Protein AF-0000000065975811 (afdb_homodimer)

Secondary structure (DSSP, 8-state):
-------SEEEEEEETTEEEEEEEEESB----S--EEEEETTT-PBPEEEEE-TTT--B--GGGEEEEEEEETTEEEEE-HHHHHHHSGGGTTEEE--EEEEGGGS-GGGEEEEEEEEESSGGGHHHHHHHHHHHHHHTEEEEEEEEETTEEEEEEEE--SSTT--SEEEEEE--GGGB--HHHHHTTS--PPPPHHHHHHHHHHHHHTB----GGG---HHHHHHHHHHHHHHTT-----------------HHHHHHHHHHHHHHHHHHHHS-------------------------------/-------SEEEEEEETTEEEEEEEEESB----S--EEEEETTT-PBPEEEEE-TTT--B--GGGEEEEEEEETTEEEEE-HHHHHHHSGGGTTEEE--EEEEGGGS-GGGEEEEEEEEESSGGGHHHHHHHHHHHHHHTEEEEEEEEETTEEEEEEEE--SSTT--SEEEEEE--GGGB--HHHHHTTS--PPPPHHHHHHHHHHHHHTB----GGG---HHHHHHHHHHHHHHTT-----------------HHHHHHHHHHHHHHHHHHHHS-------------------------------

Nearest PDB structures (foldseek):
  7z6o-assembly1_A  TM=6.563E-01  e=3.858E-14  Homo sapiens
  7zvt-assembly1_A  TM=6.688E-01  e=1.009E-13  Homo sapiens
  7axz-assembly1_A  TM=6.600E-01  e=1.072E-13  Homo sapiens
  6erf-assembly3_E  TM=6.515E-01  e=2.804E-13  Homo sapiens
  6erg-assembly1_B  TM=6.173E-01  e=1.955E-13  Homo sapiens

Foldseek 3Di:
DPPPPPFQAKAWEDEPPDIAIKTKAFPDDPPLVDDDFDADPPPRHGDDDFDADPPPRHGDDPVRDFDWDDPDVVDTDGDHPVNLCVVCPPCARYWYQDDKDQPVPDDPLFFDTKIWMGGPDPVRLVVQQVVQVVQVVVNIWGWTWYAGPSDIFIKTKGHDPDPVDRIIMITTTDDPVRDDDPCVVCVPPDPDDDDPLLVVLVVLLCVLPDDDDDPVVDDDVPSVLVVQQVVCVVVVHDRPPPPPPPPDDDPPDSNVVSVVSSVVSVVVVVVVVPPPCPVPPPPPPPPPPDPPVDDDDDDDDPDDD/DPPPPDFQAKAWEDEPPDIAIKTKAFPDDPPLVDDDFDADPPPRHGDDDFDADPPPRHGDDPVRDFDWDDPDVVDTDGDHPVNLCVVCPPCARYWYQDDKDQPVPDDPLFFDTKIWMGGPDPVRLVVQQVVQVVQVVVNIWGWTWYQGPSDIFIKTKGHDPDPVDRIIMITTTDDPVVDDDPCVVCVPPDPDDDDPLLVVLVVLLCVLPDDDDDPVVDDDVPSVLVVQQVVCVVVVHDRPPPPPPPPDDDPPDSNVVSVVSSVVSVVVVVVVVPPPCPVPPPPPPPPPPDPCPDDDDDDDPDDDD

pLDDT: mean 76.46, std 23.15, range [18.52, 98.5]

Radius of gyration: 33.49 Å; Cα contacts (8 Å, |Δi|>4): 1017; chains: 2; bounding box: 69×70×158 Å

Sequence (610 aa):
MVIMARPYWSGQLRISLVSFGISLIPATESKSEIHFHEIDRETGQRVRHQKVLPESGEAVENREIVKGYEYSKGKYIPVEPEDIQNLRVASSKTIDLEQFVTVDEIDPACYEKPYFVLPENASQAEAFAVVRKALEETGKAGIGKIALAGREHLVAICAPGNPRLLGLMAYTLRFAEEMRSAEQYFAGIEAGKVDPEQLSLARELIQRKSSSFDLKKFKDEYETALRELVDARLKHVALPRQEVATARGKVIDLMDALRRSVGEENGRKKSVSGAQHRSRRKSKGEQKLKVVRSGSSSDKRRKSAMVIMARPYWSGQLRISLVSFGISLIPATESKSEIHFHEIDRETGQRVRHQKVLPESGEAVENREIVKGYEYSKGKYIPVEPEDIQNLRVASSKTIDLEQFVTVDEIDPACYEKPYFVLPENASQAEAFAVVRKALEETGKAGIGKIALAGREHLVAICAPGNPRLLGLMAYTLRFAEEMRSAEQYFAGIEAGKVDPEQLSLARELIQRKSSSFDLKKFKDEYETALRELVDARLKHVALPRQEVATARGKVIDLMDALRRSVGEENGRKKSVSGAQHRSRRKSKGEQKLKVVRSGSSSDKRRKSA

Solvent-accessible surface area (backbone atoms only — not comparable to full-atom values): 34810 Å² total; per-residue (Å²): 124,78,82,67,74,76,62,75,43,67,34,32,42,29,48,86,60,34,68,44,42,28,26,32,31,69,36,57,44,91,56,67,86,77,64,73,37,50,16,30,66,86,78,50,45,61,50,35,82,40,42,18,36,72,87,80,61,44,77,54,55,72,89,44,47,38,39,15,39,66,83,44,95,88,38,56,47,78,46,51,68,65,56,55,48,53,74,37,47,48,55,43,49,37,32,50,38,74,37,22,23,54,55,88,70,56,59,71,70,32,43,50,47,41,24,37,34,40,53,57,48,77,88,23,40,60,63,46,50,31,53,36,51,26,24,50,74,68,45,31,22,34,34,29,42,39,52,55,96,91,37,72,34,41,31,36,38,28,39,47,90,52,81,86,52,73,37,34,31,33,31,33,32,58,48,47,75,34,42,53,60,63,65,70,73,27,61,81,54,72,88,66,87,64,54,66,66,55,31,53,40,47,38,50,45,45,57,70,38,43,48,82,83,57,59,78,78,51,68,68,60,52,62,52,49,51,49,48,43,52,49,21,54,73,64,72,38,82,62,79,72,64,73,54,56,71,78,69,79,72,91,55,55,64,60,58,18,36,52,47,37,43,48,51,54,50,52,55,55,56,57,68,67,62,71,64,82,73,77,74,77,70,76,76,73,80,72,78,76,77,75,77,75,83,78,83,89,91,87,80,83,81,67,93,129,124,80,82,68,74,76,63,75,43,66,36,33,44,29,48,85,61,35,69,43,43,29,27,32,31,70,34,58,43,91,56,66,87,77,64,72,38,52,16,30,67,86,77,51,44,60,51,36,82,40,41,17,35,73,88,79,59,45,78,52,56,73,90,43,46,38,39,14,40,66,82,42,95,89,38,55,46,76,45,51,70,65,55,56,48,53,74,37,47,49,52,44,49,37,32,51,39,72,38,24,24,53,53,87,70,55,58,72,71,33,42,48,48,43,25,37,34,38,54,58,47,78,89,23,39,59,64,45,49,31,52,36,50,27,24,50,76,68,44,30,21,34,34,29,44,39,54,54,97,91,38,72,32,40,31,37,38,28,39,48,91,53,81,86,51,70,36,34,33,34,32,33,32,59,48,47,76,32,43,53,61,61,67,70,73,28,60,83,52,71,88,65,88,63,54,65,67,55,30,52,39,46,37,50,42,47,58,71,39,44,49,83,82,56,59,78,78,51,70,67,59,51,63,51,49,53,50,49,42,52,49,20,55,72,66,72,40,82,64,79,72,64,73,54,56,70,78,68,77,72,91,55,56,65,61,58,17,36,53,48,37,43,49,51,56,50,52,56,56,56,57,68,68,62,72,66,81,73,76,74,80,74,78,77,75,82,75,80,78,78,81,76,76,79,82,77,88,88,79,87,76,83,81,86,131

Structure (mmCIF, N/CA/C/O backbone):
data_AF-0000000065975811-model_v1
#
loop_
_entity.id
_entity.type
_entity.pdbx_description
1 polymer 'Non-homologous end joining protein Ku'
#
loop_
_atom_site.group_PDB
_atom_site.id
_atom_site.type_symbol
_atom_site.label_atom_id
_atom_site.label_alt_id
_atom_site.label_comp_id
_atom_site.label_asym_id
_atom_site.label_entity_id
_atom_site.label_seq_id
_atom_site.pdbx_PDB_ins_code
_atom_site.Cartn_x
_atom_site.Cartn_y
_atom_site.Cartn_z
_atom_site.occupancy
_atom_site.B_iso_or_equiv
_atom_site.auth_seq_id
_atom_site.auth_comp_id
_atom_site.auth_asym_id
_atom_site.auth_atom_id
_atom_site.pdbx_PDB_model_num
ATOM 1 N N . MET A 1 1 ? 3.162 -21.359 22.734 1 31.7 1 MET A N 1
ATOM 2 C CA . MET A 1 1 ? 2.828 -21.797 21.375 1 31.7 1 MET A CA 1
ATOM 3 C C . MET A 1 1 ? 2.609 -20.594 20.453 1 31.7 1 MET A C 1
ATOM 5 O O . MET A 1 1 ? 1.834 -19.688 20.781 1 31.7 1 MET A O 1
ATOM 9 N N . VAL A 1 2 ? 3.586 -20.109 19.875 1 41.59 2 VAL A N 1
ATOM 10 C CA . VAL A 1 2 ? 3.516 -18.891 19.094 1 41.59 2 VAL A CA 1
ATOM 11 C C . VAL A 1 2 ? 2.248 -18.891 18.25 1 41.59 2 VAL A C 1
ATOM 13 O O . VAL A 1 2 ? 1.983 -19.844 17.516 1 41.59 2 VAL A O 1
ATOM 16 N N . ILE A 1 3 ? 1.188 -18.516 18.703 1 46.25 3 ILE A N 1
ATOM 17 C CA . ILE A 1 3 ? -0.089 -18.406 18.016 1 46.25 3 ILE A CA 1
ATOM 18 C C . ILE A 1 3 ? 0.155 -18.062 16.547 1 46.25 3 ILE A C 1
ATOM 20 O O . ILE A 1 3 ? 0.62 -16.953 16.234 1 46.25 3 ILE A O 1
ATOM 24 N N . MET A 1 4 ? 0.83 -18.938 15.766 1 55.72 4 MET A N 1
ATOM 25 C CA . MET A 1 4 ? 1.191 -18.688 14.375 1 55.72 4 MET A CA 1
ATOM 26 C C . MET A 1 4 ? -0.051 -18.453 13.523 1 55.72 4 MET A C 1
ATOM 28 O O . MET A 1 4 ? -1.003 -19.234 13.57 1 55.72 4 MET A O 1
ATOM 32 N N . ALA A 1 5 ? -0.366 -17.297 13.195 1 65.56 5 ALA A N 1
ATOM 33 C CA . ALA A 1 5 ? -1.478 -16.953 12.312 1 65.56 5 ALA A CA 1
ATOM 34 C C . ALA A 1 5 ? -1.544 -17.906 11.125 1 65.56 5 ALA A C 1
ATOM 36 O O . ALA A 1 5 ? -0.521 -18.453 10.695 1 65.56 5 ALA A O 1
ATOM 37 N N . ARG A 1 6 ? -2.748 -18.484 10.844 1 83.88 6 ARG A N 1
ATOM 38 C CA . ARG A 1 6 ? -3.016 -19.281 9.648 1 83.88 6 ARG A CA 1
ATOM 39 C C . ARG A 1 6 ? -2.51 -18.578 8.398 1 83.88 6 ARG A C 1
ATOM 41 O O . ARG A 1 6 ? -2.666 -17.359 8.25 1 83.88 6 ARG A O 1
ATOM 48 N N . PRO A 1 7 ? -1.694 -19.391 7.656 1 91.44 7 PRO A N 1
ATOM 49 C CA . PRO A 1 7 ? -1.216 -18.781 6.414 1 91.44 7 PRO A CA 1
ATOM 50 C C . PRO A 1 7 ? -2.352 -18.281 5.531 1 91.44 7 PRO A C 1
ATOM 52 O O . PRO A 1 7 ? -3.414 -18.906 5.465 1 91.44 7 PRO A O 1
ATOM 55 N N . TYR A 1 8 ? -2.197 -17.172 4.988 1 91.31 8 TYR A N 1
ATOM 56 C CA . TYR A 1 8 ? -3.125 -16.578 4.039 1 91.31 8 TYR A CA 1
ATOM 57 C C . TYR A 1 8 ? -3.053 -17.281 2.689 1 91.31 8 TYR A C 1
ATOM 59 O O . TYR A 1 8 ? -4.047 -17.359 1.965 1 91.31 8 TYR A O 1
ATOM 67 N N . TRP A 1 9 ? -1.957 -17.797 2.312 1 91.69 9 TRP A N 1
ATOM 68 C CA . TRP A 1 9 ? -1.67 -18.5 1.065 1 91.69 9 TRP A CA 1
ATOM 69 C C . TRP A 1 9 ? -0.509 -19.469 1.241 1 91.69 9 TRP A C 1
ATOM 71 O O . TRP A 1 9 ? 0.462 -19.172 1.939 1 91.69 9 TRP A O 1
ATOM 81 N N . SER A 1 10 ? -0.611 -20.609 0.677 1 93.31 10 SER A N 1
ATOM 82 C CA . SER A 1 10 ? 0.474 -21.578 0.628 1 93.31 10 SER A CA 1
ATOM 83 C C . SER A 1 10 ? 0.659 -22.125 -0.782 1 93.31 10 SER A C 1
ATOM 85 O O . SER A 1 10 ? -0.319 -22.391 -1.486 1 93.31 10 SER A O 1
ATOM 87 N N . GLY A 1 11 ? 1.828 -22.234 -1.182 1 93.69 11 GLY A N 1
ATOM 88 C CA . GLY A 1 11 ? 2.15 -22.734 -2.51 1 93.69 11 GLY A CA 1
ATOM 89 C C . GLY A 1 11 ? 3.641 -22.891 -2.744 1 93.69 11 GLY A C 1
ATOM 90 O O . GLY A 1 11 ? 4.406 -23.078 -1.797 1 93.69 11 GLY A O 1
ATOM 91 N N . GLN A 1 12 ? 4 -22.891 -4.016 1 94.12 12 GLN A N 1
ATOM 92 C CA . GLN A 1 12 ? 5.395 -23.094 -4.395 1 94.12 12 GLN A CA 1
ATOM 93 C C . GLN A 1 12 ? 6.016 -21.812 -4.926 1 94.12 12 GLN A C 1
ATOM 95 O O . GLN A 1 12 ? 5.367 -21.047 -5.648 1 94.12 12 GLN A O 1
ATOM 100 N N . LEU A 1 13 ? 7.203 -21.594 -4.473 1 95.75 13 LEU A N 1
ATOM 101 C CA . LEU A 1 13 ? 8.062 -20.594 -5.094 1 95.75 13 LEU A CA 1
ATOM 102 C C . LEU A 1 13 ? 9.016 -21.234 -6.094 1 95.75 13 LEU A C 1
ATOM 104 O O . LEU A 1 13 ? 9.742 -22.172 -5.75 1 95.75 13 LEU A O 1
ATOM 108 N N . ARG A 1 14 ? 9.016 -20.734 -7.273 1 94.25 14 ARG A N 1
ATOM 109 C CA . ARG A 1 14 ? 9.797 -21.375 -8.328 1 94.25 14 ARG A CA 1
ATOM 110 C C . ARG A 1 14 ? 10.727 -20.375 -9.008 1 94.25 14 ARG A C 1
ATOM 112 O O . ARG A 1 14 ? 10.305 -19.266 -9.352 1 94.25 14 ARG A O 1
ATOM 119 N N . ILE A 1 15 ? 11.961 -20.734 -9.133 1 93.62 15 ILE A N 1
ATOM 120 C CA . ILE A 1 15 ? 12.984 -20.062 -9.93 1 93.62 15 ILE A CA 1
ATOM 121 C C . ILE A 1 15 ? 13.602 -21.047 -10.914 1 93.62 15 ILE A C 1
ATOM 123 O O . ILE A 1 15 ? 14.391 -21.922 -10.516 1 93.62 15 ILE A O 1
ATOM 127 N N . SER A 1 16 ? 13.195 -20.891 -12.164 1 90.06 16 SER A N 1
ATOM 128 C CA . SER A 1 16 ? 13.633 -21.875 -13.156 1 90.06 16 SER A CA 1
ATOM 129 C C . SER A 1 16 ? 13.281 -23.297 -12.727 1 90.06 16 SER A C 1
ATOM 131 O O . SER A 1 16 ? 12.102 -23.625 -12.602 1 90.06 16 SER A O 1
ATOM 133 N N . LEU A 1 17 ? 14.383 -24.062 -12.32 1 88.38 17 LEU A N 1
ATOM 134 C CA . LEU A 1 17 ? 14.133 -25.469 -11.977 1 88.38 17 LEU A CA 1
ATOM 135 C C . LEU A 1 17 ? 14.07 -25.641 -10.461 1 88.38 17 LEU A C 1
ATOM 137 O O . LEU A 1 17 ? 13.75 -26.734 -9.977 1 88.38 17 LEU A O 1
ATOM 141 N N . VAL A 1 18 ? 14.359 -24.656 -9.727 1 90.56 18 VAL A N 1
ATOM 142 C CA . VAL A 1 18 ? 14.312 -24.703 -8.273 1 90.56 18 VAL A CA 1
ATOM 143 C C . VAL A 1 18 ? 12.898 -24.391 -7.793 1 90.56 18 VAL A C 1
ATOM 145 O O . VAL A 1 18 ? 12.305 -23.391 -8.211 1 90.56 18 VAL A O 1
ATOM 148 N N . SER A 1 19 ? 12.328 -25.266 -6.988 1 93.62 19 SER A N 1
ATOM 149 C CA . SER A 1 19 ? 10.992 -25.031 -6.449 1 93.62 19 SER A CA 1
ATOM 150 C C . SER A 1 19 ? 10.891 -25.5 -5 1 93.62 19 SER A C 1
ATOM 152 O O . SER A 1 19 ? 11.422 -26.562 -4.648 1 93.62 19 SER A O 1
ATOM 154 N N . PHE A 1 20 ? 10.305 -24.781 -4.16 1 93.62 20 PHE A N 1
ATOM 155 C CA . PHE A 1 20 ? 10.102 -25.156 -2.766 1 93.62 20 PHE A CA 1
ATOM 156 C C . PHE A 1 20 ? 8.836 -24.531 -2.207 1 93.62 20 PHE A C 1
ATOM 158 O O . PHE A 1 20 ? 8.391 -23.484 -2.684 1 93.62 20 PHE A O 1
ATOM 165 N N . GLY A 1 21 ? 8.25 -25.109 -1.202 1 95.5 21 GLY A N 1
ATOM 166 C CA . GLY A 1 21 ? 6.992 -24.688 -0.606 1 95.5 21 GLY A CA 1
ATOM 167 C C . GLY A 1 21 ? 7.145 -23.516 0.348 1 95.5 21 GLY A C 1
ATOM 168 O O . GLY A 1 21 ? 8.078 -23.484 1.157 1 95.5 21 GLY A O 1
ATOM 169 N N . ILE A 1 22 ? 6.188 -22.562 0.219 1 96.44 22 ILE A N 1
ATOM 170 C CA . ILE A 1 22 ? 6.211 -21.391 1.104 1 96.44 22 ILE A CA 1
ATOM 171 C C . ILE A 1 22 ? 4.793 -21.078 1.576 1 96.44 22 ILE A C 1
ATOM 173 O O . ILE A 1 22 ? 3.818 -21.578 1.019 1 96.44 22 ILE A O 1
ATOM 177 N N . SER A 1 23 ? 4.773 -20.344 2.65 1 95.88 23 SER A N 1
ATOM 178 C CA . SER A 1 23 ? 3.529 -19.797 3.184 1 95.88 23 SER A CA 1
ATOM 179 C C . SER A 1 23 ? 3.602 -18.281 3.303 1 95.88 23 SER A C 1
ATOM 181 O O . SER A 1 23 ? 4.641 -17.734 3.67 1 95.88 23 SER A O 1
ATOM 183 N N . LEU A 1 24 ? 2.494 -17.625 2.967 1 96.69 24 LEU A N 1
ATOM 184 C CA . LEU A 1 24 ? 2.389 -16.172 3.086 1 96.69 24 LEU A CA 1
ATOM 185 C C . LEU A 1 24 ? 1.475 -15.789 4.246 1 96.69 24 LEU A C 1
ATOM 187 O O . LEU A 1 24 ? 0.361 -16.297 4.359 1 96.69 24 LEU A O 1
ATOM 191 N N . ILE A 1 25 ? 1.984 -14.906 5.086 1 95.81 25 ILE A N 1
ATOM 192 C CA . ILE A 1 25 ? 1.213 -14.328 6.18 1 95.81 25 ILE A CA 1
ATOM 193 C C . ILE A 1 25 ? 1.165 -12.805 6.027 1 95.81 25 ILE A C 1
ATOM 195 O O . ILE A 1 25 ? 2.203 -12.156 5.883 1 95.81 25 ILE A O 1
ATOM 199 N N . PRO A 1 26 ? -0.066 -12.242 6.035 1 95.94 26 PRO A N 1
ATOM 200 C CA . PRO A 1 26 ? -0.115 -10.781 5.953 1 95.94 26 PRO A CA 1
ATOM 201 C C . PRO A 1 26 ? 0.739 -10.102 7.02 1 95.94 26 PRO A C 1
ATOM 203 O O . PRO A 1 26 ? 0.728 -10.516 8.18 1 95.94 26 PRO A O 1
ATOM 206 N N . ALA A 1 27 ? 1.466 -9.117 6.617 1 96.31 27 ALA A N 1
ATOM 207 C CA . ALA A 1 27 ? 2.365 -8.422 7.535 1 96.31 27 ALA A CA 1
ATOM 208 C C . ALA A 1 27 ? 1.64 -7.301 8.273 1 96.31 27 ALA A C 1
ATOM 210 O O . ALA A 1 27 ? 2.23 -6.617 9.109 1 96.31 27 ALA A O 1
ATOM 211 N N . THR A 1 28 ? 0.427 -7.027 7.961 1 93.88 28 THR A N 1
ATOM 212 C CA . THR A 1 28 ? -0.36 -5.961 8.57 1 93.88 28 THR A CA 1
ATOM 213 C C . THR A 1 28 ? -1.503 -6.543 9.398 1 93.88 28 THR A C 1
ATOM 215 O O . THR A 1 28 ? -1.911 -7.688 9.188 1 93.88 28 THR A O 1
ATOM 218 N N . GLU A 1 29 ? -1.831 -5.898 10.391 1 86.62 29 GLU A N 1
ATOM 219 C CA . GLU A 1 29 ? -2.977 -6.277 11.211 1 86.62 29 GLU A CA 1
ATOM 220 C C . GLU A 1 29 ? -3.963 -5.121 11.352 1 86.62 29 GLU A C 1
ATOM 222 O O . GLU A 1 29 ? -3.568 -3.955 11.336 1 86.62 29 GLU A O 1
ATOM 227 N N . SER A 1 30 ? -5.301 -5.344 11.055 1 70.62 30 SER A N 1
ATOM 228 C CA . SER A 1 30 ? -6.344 -4.332 11.188 1 70.62 30 SER A CA 1
ATOM 229 C C . SER A 1 30 ? -6.52 -3.914 12.648 1 70.62 30 SER A C 1
ATOM 231 O O . SER A 1 30 ? -6.922 -4.723 13.484 1 70.62 30 SER A O 1
ATOM 233 N N . LYS A 1 31 ? -5.641 -3.322 13.359 1 59.69 31 LYS A N 1
ATOM 234 C CA . LYS A 1 31 ? -5.91 -3.051 14.766 1 59.69 31 LYS A CA 1
ATOM 235 C C . LYS A 1 31 ? -6.562 -1.682 14.945 1 59.69 31 LYS A C 1
ATOM 237 O O . LYS A 1 31 ? -5.867 -0.673 15.086 1 59.69 31 LYS A O 1
ATOM 242 N N . SER A 1 32 ? -7.387 -1.219 13.891 1 56.72 32 SER A N 1
ATOM 243 C CA . SER A 1 32 ? -7.906 0.026 14.445 1 56.72 32 SER A CA 1
ATOM 244 C C . SER A 1 32 ? -8.633 -0.22 15.766 1 56.72 32 SER A C 1
ATOM 246 O O . SER A 1 32 ? -9.414 -1.163 15.883 1 56.72 32 SER A O 1
ATOM 248 N N . GLU A 1 33 ? -7.98 0.248 16.812 1 56.22 33 GLU A N 1
ATOM 249 C CA . GLU A 1 33 ? -8.578 0.109 18.141 1 56.22 33 GLU A CA 1
ATOM 250 C C . GLU A 1 33 ? -10.016 0.625 18.156 1 56.22 33 GLU A C 1
ATOM 252 O O . GLU A 1 33 ? -10.867 0.09 18.859 1 56.22 33 GLU A O 1
ATOM 257 N N . ILE A 1 34 ? -10.336 1.624 17.375 1 62.19 34 ILE A N 1
ATOM 258 C CA . ILE A 1 34 ? -11.688 2.162 17.438 1 62.19 34 ILE A CA 1
ATOM 259 C C . ILE A 1 34 ? -12.414 1.869 16.125 1 62.19 34 ILE A C 1
ATOM 261 O O . ILE A 1 34 ? -11.992 2.316 15.062 1 62.19 34 ILE A O 1
ATOM 265 N N . HIS A 1 35 ? -13.305 0.872 16.156 1 71.5 35 HIS A N 1
ATOM 266 C CA . HIS A 1 35 ? -14.172 0.556 15.031 1 71.5 35 HIS A CA 1
ATOM 267 C C . HIS A 1 35 ? -15.547 1.199 15.188 1 71.5 35 HIS A C 1
ATOM 269 O O . HIS A 1 35 ? -16.219 1.001 16.203 1 71.5 35 HIS A O 1
ATOM 275 N N . PHE A 1 36 ? -15.867 2.057 14.219 1 77.31 36 PHE A N 1
ATOM 276 C CA . PHE A 1 36 ? -17.219 2.621 14.203 1 77.31 36 PHE A CA 1
ATOM 277 C C . PHE A 1 36 ? -18.188 1.7 13.477 1 77.31 36 PHE A C 1
ATOM 279 O O . PHE A 1 36 ? -17.812 1.043 12.5 1 77.31 36 PHE A O 1
ATOM 286 N N . HIS A 1 37 ? -19.312 1.658 14.156 1 84.5 37 HIS A N 1
ATOM 287 C CA . HIS A 1 37 ? -20.406 0.972 13.484 1 84.5 37 HIS A CA 1
ATOM 288 C C . HIS A 1 37 ? -21.453 1.964 12.984 1 84.5 37 HIS A C 1
ATOM 290 O O . HIS A 1 37 ? -21.562 3.074 13.508 1 84.5 37 HIS A O 1
ATOM 296 N N . GLU A 1 38 ? -22.078 1.548 11.906 1 88.5 38 GLU A N 1
ATOM 297 C CA . GLU A 1 38 ? -23.219 2.35 11.469 1 88.5 38 GLU A CA 1
ATOM 298 C C . GLU A 1 38 ? -24.453 2.055 12.312 1 88.5 38 GLU A C 1
ATOM 300 O O . GLU A 1 38 ? -24.875 0.902 12.422 1 88.5 38 GLU A O 1
ATOM 305 N N . ILE A 1 39 ? -24.984 3.08 12.93 1 89.38 39 ILE A N 1
ATOM 306 C CA . ILE A 1 39 ? -26.156 2.893 13.781 1 89.38 39 ILE A CA 1
ATOM 307 C C . ILE A 1 39 ? -27.281 3.828 13.336 1 89.38 39 ILE A C 1
ATOM 309 O O . ILE A 1 39 ? -27.016 4.902 12.789 1 89.38 39 ILE A O 1
ATOM 313 N N . ASP A 1 40 ? -28.453 3.359 13.492 1 88.81 40 ASP A N 1
ATOM 314 C CA . ASP A 1 40 ? -29.625 4.172 13.203 1 88.81 40 ASP A CA 1
ATOM 315 C C . ASP A 1 40 ? -29.797 5.281 14.242 1 88.81 40 ASP A C 1
ATOM 317 O O . ASP A 1 40 ? -29.75 5.023 15.445 1 88.81 40 ASP A O 1
ATOM 321 N N . ARG A 1 41 ? -30 6.426 13.758 1 84.38 41 ARG A N 1
ATOM 322 C CA . ARG A 1 41 ? -30.125 7.59 14.633 1 84.38 41 ARG A CA 1
ATOM 323 C C . ARG A 1 41 ? -31.312 7.438 15.57 1 84.38 41 ARG A C 1
ATOM 325 O O . ARG A 1 41 ? -31.234 7.809 16.75 1 84.38 41 ARG A O 1
ATOM 332 N N . GLU A 1 42 ? -32.344 6.941 15.078 1 83.44 42 GLU A N 1
ATOM 333 C CA . GLU A 1 42 ? -33.625 6.898 15.82 1 83.44 42 GLU A CA 1
ATOM 334 C C . GLU A 1 42 ? -33.625 5.754 16.828 1 83.44 42 GLU A C 1
ATOM 336 O O . GLU A 1 42 ? -33.938 5.953 18 1 83.44 42 GLU A O 1
ATOM 341 N N . THR A 1 43 ? -33.219 4.625 16.438 1 83.19 43 THR A N 1
ATOM 342 C CA . THR A 1 43 ? -33.344 3.443 17.281 1 83.19 43 THR A CA 1
ATOM 343 C C . THR A 1 43 ? -32.062 3.152 18.016 1 83.19 43 THR A C 1
ATOM 345 O O . THR A 1 43 ? -32.062 2.443 19.031 1 83.19 43 THR A O 1
ATOM 348 N N . GLY A 1 44 ? -30.969 3.637 17.5 1 84.12 44 GLY A N 1
ATOM 349 C CA . GLY A 1 44 ? -29.672 3.344 18.094 1 84.12 44 GLY A CA 1
ATOM 350 C C . GLY A 1 44 ? -29.188 1.943 17.781 1 84.12 44 GLY A C 1
ATOM 351 O O . GLY A 1 44 ? -28.172 1.499 18.328 1 84.12 44 GLY A O 1
ATOM 352 N N . GLN A 1 45 ? -29.922 1.279 16.969 1 85.06 45 GLN A N 1
ATOM 353 C CA . GLN A 1 45 ? -29.547 -0.083 16.625 1 85.06 45 GLN A CA 1
ATOM 354 C C . GLN A 1 45 ? -28.516 -0.088 15.492 1 85.06 45 GLN A C 1
ATOM 356 O O . GLN A 1 45 ? -28.5 0.82 14.656 1 85.06 45 GLN A O 1
ATOM 361 N N . ARG A 1 46 ? -27.594 -1.117 15.531 1 89.69 46 ARG A N 1
ATOM 362 C CA . ARG A 1 46 ? -26.625 -1.279 14.453 1 89.69 46 ARG A CA 1
ATOM 363 C C . ARG A 1 46 ? -27.312 -1.629 13.141 1 89.69 46 ARG A C 1
ATOM 365 O O . ARG A 1 46 ? -28.188 -2.498 13.102 1 89.69 46 ARG A O 1
ATOM 372 N N . VAL A 1 47 ? -26.922 -0.881 12.148 1 90.25 47 VAL A N 1
ATOM 373 C CA . VAL A 1 47 ? -27.453 -1.105 10.805 1 90.25 47 VAL A CA 1
ATOM 374 C C . VAL A 1 47 ? -26.734 -2.283 1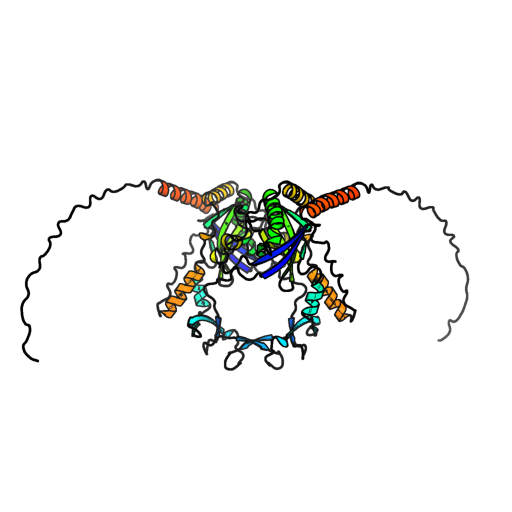0.156 1 90.25 47 VAL A C 1
ATOM 376 O O . VAL A 1 47 ? -25.516 -2.426 10.289 1 90.25 47 VAL A O 1
ATOM 379 N N . ARG A 1 48 ? -27.516 -3.186 9.609 1 88.12 48 ARG A N 1
ATOM 380 C CA . ARG A 1 48 ? -26.938 -4.328 8.914 1 88.12 48 ARG A CA 1
ATOM 381 C C . ARG A 1 48 ? -27.062 -4.168 7.402 1 88.12 48 ARG A C 1
ATOM 383 O O . ARG A 1 48 ? -28.016 -3.57 6.914 1 88.12 48 ARG A O 1
ATOM 390 N N . HIS A 1 49 ? -25.984 -4.637 6.828 1 89.25 49 HIS A N 1
ATOM 391 C CA . HIS A 1 49 ? -26.016 -4.68 5.371 1 89.25 49 HIS A CA 1
ATOM 392 C C . HIS A 1 49 ? -26.641 -5.98 4.871 1 89.25 49 HIS A C 1
ATOM 394 O O . HIS A 1 49 ? -26.156 -7.066 5.199 1 89.25 49 HIS A O 1
ATOM 400 N N . GLN A 1 50 ? -27.734 -5.828 4.262 1 87.12 50 GLN A N 1
ATOM 401 C CA . GLN A 1 50 ? -28.422 -6.996 3.715 1 87.12 50 GLN A CA 1
ATOM 402 C C . GLN A 1 50 ? -28.453 -6.949 2.189 1 87.12 50 GLN A C 1
ATOM 404 O O . GLN A 1 50 ? -28.672 -5.887 1.602 1 87.12 50 GLN A O 1
ATOM 409 N N . LYS A 1 51 ? -28.172 -8.062 1.591 1 89.88 51 LYS A N 1
ATOM 410 C CA . LYS A 1 51 ? -28.281 -8.18 0.139 1 89.88 51 LYS A CA 1
ATOM 411 C C . LYS A 1 51 ? -29.734 -8.43 -0.285 1 89.88 51 LYS A C 1
ATOM 413 O O . LYS A 1 51 ? -30.375 -9.359 0.2 1 89.88 51 LYS A O 1
ATOM 418 N N . VAL A 1 52 ? -30.203 -7.559 -1.184 1 88.06 52 VAL A N 1
ATOM 419 C CA . VAL A 1 52 ? -31.609 -7.676 -1.566 1 88.06 52 VAL A CA 1
ATOM 420 C C . VAL A 1 52 ? -31.75 -7.586 -3.084 1 88.06 52 VAL A C 1
ATOM 422 O O . VAL A 1 52 ? -30.844 -7.074 -3.764 1 88.06 52 VAL A O 1
ATOM 425 N N . LEU A 1 53 ? -32.844 -8.188 -3.543 1 88.06 53 LEU A N 1
ATOM 426 C CA . LEU A 1 53 ? -33.188 -8 -4.941 1 88.06 53 LEU A CA 1
ATOM 427 C C . LEU A 1 53 ? -33.781 -6.613 -5.168 1 88.06 53 LEU A C 1
ATOM 429 O O . LEU A 1 53 ? -34.656 -6.168 -4.406 1 88.06 53 LEU A O 1
ATOM 433 N N . PRO A 1 54 ? -33.25 -5.945 -6.137 1 82.31 54 PRO A N 1
ATOM 434 C CA . PRO A 1 54 ? -33.688 -4.559 -6.332 1 82.31 54 PRO A CA 1
ATOM 435 C C . PRO A 1 54 ? -35.188 -4.434 -6.559 1 82.31 54 PRO A C 1
ATOM 437 O O . PRO A 1 54 ? -35.812 -3.48 -6.082 1 82.31 54 PRO A O 1
ATOM 440 N N . GLU A 1 55 ? -35.812 -5.34 -7.219 1 79.44 55 GLU A N 1
ATOM 441 C CA . GLU A 1 55 ? -37.219 -5.211 -7.594 1 79.44 55 GLU A CA 1
ATOM 442 C C . GLU A 1 55 ? -38.125 -5.613 -6.438 1 79.44 55 GLU A C 1
ATOM 444 O O . GLU A 1 55 ? -39.062 -4.887 -6.102 1 79.44 55 GLU A O 1
ATOM 449 N N . SER A 1 56 ? -37.875 -6.691 -5.738 1 80.38 56 SER A N 1
ATOM 450 C CA . SER A 1 56 ? -38.781 -7.23 -4.727 1 80.38 56 SER A CA 1
ATOM 451 C C . SER A 1 56 ? -38.344 -6.789 -3.326 1 80.38 56 SER A C 1
ATOM 453 O O . SER A 1 56 ? -39.188 -6.758 -2.41 1 80.38 56 SER A O 1
ATOM 455 N N . GLY A 1 57 ? -37.125 -6.438 -3.17 1 80.94 57 GLY A N 1
ATOM 456 C CA . GLY A 1 57 ? -36.625 -6.113 -1.849 1 80.94 57 GLY A CA 1
ATOM 457 C C . GLY A 1 57 ? -36.375 -7.336 -0.986 1 80.94 57 GLY A C 1
ATOM 458 O O . GLY A 1 57 ? -36.094 -7.215 0.207 1 80.94 57 GLY A O 1
ATOM 459 N N . GLU A 1 58 ? -36.531 -8.453 -1.625 1 83.81 58 GLU A N 1
ATOM 460 C CA . GLU A 1 58 ? -36.344 -9.695 -0.888 1 83.81 58 GLU A CA 1
ATOM 461 C C . GLU A 1 58 ? -34.875 -9.938 -0.583 1 83.81 58 GLU A C 1
ATOM 463 O O . GLU A 1 58 ? -34 -9.688 -1.427 1 83.81 58 GLU A O 1
ATOM 468 N N . ALA A 1 59 ? -34.656 -10.383 0.682 1 86.81 59 ALA A N 1
ATOM 469 C CA . ALA A 1 59 ? -33.281 -10.703 1.091 1 86.81 59 ALA A CA 1
ATOM 470 C C . ALA A 1 59 ? -32.75 -11.922 0.328 1 86.81 59 ALA A C 1
ATOM 472 O O . ALA A 1 59 ? -33.469 -12.883 0.094 1 86.81 59 ALA A O 1
ATOM 473 N N . VAL A 1 60 ? -31.562 -11.828 -0.196 1 88.06 60 VAL A N 1
ATOM 474 C CA . VAL A 1 60 ? -30.922 -12.922 -0.913 1 88.06 60 VAL A CA 1
ATOM 475 C C . VAL A 1 60 ? -29.75 -13.469 -0.086 1 88.06 60 VAL A C 1
ATOM 477 O O . VAL A 1 60 ? -28.953 -12.695 0.46 1 88.06 60 VAL A O 1
ATOM 480 N N . GLU A 1 61 ? -29.703 -14.734 0.097 1 88.12 61 GLU A N 1
ATOM 481 C CA . GLU A 1 61 ? -28.609 -15.375 0.816 1 88.12 61 GLU A CA 1
ATOM 482 C C . GLU A 1 61 ? -27.359 -15.484 -0.059 1 88.12 61 GLU A C 1
ATOM 484 O O . GLU A 1 61 ? -27.453 -15.516 -1.288 1 88.12 61 GLU A O 1
ATOM 489 N N . ASN A 1 62 ? -26.219 -15.539 0.584 1 86.56 62 ASN A N 1
ATOM 490 C CA . ASN A 1 62 ? -24.953 -15.602 -0.117 1 86.56 62 ASN A CA 1
ATOM 491 C C . ASN A 1 62 ? -24.891 -16.781 -1.08 1 86.56 62 ASN A C 1
ATOM 493 O O . ASN A 1 62 ? -24.297 -16.688 -2.154 1 86.56 62 ASN A O 1
ATOM 497 N N . ARG A 1 63 ? -25.562 -17.875 -0.704 1 84.12 63 ARG A N 1
ATOM 498 C CA . ARG A 1 63 ? -25.516 -19.078 -1.53 1 84.12 63 ARG A CA 1
ATOM 499 C C . ARG A 1 63 ? -26.25 -18.859 -2.852 1 84.12 63 ARG A C 1
ATOM 501 O O . ARG A 1 63 ? -26 -19.562 -3.826 1 84.12 63 ARG A O 1
ATOM 508 N N . GLU A 1 64 ? -27.047 -17.844 -2.785 1 86.69 64 GLU A N 1
ATOM 509 C CA . GLU A 1 64 ? -27.859 -17.562 -3.973 1 86.69 64 GLU A CA 1
ATOM 510 C C . GLU A 1 64 ? -27.203 -16.484 -4.84 1 86.69 64 GLU A C 1
ATOM 512 O O . GLU A 1 64 ? -27.766 -16.094 -5.863 1 86.69 64 GLU A O 1
ATOM 517 N N . ILE A 1 65 ? -26.094 -16.109 -4.465 1 88.44 65 ILE A N 1
ATOM 518 C CA . ILE A 1 65 ? -25.438 -15 -5.148 1 88.44 65 ILE A CA 1
ATOM 519 C C . ILE A 1 65 ? -24.234 -15.523 -5.941 1 88.44 65 ILE A C 1
ATOM 521 O O . ILE A 1 65 ? -23.469 -16.359 -5.445 1 88.44 65 ILE A O 1
ATOM 525 N N . VAL A 1 66 ? -24.141 -15.203 -7.219 1 84.62 66 VAL A N 1
ATOM 526 C CA . VAL A 1 66 ? -22.984 -15.516 -8.055 1 84.62 66 VAL A CA 1
ATOM 527 C C . VAL A 1 66 ? -22.406 -14.234 -8.641 1 84.62 66 VAL A C 1
ATOM 529 O O . VAL A 1 66 ? -23.047 -13.188 -8.609 1 84.62 66 VAL A O 1
ATOM 532 N N . LYS A 1 67 ? -21.234 -14.273 -9.031 1 83.25 67 LYS A N 1
ATOM 533 C CA . LYS A 1 67 ? -20.625 -13.133 -9.711 1 83.25 67 LYS A CA 1
ATOM 534 C C . LYS A 1 67 ? -21.109 -13.031 -11.156 1 83.25 67 LYS A C 1
ATOM 536 O O . LYS A 1 67 ? -21.281 -14.047 -11.836 1 83.25 67 LYS A O 1
ATOM 541 N N . GLY A 1 68 ? -21.5 -11.828 -11.539 1 84.81 68 GLY A N 1
ATOM 542 C CA . GLY A 1 68 ? -21.969 -11.594 -12.898 1 84.81 68 GLY A CA 1
ATOM 543 C C . GLY A 1 68 ? -21.188 -10.508 -13.617 1 84.81 68 GLY A C 1
ATOM 544 O O . GLY A 1 68 ? -20.812 -9.5 -13.016 1 84.81 68 GLY A O 1
ATOM 545 N N . TYR A 1 69 ? -20.844 -10.828 -14.844 1 82.12 69 TYR A N 1
ATOM 546 C CA . TYR A 1 69 ? -20.234 -9.836 -15.719 1 82.12 69 TYR A CA 1
ATOM 547 C C . TYR A 1 69 ? -21.297 -9.148 -16.578 1 82.12 69 TYR A C 1
ATOM 549 O O . TYR A 1 69 ? -22.078 -9.805 -17.25 1 82.12 69 TYR A O 1
ATOM 557 N N . GLU A 1 70 ? -21.266 -7.883 -16.422 1 82 70 GLU A N 1
ATOM 558 C CA . GLU A 1 70 ? -22.25 -7.141 -17.203 1 82 70 GLU A CA 1
ATOM 559 C C . GLU A 1 70 ? -21.797 -6.941 -18.641 1 82 70 GLU A C 1
ATOM 561 O O . GLU A 1 70 ? -20.875 -6.156 -18.906 1 82 70 GLU A O 1
ATOM 566 N N . TYR A 1 71 ? -22.391 -7.668 -19.594 1 77 71 TYR A N 1
ATOM 567 C CA . TYR A 1 71 ? -21.969 -7.562 -20.984 1 77 71 TYR A CA 1
ATOM 568 C C . TYR A 1 71 ? -22.797 -6.52 -21.719 1 77 71 TYR A C 1
ATOM 570 O O . TYR A 1 71 ? -22.422 -6.062 -22.797 1 77 71 TYR A O 1
ATOM 578 N N . SER A 1 72 ? -23.938 -6.281 -21.219 1 78.31 72 SER A N 1
ATOM 579 C CA . SER A 1 72 ? -24.812 -5.203 -21.656 1 78.31 72 SER A CA 1
ATOM 580 C C . SER A 1 72 ? -25.578 -4.609 -20.469 1 78.31 72 SER A C 1
ATOM 582 O O . SER A 1 72 ? -25.625 -5.207 -19.391 1 78.31 72 SER A O 1
ATOM 584 N N . LYS A 1 73 ? -26.047 -3.426 -20.641 1 80 73 LYS A N 1
ATOM 585 C CA . LYS A 1 73 ? -26.719 -2.744 -19.531 1 80 73 LYS A CA 1
ATOM 586 C C . LYS A 1 73 ? -27.797 -3.629 -18.922 1 80 73 LYS A C 1
ATOM 588 O O . LYS A 1 73 ? -28.781 -3.975 -19.578 1 80 73 LYS A O 1
ATOM 593 N N . GLY A 1 74 ? -27.562 -4.078 -17.844 1 78.06 74 GLY A N 1
ATOM 594 C CA . GLY A 1 74 ? -28.562 -4.84 -17.094 1 78.06 74 GLY A CA 1
ATOM 595 C C . GLY A 1 74 ? -28.516 -6.328 -17.391 1 78.06 74 GLY A C 1
ATOM 596 O O . GLY A 1 74 ? -29.312 -7.098 -16.875 1 78.06 74 GLY A O 1
ATOM 597 N N . LYS A 1 75 ? -27.703 -6.703 -18.281 1 82.81 75 LYS A N 1
ATOM 598 C CA . LYS A 1 75 ? -27.578 -8.117 -18.625 1 82.81 75 LYS A CA 1
ATOM 599 C C . LYS A 1 75 ? -26.25 -8.68 -18.125 1 82.81 75 LYS A C 1
ATOM 601 O O . LYS A 1 75 ? -25.188 -8.094 -18.344 1 82.81 75 LYS A O 1
ATOM 606 N N . TYR A 1 76 ? -26.391 -9.812 -17.406 1 85.88 76 TYR A N 1
ATOM 607 C CA . TYR A 1 76 ? -25.219 -10.367 -16.734 1 85.88 76 TYR A CA 1
ATOM 608 C C . TYR A 1 76 ? -24.953 -11.797 -17.188 1 85.88 76 TYR A C 1
ATOM 610 O O . TYR A 1 76 ? -25.891 -12.547 -17.453 1 85.88 76 TYR A O 1
ATOM 618 N N . ILE A 1 77 ? -23.734 -12.07 -17.375 1 80.75 77 ILE A N 1
ATOM 619 C CA . ILE A 1 77 ? -23.297 -13.453 -17.547 1 80.75 77 ILE A CA 1
ATOM 620 C C . ILE A 1 77 ? -22.75 -13.977 -16.219 1 80.75 77 ILE A C 1
ATOM 622 O O . ILE A 1 77 ? -21.781 -13.422 -15.68 1 80.75 77 ILE A O 1
ATOM 626 N N . PRO A 1 78 ? -23.5 -14.945 -15.688 1 82.56 78 PRO A N 1
ATOM 627 C CA . PRO A 1 78 ? -22.984 -15.492 -14.43 1 82.56 78 PRO A CA 1
ATOM 628 C C . PRO A 1 78 ? -21.625 -16.172 -14.602 1 82.56 78 PRO A C 1
ATOM 630 O O . PRO A 1 78 ? -21.406 -16.859 -15.594 1 82.56 78 PRO A O 1
ATOM 633 N N . VAL A 1 79 ? -20.719 -15.797 -13.781 1 77.44 79 VAL A N 1
ATOM 634 C CA . VAL A 1 79 ? -19.422 -16.453 -13.727 1 77.44 79 VAL A CA 1
ATOM 635 C C . VAL A 1 79 ? -19.281 -17.234 -12.422 1 77.44 79 VAL A C 1
ATOM 637 O O . VAL A 1 79 ? -19.312 -16.641 -11.336 1 77.44 79 VAL A O 1
ATOM 640 N N . GLU A 1 80 ? -19.219 -18.547 -12.57 1 74.06 80 GLU A N 1
ATOM 641 C CA . GLU A 1 80 ? -19.078 -19.359 -11.375 1 74.06 80 GLU A CA 1
ATOM 642 C C . GLU A 1 80 ? -17.672 -19.25 -10.789 1 74.06 80 GLU A C 1
ATOM 644 O O . GLU A 1 80 ? -16.688 -19.125 -11.523 1 74.06 80 GLU A O 1
ATOM 649 N N . PRO A 1 81 ? -17.656 -19.25 -9.492 1 68.56 81 PRO A N 1
ATOM 650 C CA . PRO A 1 81 ? -16.344 -19.234 -8.852 1 68.56 81 PRO A CA 1
ATOM 651 C C . PRO A 1 81 ? -15.398 -20.297 -9.414 1 68.56 81 PRO A C 1
ATOM 653 O O . PRO A 1 81 ? -14.195 -20.047 -9.539 1 68.56 81 PRO A O 1
ATOM 656 N N . GLU A 1 82 ? -16.031 -21.438 -9.742 1 68.62 82 GLU A N 1
ATOM 657 C CA . GLU A 1 82 ? -15.227 -22.531 -10.273 1 68.62 82 GLU A CA 1
ATOM 658 C C . GLU A 1 82 ? -14.625 -22.156 -11.625 1 68.62 82 GLU A C 1
ATOM 660 O O . GLU A 1 82 ? -13.516 -22.578 -11.953 1 68.62 82 GLU A O 1
ATOM 665 N N . ASP A 1 83 ? -15.391 -21.344 -12.367 1 67.19 83 ASP A N 1
ATOM 666 C CA . ASP A 1 83 ? -14.906 -20.906 -13.672 1 67.19 83 ASP A CA 1
ATOM 667 C C . ASP A 1 83 ? -13.68 -20 -13.531 1 67.19 83 ASP A C 1
ATOM 669 O O . ASP A 1 83 ? -12.727 -20.109 -14.305 1 67.19 83 ASP A O 1
ATOM 673 N N . ILE A 1 84 ? -13.703 -19.266 -12.555 1 65.56 84 ILE A N 1
ATOM 674 C CA . ILE A 1 84 ? -12.625 -18.328 -12.297 1 65.56 84 ILE A CA 1
ATOM 675 C C . ILE A 1 84 ? -11.398 -19.078 -11.773 1 65.56 84 ILE A C 1
ATOM 677 O O . ILE A 1 84 ? -10.266 -18.781 -12.172 1 65.56 84 ILE A O 1
ATOM 681 N N . GLN A 1 85 ? -11.742 -19.984 -10.953 1 62.75 85 GLN A N 1
ATOM 682 C CA . GLN A 1 85 ? -10.656 -20.781 -10.383 1 62.75 85 GLN A CA 1
ATOM 683 C C . GLN A 1 85 ? -9.93 -21.578 -11.469 1 62.75 85 GLN A C 1
ATOM 685 O O . GLN A 1 85 ? -8.711 -21.719 -11.422 1 62.75 85 GLN A O 1
ATOM 690 N N . ASN A 1 86 ? -10.789 -22.109 -12.391 1 59.88 86 ASN A N 1
ATOM 691 C CA . ASN A 1 86 ? -10.234 -22.938 -13.461 1 59.88 86 ASN A CA 1
ATOM 692 C C . ASN A 1 86 ? -9.461 -22.094 -14.477 1 59.88 86 ASN A C 1
ATOM 694 O O . ASN A 1 86 ? -8.602 -22.625 -15.188 1 59.88 86 ASN A O 1
ATOM 698 N N . LEU A 1 87 ? -9.977 -20.938 -14.688 1 60.53 87 LEU A N 1
ATOM 699 C CA . LEU A 1 87 ? -9.219 -20.047 -15.555 1 60.53 87 LEU A CA 1
ATOM 700 C C . LEU A 1 87 ? -7.801 -19.859 -15.023 1 60.53 87 LEU A C 1
ATOM 702 O O . LEU A 1 87 ? -6.871 -19.609 -15.797 1 60.53 87 LEU A O 1
ATOM 706 N N . ARG A 1 88 ? -7.676 -20.141 -13.641 1 52.91 88 ARG A N 1
ATOM 707 C CA . ARG A 1 88 ? -6.477 -19.797 -12.883 1 52.91 88 ARG A CA 1
ATOM 708 C C . ARG A 1 88 ? -5.598 -21.031 -12.664 1 52.91 88 ARG A C 1
ATOM 710 O O . ARG A 1 88 ? -4.527 -20.938 -12.055 1 52.91 88 ARG A O 1
ATOM 717 N N . VAL A 1 89 ? -6.16 -22.266 -12.844 1 47.59 89 VAL A N 1
ATOM 718 C CA . VAL A 1 89 ? -5.652 -23.484 -12.227 1 47.59 89 VAL A CA 1
ATOM 719 C C . VAL A 1 89 ? -4.133 -23.531 -12.344 1 47.59 89 VAL A C 1
ATOM 721 O O . VAL A 1 89 ? -3.436 -23.828 -11.375 1 47.59 89 VAL A O 1
ATOM 724 N N . ALA A 1 90 ? -3.654 -23.625 -13.531 1 46.53 90 ALA A N 1
ATOM 725 C CA . ALA A 1 90 ? -2.27 -24.094 -13.492 1 46.53 90 ALA A CA 1
ATOM 726 C C . ALA A 1 90 ? -1.435 -23.234 -12.547 1 46.53 90 ALA A C 1
ATOM 728 O O . ALA A 1 90 ? -0.533 -23.734 -11.875 1 46.53 90 ALA A O 1
ATOM 729 N N . SER A 1 91 ? -1.553 -21.938 -12.602 1 53.94 91 SER A N 1
ATOM 730 C CA . SER A 1 91 ? -0.636 -20.984 -12 1 53.94 91 SER A CA 1
ATOM 731 C C . SER A 1 91 ? -1.074 -20.594 -10.594 1 53.94 91 SER A C 1
ATOM 733 O O . SER A 1 91 ? -0.374 -19.859 -9.898 1 53.94 91 SER A O 1
ATOM 735 N N . SER A 1 92 ? -2.062 -21.375 -10.062 1 65.5 92 SER A N 1
ATOM 736 C CA . SER A 1 92 ? -2.721 -20.672 -8.953 1 65.5 92 SER A CA 1
ATOM 737 C C . SER A 1 92 ? -1.949 -20.859 -7.652 1 65.5 92 SER A C 1
ATOM 739 O O . SER A 1 92 ? -1.897 -19.953 -6.824 1 65.5 92 SER A O 1
ATOM 741 N N . LYS A 1 93 ? -1.124 -21.953 -7.566 1 81.69 93 LYS A N 1
ATOM 742 C CA . LYS A 1 93 ? -0.455 -22.078 -6.277 1 81.69 93 LYS A CA 1
ATOM 743 C C . LYS A 1 93 ? 1.062 -22 -6.434 1 81.69 93 LYS A C 1
ATOM 745 O O . LYS A 1 93 ? 1.799 -22.656 -5.695 1 81.69 93 LYS A O 1
ATOM 750 N N . THR A 1 94 ? 1.503 -21.469 -7.531 1 89.81 94 THR A N 1
ATOM 751 C CA . THR A 1 94 ? 2.936 -21.297 -7.75 1 89.81 94 THR A CA 1
ATOM 752 C C . THR A 1 94 ? 3.27 -19.844 -8.078 1 89.81 94 THR A C 1
ATOM 754 O O . THR A 1 94 ? 2.566 -19.203 -8.852 1 89.81 94 THR A O 1
ATOM 757 N N . ILE A 1 95 ? 4.211 -19.391 -7.426 1 93.56 95 ILE A N 1
ATOM 758 C CA . ILE A 1 95 ? 4.809 -18.125 -7.797 1 93.56 95 ILE A CA 1
ATOM 759 C C . ILE A 1 95 ? 6.062 -18.359 -8.633 1 93.56 95 ILE A C 1
ATOM 761 O O . ILE A 1 95 ? 7.07 -18.859 -8.125 1 93.56 95 ILE A O 1
ATOM 765 N N . ASP A 1 96 ? 5.973 -18.031 -9.883 1 92.06 96 ASP A N 1
ATOM 766 C CA . ASP A 1 96 ? 7.129 -18.125 -10.766 1 92.06 96 ASP A CA 1
ATOM 767 C C . ASP A 1 96 ? 7.895 -16.812 -10.812 1 92.06 96 ASP A C 1
ATOM 769 O O . ASP A 1 96 ? 7.391 -15.812 -11.328 1 92.06 96 ASP A O 1
ATOM 773 N N . LEU A 1 97 ? 9.102 -16.844 -10.234 1 94.69 97 LEU A N 1
ATOM 774 C CA . LEU A 1 97 ? 9.938 -15.656 -10.32 1 94.69 97 LEU A CA 1
ATOM 775 C C . LEU A 1 97 ? 10.664 -15.594 -11.656 1 94.69 97 LEU A C 1
ATOM 777 O O . LEU A 1 97 ? 11.578 -16.375 -11.906 1 94.69 97 LEU A O 1
ATOM 781 N N . GLU A 1 98 ? 10.281 -14.625 -12.445 1 89.44 98 GLU A N 1
ATOM 782 C CA . GLU A 1 98 ? 10.727 -14.57 -13.828 1 89.44 98 GLU A CA 1
ATOM 783 C C . GLU A 1 98 ? 11.844 -13.547 -14.016 1 89.44 98 GLU A C 1
ATOM 785 O O . GLU A 1 98 ? 12.617 -13.633 -14.969 1 89.44 98 GLU A O 1
ATOM 790 N N . GLN A 1 99 ? 11.883 -12.664 -13.18 1 95.06 99 GLN A N 1
ATOM 791 C CA . GLN A 1 99 ? 12.844 -11.57 -13.273 1 95.06 99 GLN A CA 1
ATOM 792 C C . GLN A 1 99 ? 13.297 -11.117 -11.891 1 95.06 99 GLN A C 1
ATOM 794 O O . GLN A 1 99 ? 12.531 -11.164 -10.93 1 95.06 99 GLN A O 1
ATOM 799 N N . PHE A 1 100 ? 14.609 -10.789 -11.852 1 97.44 100 PHE A N 1
ATOM 800 C CA . PHE A 1 100 ? 15.141 -10.211 -10.625 1 97.44 100 PHE A CA 1
ATOM 801 C C . PHE A 1 100 ? 15.562 -8.766 -10.836 1 97.44 100 PHE A C 1
ATOM 803 O O . PHE A 1 100 ? 16.141 -8.43 -11.875 1 97.44 100 PHE A O 1
ATOM 810 N N . VAL A 1 101 ? 15.195 -7.926 -9.977 1 97 101 VAL A N 1
ATOM 811 C CA . VAL A 1 101 ? 15.492 -6.5 -10.055 1 97 101 VAL A CA 1
ATOM 812 C C . VAL A 1 101 ? 16.109 -6.027 -8.734 1 97 101 VAL A C 1
ATOM 814 O O . VAL A 1 101 ? 15.898 -6.645 -7.691 1 97 101 VAL A O 1
ATOM 817 N N . THR A 1 102 ? 16.859 -4.961 -8.836 1 95.69 102 THR A N 1
ATOM 818 C CA . THR A 1 102 ? 17.359 -4.371 -7.598 1 95.69 102 THR A CA 1
ATOM 819 C C . THR A 1 102 ? 16.219 -3.816 -6.754 1 95.69 102 THR A C 1
ATOM 821 O O . THR A 1 102 ? 15.344 -3.115 -7.27 1 95.69 102 THR A O 1
ATOM 824 N N . VAL A 1 103 ? 16.203 -4.129 -5.48 1 94.56 103 VAL A N 1
ATOM 825 C CA . VAL A 1 103 ? 15.117 -3.766 -4.59 1 94.56 103 VAL A CA 1
ATOM 826 C C . VAL A 1 103 ? 14.898 -2.254 -4.621 1 94.56 103 VAL A C 1
ATOM 828 O O . VAL A 1 103 ? 13.758 -1.785 -4.688 1 94.56 103 VAL A O 1
ATOM 831 N N . ASP A 1 104 ? 15.953 -1.459 -4.719 1 89.12 104 ASP A N 1
ATOM 832 C CA . ASP A 1 104 ? 15.898 -0.004 -4.629 1 89.12 104 ASP A CA 1
ATOM 833 C C . ASP A 1 104 ? 15.344 0.606 -5.914 1 89.12 104 ASP A C 1
ATOM 835 O O . ASP A 1 104 ? 14.977 1.782 -5.941 1 89.12 104 ASP A O 1
ATOM 839 N N . GLU A 1 105 ? 15.242 -0.198 -6.941 1 90.88 105 GLU A N 1
ATOM 840 C CA . GLU A 1 105 ? 14.742 0.291 -8.219 1 90.88 105 GLU A CA 1
ATOM 841 C C . GLU A 1 105 ? 13.219 0.287 -8.258 1 90.88 105 GLU A C 1
ATOM 843 O O . GLU A 1 105 ? 12.609 0.938 -9.109 1 90.88 105 GLU A O 1
ATOM 848 N N . ILE A 1 106 ? 12.672 -0.469 -7.402 1 93.25 106 ILE A N 1
ATOM 849 C CA . ILE A 1 106 ? 11.211 -0.546 -7.395 1 93.25 106 ILE A CA 1
ATOM 850 C C . ILE A 1 106 ? 10.633 0.737 -6.805 1 93.25 106 ILE A C 1
ATOM 852 O O . ILE A 1 106 ? 10.906 1.074 -5.648 1 93.25 106 ILE A O 1
ATOM 856 N N . ASP A 1 107 ? 9.844 1.449 -7.598 1 93.56 107 ASP A N 1
ATOM 857 C CA . ASP A 1 107 ? 9.188 2.674 -7.148 1 93.56 107 ASP A CA 1
ATOM 858 C C . ASP A 1 107 ? 8.242 2.396 -5.984 1 93.56 107 ASP A C 1
ATOM 860 O O . ASP A 1 107 ? 7.402 1.498 -6.059 1 93.56 107 ASP A O 1
ATOM 864 N N . PRO A 1 108 ? 8.352 3.182 -4.906 1 95.44 108 PRO A N 1
ATOM 865 C CA . PRO A 1 108 ? 7.461 2.98 -3.758 1 95.44 108 PRO A CA 1
ATOM 866 C C . PRO A 1 108 ? 5.984 3.016 -4.141 1 95.44 108 PRO A C 1
ATOM 868 O O . PRO A 1 108 ? 5.156 2.393 -3.471 1 95.44 108 PRO A O 1
ATOM 871 N N . ALA A 1 109 ? 5.648 3.695 -5.18 1 95.5 109 ALA A N 1
ATOM 872 C CA . ALA A 1 109 ? 4.258 3.814 -5.605 1 95.5 109 ALA A CA 1
ATOM 873 C C . ALA A 1 109 ? 3.701 2.463 -6.047 1 95.5 109 ALA A C 1
ATOM 875 O O . ALA A 1 109 ? 2.484 2.275 -6.105 1 95.5 109 ALA A O 1
ATOM 876 N N . CYS A 1 110 ? 4.59 1.554 -6.332 1 95.38 110 CYS A N 1
ATOM 877 C CA . CYS A 1 110 ? 4.168 0.256 -6.848 1 95.38 110 CYS A CA 1
ATOM 878 C C . CYS A 1 110 ? 3.699 -0.654 -5.719 1 95.38 110 CYS A C 1
ATOM 880 O O . CYS A 1 110 ? 2.938 -1.595 -5.953 1 95.38 110 CYS A O 1
ATOM 882 N N . TYR A 1 111 ? 4.23 -0.46 -4.539 1 96.75 111 TYR A N 1
ATOM 883 C CA . TYR A 1 111 ? 3.955 -1.363 -3.428 1 96.75 111 TYR A CA 1
ATOM 884 C C . TYR A 1 111 ? 2.502 -1.256 -2.982 1 96.75 111 TYR A C 1
ATOM 886 O O . TYR A 1 111 ? 1.944 -0.157 -2.92 1 96.75 111 TYR A O 1
ATOM 894 N N . GLU A 1 112 ? 1.894 -2.363 -2.701 1 95.31 112 GLU A N 1
ATOM 895 C CA . GLU A 1 112 ? 0.512 -2.375 -2.229 1 95.31 112 GLU A CA 1
ATOM 896 C C . GLU A 1 112 ? 0.404 -3.025 -0.854 1 95.31 112 GLU A C 1
ATOM 898 O O . GLU A 1 112 ? 0.175 -2.34 0.146 1 95.31 112 GLU A O 1
ATOM 903 N N . LYS A 1 113 ? 0.662 -4.363 -0.757 1 95.94 113 LYS A N 1
ATOM 904 C CA . LYS A 1 113 ? 0.509 -5.07 0.512 1 95.94 113 LYS A CA 1
ATOM 905 C C . LYS A 1 113 ? 1.735 -5.926 0.816 1 95.94 113 LYS A C 1
ATOM 907 O O . LYS A 1 113 ? 2.27 -6.594 -0.073 1 95.94 113 LYS A O 1
ATOM 912 N N . PRO A 1 114 ? 2.178 -5.867 2.045 1 97.62 114 PRO A N 1
ATOM 913 C CA . PRO A 1 114 ? 3.32 -6.688 2.461 1 97.62 114 PRO A CA 1
ATOM 914 C C . PRO A 1 114 ? 2.896 -8.016 3.09 1 97.62 114 PRO A C 1
ATOM 916 O O . PRO A 1 114 ? 1.885 -8.07 3.795 1 97.62 114 PRO A O 1
ATOM 919 N N . TYR A 1 115 ? 3.666 -9.07 2.887 1 97.62 115 TYR A N 1
ATOM 920 C CA . TYR A 1 115 ? 3.465 -10.391 3.479 1 97.62 115 TYR A CA 1
ATOM 921 C C . TYR A 1 115 ? 4.781 -10.961 3.996 1 97.62 115 TYR A C 1
ATOM 923 O O . TYR A 1 115 ? 5.84 -10.711 3.422 1 97.62 115 TYR A O 1
ATOM 931 N N . PHE A 1 116 ? 4.699 -11.695 5.043 1 97.56 116 PHE A N 1
ATOM 932 C CA . PHE A 1 116 ? 5.816 -12.523 5.48 1 97.56 116 PHE A CA 1
ATOM 933 C C . PHE A 1 116 ? 5.848 -13.836 4.707 1 97.56 116 PHE A C 1
ATOM 935 O O . PHE A 1 116 ? 4.801 -14.453 4.469 1 97.56 116 PHE A O 1
ATOM 942 N N . VAL A 1 117 ? 7 -14.242 4.32 1 97.88 117 VAL A N 1
ATOM 943 C CA . VAL A 1 117 ? 7.18 -15.508 3.629 1 97.88 117 VAL A CA 1
ATOM 944 C C . VAL A 1 117 ? 7.949 -16.484 4.523 1 97.88 117 VAL A C 1
ATOM 946 O O . VAL A 1 117 ? 9.055 -16.172 4.98 1 97.88 117 VAL A O 1
ATOM 949 N N . LEU A 1 118 ? 7.352 -17.578 4.766 1 96.44 118 LEU A N 1
ATOM 950 C CA . LEU A 1 118 ? 7.945 -18.641 5.578 1 96.44 118 LEU A CA 1
ATOM 951 C C . LEU A 1 118 ? 8.039 -19.938 4.793 1 96.44 118 LEU A C 1
ATOM 953 O O . LEU A 1 118 ? 7.266 -20.156 3.855 1 96.44 118 LEU A O 1
ATOM 957 N N . PRO A 1 119 ? 9.039 -20.734 5.137 1 95.38 119 PRO A N 1
ATOM 958 C CA . PRO A 1 119 ? 8.977 -22.078 4.57 1 95.38 119 PRO A CA 1
ATOM 959 C C . PRO A 1 119 ? 7.707 -22.828 4.969 1 95.38 119 PRO A C 1
ATOM 961 O O . PRO A 1 119 ? 7.234 -22.688 6.102 1 95.38 119 PRO A O 1
ATOM 964 N N . GLU A 1 120 ? 7.137 -23.5 4.062 1 93.44 120 GLU A N 1
ATOM 965 C CA . GLU A 1 120 ? 5.891 -24.219 4.324 1 93.44 120 GLU A CA 1
ATOM 966 C C . GLU A 1 120 ? 6.062 -25.234 5.449 1 93.44 120 GLU A C 1
ATOM 968 O O . GLU A 1 120 ? 5.141 -25.453 6.238 1 93.44 120 GLU A O 1
ATOM 973 N N . ASN A 1 121 ? 7.16 -25.938 5.492 1 91.19 121 ASN A N 1
ATOM 974 C CA . ASN A 1 121 ? 7.527 -26.922 6.512 1 91.19 121 ASN A CA 1
ATOM 975 C C . ASN A 1 121 ? 9.047 -27.047 6.641 1 91.19 121 ASN A C 1
ATOM 977 O O . ASN A 1 121 ? 9.789 -26.359 5.945 1 91.19 121 ASN A O 1
ATOM 981 N N . ALA A 1 122 ? 9.477 -27.906 7.469 1 87.94 122 ALA A N 1
ATOM 982 C CA . ALA A 1 122 ? 10.891 -28.047 7.785 1 87.94 122 ALA A CA 1
ATOM 983 C C . ALA A 1 122 ? 11.68 -28.562 6.582 1 87.94 122 ALA A C 1
ATOM 985 O O . ALA A 1 122 ? 12.852 -28.219 6.41 1 87.94 122 ALA A O 1
ATOM 986 N N . SER A 1 123 ? 11.031 -29.359 5.738 1 89.62 123 SER A N 1
ATOM 987 C CA . SER A 1 123 ? 11.703 -29.953 4.586 1 89.62 123 SER A CA 1
ATOM 988 C C . SER A 1 123 ? 12.047 -28.891 3.547 1 89.62 123 SER A C 1
ATOM 990 O O . SER A 1 123 ? 12.906 -29.109 2.689 1 89.62 123 SER A O 1
ATOM 992 N N . GLN A 1 124 ? 11.367 -27.719 3.646 1 91.88 124 GLN A N 1
ATOM 993 C CA . GLN A 1 124 ? 11.578 -26.641 2.686 1 91.88 124 GLN A CA 1
ATOM 994 C C . GLN A 1 124 ? 12.633 -25.656 3.188 1 91.88 124 GLN A C 1
ATOM 996 O O . GLN A 1 124 ? 13.039 -24.75 2.459 1 91.88 124 GLN A O 1
ATOM 1001 N N . ALA A 1 125 ? 13.156 -25.859 4.375 1 91.5 125 ALA A N 1
ATOM 1002 C CA . ALA A 1 125 ? 13.969 -24.875 5.082 1 91.5 125 ALA A CA 1
ATOM 1003 C C . ALA A 1 125 ? 15.305 -24.672 4.383 1 91.5 125 ALA A C 1
ATOM 1005 O O . ALA A 1 125 ? 15.828 -23.547 4.344 1 91.5 125 ALA A O 1
ATOM 1006 N N . GLU A 1 126 ? 15.844 -25.672 3.879 1 91.12 126 GLU A N 1
ATOM 1007 C CA . GLU A 1 126 ? 17.156 -25.562 3.246 1 91.12 126 GLU A CA 1
ATOM 1008 C C . GLU A 1 126 ? 17.094 -24.688 1.997 1 91.12 126 GLU A C 1
ATOM 1010 O O . GLU A 1 126 ? 17.859 -23.734 1.868 1 91.12 126 GLU A O 1
ATOM 1015 N N . ALA A 1 127 ? 16.203 -25.094 1.101 1 92.69 127 ALA A N 1
ATOM 1016 C CA . ALA A 1 127 ? 16.031 -24.328 -0.127 1 92.69 127 ALA A CA 1
ATOM 1017 C C . ALA A 1 127 ? 15.68 -22.875 0.183 1 92.69 127 ALA A C 1
ATOM 1019 O O . ALA A 1 127 ? 16.203 -21.953 -0.449 1 92.69 127 ALA A O 1
ATOM 1020 N N . PHE A 1 128 ? 14.875 -22.719 1.146 1 95 128 PHE A N 1
ATOM 1021 C CA . PHE A 1 128 ? 14.445 -21.391 1.583 1 95 128 PHE A CA 1
ATOM 1022 C C . PHE A 1 128 ? 15.633 -20.562 2.039 1 95 128 PHE A C 1
ATOM 1024 O O . PHE A 1 128 ? 15.797 -19.406 1.617 1 95 128 PHE A O 1
ATOM 1031 N N . ALA A 1 129 ? 16.469 -21.141 2.834 1 95.12 129 ALA A N 1
ATOM 1032 C CA . ALA A 1 129 ? 17.625 -20.438 3.396 1 95.12 129 ALA A CA 1
ATOM 1033 C C . ALA A 1 129 ? 18.609 -20.047 2.303 1 95.12 129 ALA A C 1
ATOM 1035 O O . ALA A 1 129 ? 19.172 -18.938 2.332 1 95.12 129 ALA A O 1
ATOM 1036 N N . VAL A 1 130 ? 18.812 -20.906 1.359 1 95.31 130 VAL A N 1
ATOM 1037 C CA . VAL A 1 130 ? 19.75 -20.641 0.274 1 95.31 130 VAL A CA 1
ATOM 1038 C C . VAL A 1 130 ? 19.266 -19.469 -0.564 1 95.31 130 VAL A C 1
ATOM 1040 O O . VAL A 1 130 ? 20.016 -18.531 -0.832 1 95.31 130 VAL A O 1
ATOM 1043 N N . VAL A 1 131 ? 17.984 -19.5 -0.925 1 95.75 131 VAL A N 1
ATOM 1044 C CA . VAL A 1 131 ? 17.422 -18.469 -1.771 1 95.75 131 VAL A CA 1
ATOM 1045 C C . VAL A 1 131 ? 17.375 -17.141 -1.004 1 95.75 131 VAL A C 1
ATOM 1047 O O . VAL A 1 131 ? 17.703 -16.094 -1.556 1 95.75 131 VAL A O 1
ATOM 1050 N N . ARG A 1 132 ? 17.016 -17.172 0.261 1 96.56 132 ARG A N 1
ATOM 1051 C CA . ARG A 1 132 ? 16.969 -15.969 1.095 1 96.56 132 ARG A CA 1
ATOM 1052 C C . ARG A 1 132 ? 18.328 -15.297 1.159 1 96.56 132 ARG A C 1
ATOM 1054 O O . ARG A 1 132 ? 18.438 -14.078 0.965 1 96.56 132 ARG A O 1
ATOM 1061 N N . LYS A 1 133 ? 19.328 -16.078 1.423 1 95.81 133 LYS A N 1
ATOM 1062 C CA . LYS A 1 133 ? 20.672 -15.547 1.544 1 95.81 133 LYS A CA 1
ATOM 1063 C C . LYS A 1 133 ? 21.172 -14.992 0.212 1 95.81 133 LYS A C 1
ATOM 1065 O O . LYS A 1 133 ? 21.828 -13.945 0.174 1 95.81 133 LYS A O 1
ATOM 1070 N N . ALA A 1 134 ? 20.844 -15.688 -0.834 1 96.88 134 ALA A N 1
ATOM 1071 C CA . ALA A 1 134 ? 21.219 -15.203 -2.16 1 96.88 134 ALA A CA 1
ATOM 1072 C C . ALA A 1 134 ? 20.562 -13.859 -2.467 1 96.88 134 ALA A C 1
ATOM 1074 O O . ALA A 1 134 ? 21.219 -12.945 -2.979 1 96.88 134 ALA A O 1
ATOM 1075 N N . LEU A 1 135 ? 19.312 -13.734 -2.15 1 97.5 135 LEU A N 1
ATOM 1076 C CA . LEU A 1 135 ? 18.594 -12.484 -2.365 1 97.5 135 LEU A CA 1
ATOM 1077 C C . LEU A 1 135 ? 19.156 -11.375 -1.494 1 97.5 135 LEU A C 1
ATOM 1079 O O . LEU A 1 135 ? 19.297 -10.234 -1.946 1 97.5 135 LEU A O 1
ATOM 1083 N N . GLU A 1 136 ? 19.469 -11.727 -0.304 1 96.25 136 GLU A N 1
ATOM 1084 C CA . GLU A 1 136 ? 20.062 -10.766 0.628 1 96.25 136 GLU A CA 1
ATOM 1085 C C . GLU A 1 136 ? 21.391 -10.242 0.105 1 96.25 136 GLU A C 1
ATOM 1087 O O . GLU A 1 136 ? 21.609 -9.023 0.057 1 96.25 136 GLU A O 1
ATOM 1092 N N . GLU A 1 137 ? 22.219 -11.07 -0.341 1 96.19 137 GLU A N 1
ATOM 1093 C CA . GLU A 1 137 ? 23.562 -10.711 -0.745 1 96.19 137 GLU A CA 1
ATOM 1094 C C . GLU A 1 137 ? 23.562 -9.953 -2.072 1 96.19 137 GLU A C 1
ATOM 1096 O O . GLU A 1 137 ? 24.406 -9.086 -2.301 1 96.19 137 GLU A O 1
ATOM 1101 N N . THR A 1 138 ? 22.641 -10.344 -2.908 1 96.56 138 THR A N 1
ATOM 1102 C CA . THR A 1 138 ? 22.594 -9.695 -4.215 1 96.56 138 THR A CA 1
ATOM 1103 C C . THR A 1 138 ? 21.812 -8.383 -4.141 1 96.56 138 THR A C 1
ATOM 1105 O O . THR A 1 138 ? 21.922 -7.539 -5.035 1 96.56 138 THR A O 1
ATOM 1108 N N . GLY A 1 139 ? 20.953 -8.242 -3.166 1 95.75 139 GLY A N 1
ATOM 1109 C CA . GLY A 1 139 ? 20.109 -7.066 -3.047 1 95.75 139 GLY A CA 1
ATOM 1110 C C . GLY A 1 139 ? 18.984 -7.031 -4.074 1 95.75 139 GLY A C 1
ATOM 1111 O O . GLY A 1 139 ? 18.578 -5.957 -4.504 1 95.75 139 GLY A O 1
ATOM 1112 N N . LYS A 1 140 ? 18.641 -8.242 -4.508 1 97.69 140 LYS A N 1
ATOM 1113 C CA . LYS A 1 140 ? 17.656 -8.328 -5.578 1 97.69 140 LYS A CA 1
ATOM 1114 C C . LYS A 1 140 ? 16.297 -8.773 -5.043 1 97.69 140 LYS A C 1
ATOM 1116 O O . LYS A 1 140 ? 16.203 -9.367 -3.969 1 97.69 140 LYS A O 1
ATOM 1121 N N . ALA A 1 141 ? 15.258 -8.422 -5.75 1 98.12 141 ALA A N 1
ATOM 1122 C CA . ALA A 1 141 ? 13.898 -8.93 -5.562 1 98.12 141 ALA A CA 1
ATOM 1123 C C . ALA A 1 141 ? 13.445 -9.742 -6.77 1 98.12 141 ALA A C 1
ATOM 1125 O O . ALA A 1 141 ? 13.695 -9.367 -7.914 1 98.12 141 ALA A O 1
ATOM 1126 N N . GLY A 1 142 ? 12.898 -10.883 -6.508 1 98 142 GLY A N 1
ATOM 1127 C CA . GLY A 1 142 ? 12.289 -11.656 -7.574 1 98 142 GLY A CA 1
ATOM 1128 C C . GLY A 1 142 ? 10.867 -11.219 -7.887 1 98 142 GLY A C 1
ATOM 1129 O O . GLY A 1 142 ? 10.055 -11.047 -6.98 1 98 142 GLY A O 1
ATOM 1130 N N . ILE A 1 143 ? 10.602 -11.008 -9.172 1 96.75 143 ILE A N 1
ATOM 1131 C CA . ILE A 1 143 ? 9.281 -10.562 -9.602 1 96.75 143 ILE A CA 1
ATOM 1132 C C . ILE A 1 143 ? 8.516 -11.727 -10.211 1 96.75 143 ILE A C 1
ATOM 1134 O O . ILE A 1 143 ? 9.055 -12.477 -11.023 1 96.75 143 ILE A O 1
ATOM 1138 N N . GLY A 1 144 ? 7.32 -11.906 -9.75 1 93.81 144 GLY A N 1
ATOM 1139 C CA . GLY A 1 144 ? 6.414 -12.914 -10.273 1 93.81 144 GLY A CA 1
ATOM 1140 C C . GLY A 1 144 ? 4.953 -12.531 -10.148 1 93.81 144 GLY A C 1
ATOM 1141 O O . GLY A 1 144 ? 4.621 -11.344 -10.055 1 93.81 144 GLY A O 1
ATOM 1142 N N . LYS A 1 145 ? 4.145 -13.516 -10.312 1 90.62 145 LYS A N 1
ATOM 1143 C CA . LYS A 1 145 ? 2.705 -13.312 -10.172 1 90.62 145 LYS A CA 1
ATOM 1144 C C . LYS A 1 145 ? 2.102 -14.297 -9.18 1 90.62 145 LYS A C 1
ATOM 1146 O O . LYS A 1 145 ? 2.602 -15.414 -9.023 1 90.62 145 LYS A O 1
ATOM 1151 N N . ILE A 1 146 ? 1.063 -13.82 -8.516 1 89.62 146 ILE A N 1
ATOM 1152 C CA . ILE A 1 146 ? 0.39 -14.656 -7.535 1 89.62 146 ILE A CA 1
ATOM 1153 C C . ILE A 1 146 ? -1.117 -14.422 -7.602 1 89.62 146 ILE A C 1
ATOM 1155 O O . ILE A 1 146 ? -1.566 -13.289 -7.809 1 89.62 146 ILE A O 1
ATOM 1159 N N . ALA A 1 147 ? -1.813 -15.438 -7.465 1 82 147 ALA A N 1
ATOM 1160 C CA . ALA A 1 147 ? -3.268 -15.336 -7.375 1 82 147 ALA A CA 1
ATOM 1161 C C . ALA A 1 147 ? -3.725 -15.281 -5.918 1 82 147 ALA A C 1
ATOM 1163 O O . ALA A 1 147 ? -3.559 -16.25 -5.176 1 82 147 ALA A O 1
ATOM 1164 N N . LEU A 1 148 ? -4.227 -14.148 -5.469 1 80.88 148 LEU A N 1
ATOM 1165 C CA . LEU A 1 148 ? -4.762 -13.969 -4.121 1 80.88 148 LEU A CA 1
ATOM 1166 C C . LEU A 1 148 ? -6.234 -13.586 -4.164 1 80.88 148 LEU A C 1
ATOM 1168 O O . LEU A 1 148 ? -6.605 -12.609 -4.824 1 80.88 148 LEU A O 1
ATOM 1172 N N . ALA A 1 149 ? -7.066 -14.312 -3.475 1 72.5 149 ALA A N 1
ATOM 1173 C CA . ALA A 1 149 ? -8.492 -14.023 -3.334 1 72.5 149 ALA A CA 1
ATOM 1174 C C . ALA A 1 149 ? -9.141 -13.789 -4.695 1 72.5 149 ALA A C 1
ATOM 1176 O O . ALA A 1 149 ? -9.867 -12.812 -4.883 1 72.5 149 ALA A O 1
ATOM 1177 N N . GLY A 1 150 ? -8.773 -14.516 -5.664 1 67.94 150 GLY A N 1
ATOM 1178 C CA . GLY A 1 150 ? -9.438 -14.508 -6.953 1 67.94 150 GLY A CA 1
ATOM 1179 C C . GLY A 1 150 ? -8.898 -13.453 -7.902 1 67.94 150 GLY A C 1
ATOM 1180 O O . GLY A 1 150 ? -9.477 -13.203 -8.961 1 67.94 150 GLY A O 1
ATOM 1181 N N . ARG A 1 151 ? -7.773 -12.836 -7.508 1 74.19 151 ARG A N 1
ATOM 1182 C CA . ARG A 1 151 ? -7.152 -11.828 -8.359 1 74.19 151 ARG A CA 1
ATOM 1183 C C . ARG A 1 151 ? -5.66 -12.094 -8.523 1 74.19 151 ARG A C 1
ATOM 1185 O O . ARG A 1 151 ? -5.016 -12.617 -7.609 1 74.19 151 ARG A O 1
ATOM 1192 N N . GLU A 1 152 ? -5.242 -11.789 -9.727 1 83.06 152 GLU A N 1
ATOM 1193 C CA . GLU A 1 152 ? -3.805 -11.898 -9.961 1 83.06 152 GLU A CA 1
ATOM 1194 C C . GLU A 1 152 ? -3.074 -10.633 -9.531 1 83.06 152 GLU A C 1
ATOM 1196 O O . GLU A 1 152 ? -3.547 -9.523 -9.781 1 83.06 152 GLU A O 1
ATOM 1201 N N . HIS A 1 153 ? -2.045 -10.891 -8.859 1 88.06 153 HIS A N 1
ATOM 1202 C CA . HIS A 1 153 ? -1.216 -9.773 -8.414 1 88.06 153 HIS A CA 1
ATOM 1203 C C . HIS A 1 153 ? 0.231 -9.945 -8.867 1 88.06 153 HIS A C 1
ATOM 1205 O O . HIS A 1 153 ? 0.73 -11.07 -8.938 1 88.06 153 HIS A O 1
ATOM 1211 N N . LEU A 1 154 ? 0.784 -8.836 -9.266 1 92.75 154 LEU A N 1
ATOM 1212 C CA . LEU A 1 154 ? 2.242 -8.82 -9.312 1 92.75 154 LEU A CA 1
ATOM 1213 C C . LEU A 1 154 ? 2.836 -8.891 -7.91 1 92.75 154 LEU A C 1
ATOM 1215 O O . LEU A 1 154 ? 2.281 -8.328 -6.969 1 92.75 154 LEU A O 1
ATOM 1219 N N . VAL A 1 155 ? 3.945 -9.656 -7.773 1 96 155 VAL A N 1
ATOM 1220 C CA . VAL A 1 155 ? 4.523 -9.805 -6.445 1 96 155 VAL A CA 1
ATOM 1221 C C . VAL A 1 155 ? 6.043 -9.711 -6.527 1 96 155 VAL A C 1
ATOM 1223 O O . VAL A 1 155 ? 6.652 -10.203 -7.484 1 96 155 VAL A O 1
ATOM 1226 N N . ALA A 1 156 ? 6.617 -9.039 -5.602 1 97.88 156 ALA A N 1
ATOM 1227 C CA . ALA A 1 156 ? 8.062 -8.984 -5.406 1 97.88 156 ALA A CA 1
ATOM 1228 C C . ALA A 1 156 ? 8.477 -9.75 -4.152 1 97.88 156 ALA A C 1
ATOM 1230 O O . ALA A 1 156 ? 7.91 -9.539 -3.076 1 97.88 156 ALA A O 1
ATOM 1231 N N . ILE A 1 157 ? 9.43 -10.672 -4.293 1 98.5 157 ILE A N 1
ATOM 1232 C CA . ILE A 1 157 ? 9.961 -11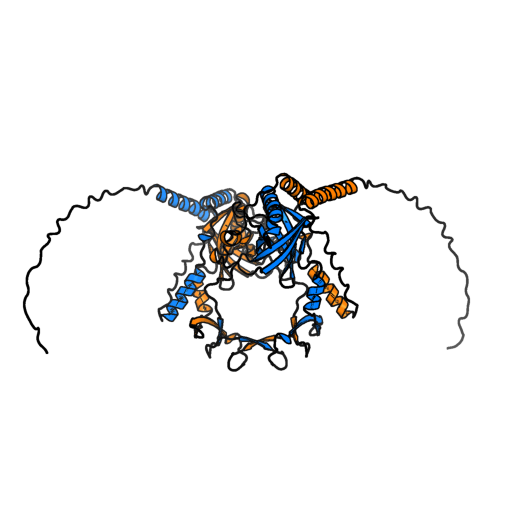.438 -3.172 1 98.5 157 ILE A CA 1
ATOM 1233 C C . ILE A 1 157 ? 11.398 -11.016 -2.887 1 98.5 157 ILE A C 1
ATOM 1235 O O . ILE A 1 157 ? 12.25 -11.016 -3.785 1 98.5 157 ILE A O 1
ATOM 1239 N N . CYS A 1 158 ? 11.695 -10.633 -1.674 1 98.06 158 CYS A N 1
ATOM 1240 C CA . CYS A 1 158 ? 13.039 -10.18 -1.346 1 98.06 158 CYS A CA 1
ATOM 1241 C C . CYS A 1 158 ? 13.367 -10.453 0.117 1 98.06 158 CYS A C 1
ATOM 1243 O O . CYS A 1 158 ? 12.5 -10.891 0.88 1 98.06 158 CYS A O 1
ATOM 1245 N N . ALA A 1 159 ? 14.641 -10.383 0.413 1 97.12 159 ALA A N 1
ATOM 1246 C CA . ALA A 1 159 ? 15.07 -10.469 1.806 1 97.12 159 ALA A CA 1
ATOM 1247 C C . ALA A 1 159 ? 14.648 -9.227 2.588 1 97.12 159 ALA A C 1
ATOM 1249 O O . ALA A 1 159 ? 14.547 -8.141 2.021 1 97.12 159 ALA A O 1
ATOM 1250 N N . PRO A 1 160 ? 14.312 -9.438 3.869 1 95.19 160 PRO A N 1
ATOM 1251 C CA . PRO A 1 160 ? 14 -8.266 4.691 1 95.19 160 PRO A CA 1
ATOM 1252 C C . PRO A 1 160 ? 15.172 -7.293 4.805 1 95.19 160 PRO A C 1
ATOM 1254 O O . PRO A 1 160 ? 16.328 -7.695 4.652 1 95.19 160 PRO A O 1
ATOM 1257 N N . GLY A 1 161 ? 14.844 -6.016 5.02 1 88.94 161 GLY A N 1
ATOM 1258 C CA . GLY A 1 161 ? 15.875 -5.012 5.207 1 88.94 161 GLY A CA 1
ATOM 1259 C C . GLY A 1 161 ? 16.781 -5.297 6.395 1 88.94 161 GLY A C 1
ATOM 1260 O O . GLY A 1 161 ? 17.969 -4.996 6.359 1 88.94 161 GLY A O 1
ATOM 1261 N N . ASN A 1 162 ? 16.188 -5.805 7.367 1 89.69 162 ASN A N 1
ATOM 1262 C CA . ASN A 1 162 ? 16.953 -6.234 8.531 1 89.69 162 ASN A CA 1
ATOM 1263 C C . ASN A 1 162 ? 17.547 -7.621 8.328 1 89.69 162 ASN A C 1
ATOM 1265 O O . ASN A 1 162 ? 16.828 -8.617 8.305 1 89.69 162 ASN A O 1
ATOM 1269 N N . PRO A 1 163 ? 18.859 -7.715 8.312 1 87.94 163 PRO A N 1
ATOM 1270 C CA . PRO A 1 163 ? 19.516 -8.992 8 1 87.94 163 PRO A CA 1
ATOM 1271 C C . PRO A 1 163 ? 19.344 -10.023 9.117 1 87.94 163 PRO A C 1
ATOM 1273 O O . PRO A 1 163 ? 19.609 -11.211 8.906 1 87.94 163 PRO A O 1
ATOM 1276 N N . ARG A 1 164 ? 18.891 -9.609 10.242 1 90 164 ARG A N 1
ATOM 1277 C CA . ARG A 1 164 ? 18.719 -10.539 11.352 1 90 164 ARG A CA 1
ATOM 1278 C C . ARG A 1 164 ? 17.453 -11.375 11.18 1 90 164 ARG A C 1
ATOM 1280 O O . ARG A 1 164 ? 17.281 -12.391 11.852 1 90 164 ARG A O 1
ATOM 1287 N N . LEU A 1 165 ? 16.594 -10.922 10.359 1 93 165 LEU A N 1
ATOM 1288 C CA . LEU A 1 165 ? 15.336 -11.625 10.109 1 93 165 LEU A CA 1
ATOM 1289 C C . LEU A 1 165 ? 15.539 -12.742 9.086 1 93 165 LEU A C 1
ATOM 1291 O O . LEU A 1 165 ? 16.062 -12.5 7.996 1 93 165 LEU A O 1
ATOM 1295 N N . LEU A 1 166 ? 15.133 -13.922 9.367 1 93.5 166 LEU A N 1
ATOM 1296 C CA . LEU A 1 166 ? 15.469 -15.102 8.578 1 93.5 166 LEU A CA 1
ATOM 1297 C C . LEU A 1 166 ? 14.344 -15.453 7.613 1 93.5 166 LEU A C 1
ATOM 1299 O O . LEU A 1 166 ? 14.438 -16.422 6.867 1 93.5 166 LEU A O 1
ATOM 1303 N N . GLY A 1 167 ? 13.328 -14.695 7.562 1 95.88 167 GLY A N 1
ATOM 1304 C CA . GLY A 1 167 ? 12.258 -14.906 6.602 1 95.88 167 GLY A CA 1
ATOM 1305 C C . GLY A 1 167 ? 12.469 -14.148 5.305 1 95.88 167 GLY A C 1
ATOM 1306 O O . GLY A 1 167 ? 13.57 -13.695 5.012 1 95.88 167 GLY A O 1
ATOM 1307 N N . LEU A 1 168 ? 11.539 -14.203 4.457 1 97.88 168 LEU A N 1
ATOM 1308 C CA . LEU A 1 168 ? 11.453 -13.383 3.252 1 97.88 168 LEU A CA 1
ATOM 1309 C C . LEU A 1 168 ? 10.242 -12.453 3.312 1 97.88 168 LEU A C 1
ATOM 1311 O O . LEU A 1 168 ? 9.344 -12.656 4.133 1 97.88 168 LEU A O 1
ATOM 1315 N N . MET A 1 169 ? 10.305 -11.469 2.535 1 98.19 169 MET A N 1
ATOM 1316 C CA . MET A 1 169 ? 9.164 -10.578 2.371 1 98.19 169 MET A CA 1
ATOM 1317 C C . MET A 1 169 ? 8.562 -10.703 0.974 1 98.19 169 MET A C 1
ATOM 1319 O O . MET A 1 169 ? 9.297 -10.844 -0.008 1 98.19 169 MET A O 1
ATOM 1323 N N . ALA A 1 170 ? 7.277 -10.664 0.948 1 98.31 170 ALA A N 1
ATOM 1324 C CA . ALA A 1 170 ? 6.543 -10.562 -0.308 1 98.31 170 ALA A CA 1
ATOM 1325 C C . ALA A 1 170 ? 5.711 -9.281 -0.349 1 98.31 170 ALA A C 1
ATOM 1327 O O . ALA A 1 170 ? 5.023 -8.953 0.621 1 98.31 170 ALA A O 1
ATOM 1328 N N . TYR A 1 171 ? 5.812 -8.602 -1.439 1 97.88 171 TYR A N 1
ATOM 1329 C CA . TYR A 1 171 ? 5.031 -7.387 -1.65 1 97.88 171 TYR A CA 1
ATOM 1330 C C . TYR A 1 171 ? 4.191 -7.492 -2.92 1 97.88 171 TYR A C 1
ATOM 1332 O O . TYR A 1 171 ? 4.727 -7.719 -4.008 1 97.88 171 TYR A O 1
ATOM 1340 N N . THR A 1 172 ? 2.928 -7.41 -2.803 1 96.69 172 THR A N 1
ATOM 1341 C CA . THR A 1 172 ? 2.15 -7.238 -4.027 1 96.69 172 THR A CA 1
ATOM 1342 C C . THR A 1 172 ? 2.393 -5.855 -4.629 1 96.69 172 THR A C 1
ATOM 1344 O O . THR A 1 172 ? 2.52 -4.867 -3.9 1 96.69 172 THR A O 1
ATOM 1347 N N . LEU A 1 173 ? 2.51 -5.836 -5.879 1 96 173 LEU A N 1
ATOM 1348 C CA . LEU A 1 173 ? 2.758 -4.602 -6.621 1 96 173 LEU A CA 1
ATOM 1349 C C . LEU A 1 173 ? 1.567 -4.25 -7.508 1 96 173 LEU A C 1
ATOM 1351 O O . LEU A 1 173 ? 0.893 -5.141 -8.031 1 96 173 LEU A O 1
ATOM 1355 N N . ARG A 1 174 ? 1.359 -3.02 -7.609 1 92.81 174 ARG A N 1
ATOM 1356 C CA . ARG A 1 174 ? 0.359 -2.555 -8.562 1 92.81 174 ARG A CA 1
ATOM 1357 C C . ARG A 1 174 ? 0.839 -2.748 -10 1 92.81 174 ARG A C 1
ATOM 1359 O O . ARG A 1 174 ? 2.016 -2.539 -10.297 1 92.81 174 ARG A O 1
ATOM 1366 N N . PHE A 1 175 ? -0.115 -3.131 -10.883 1 90.5 175 PHE A N 1
ATOM 1367 C CA . PHE A 1 175 ? 0.204 -3.184 -12.305 1 90.5 175 PHE A CA 1
ATOM 1368 C C . PHE A 1 175 ? 0.294 -1.781 -12.891 1 90.5 175 PHE A C 1
ATOM 1370 O O . PHE A 1 175 ? -0.226 -0.826 -12.312 1 90.5 175 PHE A O 1
ATOM 1377 N N . ALA A 1 176 ? 0.947 -1.719 -14 1 90.06 176 ALA A N 1
ATOM 1378 C CA . ALA A 1 176 ? 1.101 -0.43 -14.672 1 90.06 176 ALA A CA 1
ATOM 1379 C C . ALA A 1 176 ? -0.258 0.199 -14.961 1 90.06 176 ALA A C 1
ATOM 1381 O O . ALA A 1 176 ? -0.426 1.415 -14.844 1 90.06 176 ALA A O 1
ATOM 1382 N N . GLU A 1 177 ? -1.195 -0.609 -15.281 1 85.75 177 GLU A N 1
ATOM 1383 C CA . GLU A 1 177 ? -2.52 -0.128 -15.664 1 85.75 177 GLU A CA 1
ATOM 1384 C C . GLU A 1 177 ? -3.281 0.413 -14.453 1 85.75 177 GLU A C 1
ATOM 1386 O O . GLU A 1 177 ? -4.277 1.12 -14.609 1 85.75 177 GLU A O 1
ATOM 1391 N N . GLU A 1 178 ? -2.908 0.078 -13.305 1 89.56 178 GLU A N 1
ATOM 1392 C CA . GLU A 1 178 ? -3.557 0.544 -12.078 1 89.56 178 GLU A CA 1
ATOM 1393 C C . GLU A 1 178 ? -2.992 1.89 -11.633 1 89.56 178 GLU A C 1
ATOM 1395 O O . GLU A 1 178 ? -3.512 2.508 -10.703 1 89.56 178 GLU A O 1
ATOM 1400 N N . MET A 1 179 ? -1.969 2.342 -12.344 1 91.5 179 MET A N 1
ATOM 1401 C CA . MET A 1 179 ? -1.278 3.564 -11.945 1 91.5 179 MET A CA 1
ATOM 1402 C C . MET A 1 179 ? -1.591 4.703 -12.906 1 91.5 179 MET A C 1
ATOM 1404 O O . MET A 1 179 ? -1.653 4.5 -14.117 1 91.5 179 MET A O 1
ATOM 1408 N N . ARG A 1 180 ? -1.809 5.895 -12.352 1 92.44 180 ARG A N 1
ATOM 1409 C CA . ARG A 1 180 ? -1.956 7.098 -13.172 1 92.44 180 ARG A CA 1
ATOM 1410 C C . ARG A 1 180 ? -0.603 7.586 -13.672 1 92.44 180 ARG A C 1
ATOM 1412 O O . ARG A 1 180 ? 0.427 7.344 -13.039 1 92.44 180 ARG A O 1
ATOM 1419 N N . SER A 1 181 ? -0.637 8.258 -14.711 1 91.56 181 SER A N 1
ATOM 1420 C CA . SER A 1 181 ? 0.593 8.781 -15.297 1 91.56 181 SER A CA 1
ATOM 1421 C C . SER A 1 181 ? 1.076 10.016 -14.555 1 91.56 181 SER A C 1
ATOM 1423 O O . SER A 1 181 ? 0.443 11.078 -14.617 1 91.56 181 SER A O 1
ATOM 1425 N N . ALA A 1 182 ? 2.162 9.875 -13.953 1 92.75 182 ALA A N 1
ATOM 1426 C CA . ALA A 1 182 ? 2.738 11.023 -13.258 1 92.75 182 ALA A CA 1
ATOM 1427 C C . ALA A 1 182 ? 3.057 12.156 -14.227 1 92.75 182 ALA A C 1
ATOM 1429 O O . ALA A 1 182 ? 2.85 13.328 -13.906 1 92.75 182 ALA A O 1
ATOM 1430 N N . GLU A 1 183 ? 3.559 11.836 -15.383 1 92.38 183 GLU A N 1
ATOM 1431 C CA . GLU A 1 183 ? 3.932 12.812 -16.406 1 92.38 183 GLU A CA 1
ATOM 1432 C C . GLU A 1 183 ? 2.738 13.688 -16.797 1 92.38 183 GLU A C 1
ATOM 1434 O O . GLU A 1 183 ? 2.873 14.898 -16.938 1 92.38 183 GLU A O 1
ATOM 1439 N N . GLN A 1 184 ? 1.64 13.055 -16.906 1 92.25 184 GLN A N 1
ATOM 1440 C CA . GLN A 1 184 ? 0.432 13.773 -17.297 1 92.25 184 GLN A CA 1
ATOM 1441 C C . GLN A 1 184 ? -0.032 14.711 -16.188 1 92.25 184 GLN A C 1
ATOM 1443 O O . GLN A 1 184 ? -0.401 15.859 -16.453 1 92.25 184 GLN A O 1
ATOM 1448 N N . TYR A 1 185 ? 0.02 14.289 -15.008 1 92.62 185 TYR A N 1
ATOM 1449 C CA . TYR A 1 185 ? -0.518 15.055 -13.891 1 92.62 185 TYR A CA 1
ATOM 1450 C C . TYR A 1 185 ? 0.433 16.172 -13.492 1 92.62 185 TYR A C 1
ATOM 1452 O O . TYR A 1 185 ? -0.001 17.219 -13 1 92.62 185 TYR A O 1
ATOM 1460 N N . PHE A 1 186 ? 1.729 16.016 -13.797 1 93.38 186 PHE A N 1
ATOM 1461 C CA . PHE A 1 186 ? 2.711 17.016 -13.414 1 93.38 186 PHE A CA 1
ATOM 1462 C C . PHE A 1 186 ? 3.027 17.938 -14.594 1 93.38 186 PHE A C 1
ATOM 1464 O O . PHE A 1 186 ? 3.84 18.859 -14.469 1 93.38 186 PHE A O 1
ATOM 1471 N N . ALA A 1 187 ? 2.469 17.734 -15.719 1 89.31 187 ALA A N 1
ATOM 1472 C CA . ALA A 1 187 ? 2.775 18.453 -16.953 1 89.31 187 ALA A CA 1
ATOM 1473 C C . ALA A 1 187 ? 2.51 19.953 -16.781 1 89.31 187 ALA A C 1
ATOM 1475 O O . ALA A 1 187 ? 3.182 20.781 -17.391 1 89.31 187 ALA A O 1
ATOM 1476 N N . GLY A 1 188 ? 1.565 20.297 -15.938 1 86.56 188 GLY A N 1
ATOM 1477 C CA . GLY A 1 188 ? 1.186 21.688 -15.781 1 86.56 188 GLY A CA 1
ATOM 1478 C C . GLY A 1 188 ? 2.082 22.438 -14.82 1 86.56 188 GLY A C 1
ATOM 1479 O O . GLY A 1 188 ? 1.96 23.656 -14.68 1 86.56 188 GLY A O 1
ATOM 1480 N N . ILE A 1 189 ? 2.939 21.688 -14.18 1 88.94 189 ILE A N 1
ATOM 1481 C CA . ILE A 1 189 ? 3.83 22.344 -13.234 1 88.94 189 ILE A CA 1
ATOM 1482 C C . ILE A 1 189 ? 5.027 22.938 -13.977 1 88.94 189 ILE A C 1
ATOM 1484 O O . ILE A 1 189 ? 5.734 22.234 -14.695 1 88.94 189 ILE A O 1
ATOM 1488 N N . GLU A 1 190 ? 5.23 24.156 -13.898 1 81.25 190 GLU A N 1
ATOM 1489 C CA . GLU A 1 190 ? 6.332 24.828 -14.578 1 81.25 190 GLU A CA 1
ATOM 1490 C C . GLU A 1 190 ? 7.625 24.719 -13.773 1 81.25 190 GLU A C 1
ATOM 1492 O O . GLU A 1 190 ? 7.602 24.766 -12.547 1 81.25 190 GLU A O 1
ATOM 1497 N N . ALA A 1 191 ? 8.695 24.484 -14.531 1 76.44 191 ALA A N 1
ATOM 1498 C CA . ALA A 1 191 ? 10.016 24.438 -13.906 1 76.44 191 ALA A CA 1
ATOM 1499 C C . ALA A 1 191 ? 10.438 25.828 -13.422 1 76.44 191 ALA A C 1
ATOM 1501 O O . ALA A 1 191 ? 10.742 26.703 -14.234 1 76.44 191 ALA A O 1
ATOM 1502 N N . GLY A 1 192 ? 9.781 26.359 -12.531 1 71.62 192 GLY A N 1
ATOM 1503 C CA . GLY A 1 192 ? 10.125 27.719 -12.109 1 71.62 192 GLY A CA 1
ATOM 1504 C C . GLY A 1 192 ? 11.578 27.859 -11.695 1 71.62 192 GLY A C 1
ATOM 1505 O O . GLY A 1 192 ? 12.242 26.859 -11.391 1 71.62 192 GLY A O 1
ATOM 1506 N N . LYS A 1 193 ? 12.172 29.062 -11.883 1 80.38 193 LYS A N 1
ATOM 1507 C CA . LYS A 1 193 ? 13.516 29.375 -11.406 1 80.38 193 LYS A CA 1
ATOM 1508 C C . LYS A 1 193 ? 13.594 29.281 -9.883 1 80.38 193 LYS A C 1
ATOM 1510 O O . LYS A 1 193 ? 12.75 29.844 -9.18 1 80.38 193 LYS A O 1
ATOM 1515 N N . VAL A 1 194 ? 14.445 28.438 -9.383 1 90.81 194 VAL A N 1
ATOM 1516 C CA . VAL A 1 194 ? 14.656 28.266 -7.949 1 90.81 194 VAL A CA 1
ATOM 1517 C C . VAL A 1 194 ? 15.805 29.172 -7.492 1 90.81 194 VAL A C 1
ATOM 1519 O O . VAL A 1 194 ? 16.922 29.078 -8.008 1 90.81 194 VAL A O 1
ATOM 1522 N N . ASP A 1 195 ? 15.484 30.109 -6.625 1 91.94 195 ASP A N 1
ATOM 1523 C CA . ASP A 1 195 ? 16.5 30.984 -6.051 1 91.94 195 ASP A CA 1
ATOM 1524 C C . ASP A 1 195 ? 17.547 30.172 -5.281 1 91.94 195 ASP A C 1
ATOM 1526 O O . ASP A 1 195 ? 17.203 29.406 -4.379 1 91.94 195 ASP A O 1
ATOM 1530 N N . PRO A 1 196 ? 18.781 30.344 -5.641 1 94.38 196 PRO A N 1
ATOM 1531 C CA . PRO A 1 196 ? 19.844 29.547 -5.016 1 94.38 196 PRO A CA 1
ATOM 1532 C C . PRO A 1 196 ? 19.922 29.734 -3.504 1 94.38 196 PRO A C 1
ATOM 1534 O O . PRO A 1 196 ? 20.234 28.797 -2.77 1 94.38 196 PRO A O 1
ATOM 1537 N N . GLU A 1 197 ? 19.703 30.953 -3.121 1 94.25 197 GLU A N 1
ATOM 1538 C CA . GLU A 1 197 ? 19.75 31.203 -1.684 1 94.25 197 GLU A CA 1
ATOM 1539 C C . GLU A 1 197 ? 18.609 30.484 -0.959 1 94.25 197 GLU A C 1
ATOM 1541 O O . GLU A 1 197 ? 18.812 29.891 0.095 1 94.25 197 GLU A O 1
ATOM 1546 N N . GLN A 1 198 ? 17.469 30.641 -1.505 1 93.5 198 GLN A N 1
ATOM 1547 C CA . GLN A 1 198 ? 16.312 29.938 -0.933 1 93.5 198 GLN A CA 1
ATOM 1548 C C . GLN A 1 198 ? 16.562 28.438 -0.895 1 93.5 198 GLN A C 1
ATOM 1550 O O . GLN A 1 198 ? 16.234 27.766 0.094 1 93.5 198 GLN A O 1
ATOM 1555 N N . LEU A 1 199 ? 17.109 27.938 -1.933 1 95.69 199 LEU A N 1
ATOM 1556 C CA . LEU A 1 199 ? 17.391 26.516 -2.031 1 95.69 199 LEU A CA 1
ATOM 1557 C C . LEU A 1 199 ? 18.391 26.078 -0.964 1 95.69 199 LEU A C 1
ATOM 1559 O O . LEU A 1 199 ? 18.203 25.031 -0.325 1 95.69 199 LEU A O 1
ATOM 1563 N N . SER A 1 200 ? 19.391 26.844 -0.8 1 96.31 200 SER A N 1
ATOM 1564 C CA . SER A 1 200 ? 20.406 26.531 0.199 1 96.31 200 SER A CA 1
ATOM 1565 C C . SER A 1 200 ? 19.812 26.5 1.603 1 96.31 200 SER A C 1
ATOM 1567 O O . SER A 1 200 ? 20.109 25.609 2.389 1 96.31 200 SER A O 1
ATOM 1569 N N . LEU A 1 201 ? 18.984 27.469 1.891 1 94.56 201 LEU A N 1
ATOM 1570 C CA . LEU A 1 201 ? 18.344 27.547 3.199 1 94.56 201 LEU A CA 1
ATOM 1571 C C . LEU A 1 201 ? 17.391 26.375 3.408 1 94.56 201 LEU A C 1
ATOM 1573 O O . LEU A 1 201 ? 17.312 25.812 4.504 1 94.56 201 LEU A O 1
ATOM 1577 N N . ALA A 1 202 ? 16.672 26.047 2.381 1 95.44 202 ALA A N 1
ATOM 1578 C CA . ALA A 1 202 ? 15.742 24.922 2.457 1 95.44 202 ALA A CA 1
ATOM 1579 C C . ALA A 1 202 ? 16.484 23.625 2.729 1 95.44 202 ALA A C 1
ATOM 1581 O O . ALA A 1 202 ? 16.047 22.812 3.545 1 95.44 202 ALA A O 1
ATOM 1582 N N . ARG A 1 203 ? 17.594 23.422 2.051 1 96.56 203 ARG A N 1
ATOM 1583 C CA . ARG A 1 203 ? 18.422 22.234 2.262 1 96.56 203 ARG A CA 1
ATOM 1584 C C . ARG A 1 203 ? 18.906 22.172 3.703 1 96.56 203 ARG A C 1
ATOM 1586 O O . ARG A 1 203 ? 18.891 21.094 4.316 1 96.56 203 ARG A O 1
ATOM 1593 N N . GLU A 1 204 ? 19.328 23.297 4.125 1 95.25 204 GLU A N 1
ATOM 1594 C CA . GLU A 1 204 ? 19.828 23.375 5.496 1 95.25 204 GLU A CA 1
ATOM 1595 C C . GLU A 1 204 ? 18.719 23.016 6.496 1 95.25 204 GLU A C 1
ATOM 1597 O O . GLU A 1 204 ? 18.953 22.281 7.457 1 95.25 204 GLU A O 1
ATOM 1602 N N . LEU A 1 205 ? 17.531 23.594 6.301 1 93.94 205 LEU A N 1
ATOM 1603 C CA . LEU A 1 205 ? 16.375 23.328 7.156 1 93.94 205 LEU A CA 1
ATOM 1604 C C . LEU A 1 205 ? 16.062 21.828 7.18 1 93.94 205 LEU A C 1
ATOM 1606 O O . LEU A 1 205 ? 15.844 21.25 8.242 1 93.94 205 LEU A O 1
ATOM 1610 N N . ILE A 1 206 ? 16.094 21.156 6.047 1 95.62 206 ILE A N 1
ATOM 1611 C CA . ILE A 1 206 ? 15.812 19.734 5.906 1 95.62 206 ILE A CA 1
ATOM 1612 C C . ILE A 1 206 ? 16.875 18.922 6.637 1 95.62 206 ILE A C 1
ATOM 1614 O O . ILE A 1 206 ? 16.547 17.969 7.348 1 95.62 206 ILE A O 1
ATOM 1618 N N . GLN A 1 207 ? 18.125 19.281 6.457 1 94.56 207 GLN A N 1
ATOM 1619 C CA . GLN A 1 207 ? 19.219 18.562 7.098 1 94.56 207 GLN A CA 1
ATOM 1620 C C . GLN A 1 207 ? 19.125 18.656 8.617 1 94.56 207 GLN A C 1
ATOM 1622 O O . GLN A 1 207 ? 19.375 17.672 9.32 1 94.56 207 GLN A O 1
ATOM 1627 N N . ARG A 1 208 ? 18.75 19.766 9.094 1 93 208 ARG A N 1
ATOM 1628 C CA . ARG A 1 208 ? 18.641 19.984 10.531 1 93 208 ARG A CA 1
ATOM 1629 C C . ARG A 1 208 ? 17.531 19.141 11.133 1 93 208 ARG A C 1
ATOM 1631 O O . ARG A 1 208 ? 17.641 18.688 12.273 1 93 208 ARG A O 1
ATOM 1638 N N . LYS A 1 209 ? 16.547 18.953 10.406 1 94.5 209 LYS A N 1
ATOM 1639 C CA . LYS A 1 209 ? 15.406 18.188 10.891 1 94.5 209 LYS A CA 1
ATOM 1640 C C . LYS A 1 209 ? 15.516 16.719 10.469 1 94.5 209 LYS A C 1
ATOM 1642 O O . LYS A 1 209 ? 14.539 15.969 10.562 1 94.5 209 LYS A O 1
ATOM 1647 N N . SER A 1 210 ? 16.625 16.344 10 1 94.5 210 SER A N 1
ATOM 1648 C CA . SER A 1 210 ? 16.844 14.984 9.531 1 94.5 210 SER A CA 1
ATOM 1649 C C . SER A 1 210 ? 17.219 14.062 10.688 1 94.5 210 SER A C 1
ATOM 1651 O O . SER A 1 210 ? 17.984 14.445 11.57 1 94.5 210 SER A O 1
ATOM 1653 N N . SER A 1 211 ? 16.641 12.961 10.789 1 92.44 211 SER A N 1
ATOM 1654 C CA . SER A 1 211 ? 16.953 11.898 11.742 1 92.44 211 SER A CA 1
ATOM 1655 C C . SER A 1 211 ? 16.625 10.523 11.172 1 92.44 211 SER A C 1
ATOM 1657 O O . SER A 1 211 ? 16.031 10.422 10.094 1 92.44 211 SER A O 1
ATOM 1659 N N . SER A 1 212 ? 17.094 9.523 11.883 1 90.75 212 SER A N 1
ATOM 1660 C CA . SER A 1 212 ? 16.781 8.172 11.438 1 90.75 212 SER A CA 1
ATOM 1661 C C . SER A 1 212 ? 15.297 7.875 11.531 1 90.75 212 SER A C 1
ATOM 1663 O O . SER A 1 212 ? 14.602 8.406 12.398 1 90.75 212 SER A O 1
ATOM 1665 N N . PHE A 1 213 ? 14.938 7.117 10.648 1 89.31 213 PHE A N 1
ATOM 1666 C CA . PHE A 1 213 ? 13.516 6.789 10.602 1 89.31 213 PHE A CA 1
ATOM 1667 C C . PHE A 1 213 ? 13.172 5.727 11.633 1 89.31 213 PHE A C 1
ATOM 1669 O O . PHE A 1 213 ? 13.727 4.625 11.609 1 89.31 213 PHE A O 1
ATOM 1676 N N . ASP A 1 214 ? 12.234 6.113 12.547 1 89.31 214 ASP A N 1
ATOM 1677 C CA . ASP A 1 214 ? 11.672 5.199 13.539 1 89.31 214 ASP A CA 1
ATOM 1678 C C . ASP A 1 214 ? 10.148 5.266 13.555 1 89.31 214 ASP A C 1
ATOM 1680 O O . ASP A 1 214 ? 9.562 6.195 14.117 1 89.31 214 ASP A O 1
ATOM 1684 N N . LEU A 1 215 ? 9.586 4.293 13.055 1 88.06 215 LEU A N 1
ATOM 1685 C CA . LEU A 1 215 ? 8.133 4.246 12.883 1 88.06 215 LEU A CA 1
ATOM 1686 C C . LEU A 1 215 ? 7.426 4.312 14.234 1 88.06 215 LEU A C 1
ATOM 1688 O O . LEU A 1 215 ? 6.312 4.836 14.328 1 88.06 215 LEU A O 1
ATOM 1692 N N . LYS A 1 216 ? 8.07 3.758 15.227 1 86.94 216 LYS A N 1
ATOM 1693 C CA . LYS A 1 216 ? 7.449 3.631 16.547 1 86.94 216 LYS A CA 1
ATOM 1694 C C . LYS A 1 216 ? 7.258 4.996 17.188 1 86.94 216 LYS A C 1
ATOM 1696 O O . LYS A 1 216 ? 6.473 5.141 18.125 1 86.94 216 LYS A O 1
ATOM 1701 N N . LYS A 1 217 ? 7.945 5.996 16.703 1 86.5 217 LYS A N 1
ATOM 1702 C CA . LYS A 1 217 ? 7.859 7.344 17.25 1 86.5 217 LYS A CA 1
ATOM 1703 C C . LYS A 1 217 ? 6.578 8.047 16.812 1 86.5 217 LYS A C 1
ATOM 1705 O O . LYS A 1 217 ? 6.188 9.055 17.391 1 86.5 217 LYS A O 1
ATOM 1710 N N . PHE A 1 218 ? 6.016 7.535 15.812 1 86.12 218 PHE A N 1
ATOM 1711 C CA . PHE A 1 218 ? 4.816 8.164 15.273 1 86.12 218 PHE A CA 1
ATOM 1712 C C . PHE A 1 218 ? 3.566 7.406 15.695 1 86.12 218 PHE A C 1
ATOM 1714 O O . PHE A 1 218 ? 3.432 6.215 15.406 1 86.12 218 PHE A O 1
ATOM 1721 N N . LYS A 1 219 ? 2.746 8.031 16.438 1 80.88 219 LYS A N 1
ATOM 1722 C CA . LYS A 1 219 ? 1.52 7.402 16.922 1 80.88 219 LYS A CA 1
ATOM 1723 C C . LYS A 1 219 ? 0.286 8.07 16.328 1 80.88 219 LYS A C 1
ATOM 1725 O O . LYS A 1 219 ? 0.313 9.258 16 1 80.88 219 LYS A O 1
ATOM 1730 N N . ASP A 1 220 ? -0.689 7.309 16.188 1 76.06 220 ASP A N 1
ATOM 1731 C CA . ASP A 1 220 ? -1.97 7.848 15.734 1 76.06 220 ASP A CA 1
ATOM 1732 C C . ASP A 1 220 ? -2.646 8.656 16.844 1 76.06 220 ASP A C 1
ATOM 1734 O O . ASP A 1 220 ? -3.27 8.086 17.734 1 76.06 220 ASP A O 1
ATOM 1738 N N . GLU A 1 221 ? -2.496 9.859 16.703 1 71.62 221 GLU A N 1
ATOM 1739 C CA . GLU A 1 221 ? -3.07 10.734 17.719 1 71.62 221 GLU A CA 1
ATOM 1740 C C . GLU A 1 221 ? -4.582 10.852 17.562 1 71.62 221 GLU A C 1
ATOM 1742 O O . GLU A 1 221 ? -5.293 11.164 18.516 1 71.62 221 GLU A O 1
ATOM 1747 N N . TYR A 1 222 ? -4.977 10.562 16.391 1 70.06 222 TYR A N 1
ATOM 1748 C CA . TYR A 1 222 ? -6.41 10.641 16.141 1 70.06 222 TYR A CA 1
ATOM 1749 C C . TYR A 1 222 ? -7.16 9.555 16.891 1 70.06 222 TYR A C 1
ATOM 1751 O O . TYR A 1 222 ? -8.18 9.82 17.531 1 70.06 222 TYR A O 1
ATOM 1759 N N . GLU A 1 223 ? -6.648 8.438 16.766 1 69 223 GLU A N 1
ATOM 1760 C CA . GLU A 1 223 ? -7.27 7.328 17.484 1 69 223 GLU A CA 1
ATOM 1761 C C . GLU A 1 223 ? -7.301 7.586 18.984 1 69 223 GLU A C 1
ATOM 1763 O O . GLU A 1 223 ? -8.289 7.27 19.656 1 69 223 GLU A O 1
ATOM 1768 N N . THR A 1 224 ? -6.301 8.211 19.438 1 70.56 224 THR A N 1
ATOM 1769 C CA . THR A 1 224 ? -6.219 8.523 20.859 1 70.56 224 THR A CA 1
ATOM 1770 C C . THR A 1 224 ? -7.254 9.578 21.234 1 70.56 224 THR A C 1
ATOM 1772 O O . THR A 1 224 ? -7.945 9.445 22.25 1 70.56 224 THR A O 1
ATOM 1775 N N . ALA A 1 225 ? -7.34 10.547 20.359 1 71.56 225 ALA A N 1
ATOM 1776 C CA . ALA A 1 225 ? -8.297 11.617 20.609 1 71.56 225 ALA A CA 1
ATOM 1777 C C . ALA A 1 225 ? -9.734 11.102 20.547 1 71.56 225 ALA A C 1
ATOM 1779 O O . ALA A 1 225 ? -10.578 11.516 21.344 1 71.56 225 ALA A O 1
ATOM 1780 N N . LEU A 1 226 ? -9.93 10.266 19.625 1 72.06 226 LEU A N 1
ATOM 1781 C CA . LEU A 1 226 ? -11.258 9.672 19.484 1 72.06 226 LEU A CA 1
ATOM 1782 C C . LEU A 1 226 ? -11.625 8.852 20.703 1 72.06 226 LEU A C 1
ATOM 1784 O O . LEU A 1 226 ? -12.766 8.906 21.188 1 72.06 226 LEU A O 1
ATOM 1788 N N . ARG A 1 227 ? -10.68 8.188 21.219 1 74.31 227 ARG A N 1
ATOM 1789 C CA . ARG A 1 227 ? -10.898 7.414 22.438 1 74.31 227 ARG A CA 1
ATOM 1790 C C . ARG A 1 227 ? -11.234 8.328 23.609 1 74.31 227 ARG A C 1
ATOM 1792 O O . ARG A 1 227 ? -12.109 8.016 24.406 1 74.31 227 ARG A O 1
ATOM 1799 N N . GLU A 1 228 ? -10.555 9.375 23.609 1 73.62 228 GLU A N 1
ATOM 1800 C CA . GLU A 1 228 ? -10.812 10.336 24.688 1 73.62 228 GLU A CA 1
ATOM 1801 C C . GLU A 1 228 ? -12.203 10.953 24.547 1 73.62 228 GLU A C 1
ATOM 1803 O O . GLU A 1 228 ? -12.875 11.203 25.562 1 73.62 228 GLU A O 1
ATOM 1808 N N . LEU A 1 229 ? -12.57 11.219 23.375 1 74.56 229 LEU A N 1
ATOM 1809 C CA . LEU A 1 229 ? -13.898 11.766 23.109 1 74.56 229 LEU A CA 1
ATOM 1810 C C . LEU A 1 229 ? -14.984 10.789 23.547 1 74.56 229 LEU A C 1
ATOM 1812 O O . LEU A 1 229 ? -15.945 11.18 24.203 1 74.56 229 LEU A O 1
ATOM 1816 N N . VAL A 1 230 ? -14.781 9.562 23.141 1 74.56 230 VAL A N 1
ATOM 1817 C CA . VAL A 1 230 ? -15.758 8.531 23.484 1 74.56 230 VAL A CA 1
ATOM 1818 C C . VAL A 1 230 ? -15.812 8.367 25 1 74.56 230 VAL A C 1
ATOM 1820 O O . VAL A 1 230 ? -16.891 8.25 25.578 1 74.56 230 VAL A O 1
ATOM 1823 N N . ASP A 1 231 ? -14.672 8.414 25.562 1 75.69 231 ASP A N 1
ATOM 1824 C CA . ASP A 1 231 ? -14.602 8.289 27.016 1 75.69 231 ASP A CA 1
ATOM 1825 C C . ASP A 1 231 ? -15.273 9.477 27.703 1 75.69 231 ASP A C 1
ATOM 1827 O O . ASP A 1 231 ? -15.953 9.305 28.719 1 75.69 231 ASP A O 1
ATOM 1831 N N . ALA A 1 232 ? -15.031 10.578 27.141 1 74.94 232 ALA A N 1
ATOM 1832 C CA . ALA A 1 232 ? -15.633 11.789 27.703 1 74.94 232 ALA A CA 1
ATOM 1833 C C . ALA A 1 232 ? -17.156 11.742 27.594 1 74.94 232 ALA A C 1
ATOM 1835 O O . ALA A 1 232 ? -17.859 12.156 28.516 1 74.94 232 ALA A O 1
ATOM 1836 N N . ARG A 1 233 ? -17.562 11.297 26.531 1 74.44 233 ARG A N 1
ATOM 1837 C CA . ARG A 1 233 ? -19.016 11.211 26.328 1 74.44 233 ARG A CA 1
ATOM 1838 C C . ARG A 1 233 ? -19.641 10.172 27.25 1 74.44 233 ARG A C 1
ATOM 1840 O O . ARG A 1 233 ? -20.75 10.367 27.75 1 74.44 233 ARG A O 1
ATOM 1847 N N . LEU A 1 234 ? -18.922 9.148 27.391 1 73.62 234 LEU A N 1
ATOM 1848 C CA . LEU A 1 234 ? -19.391 8.125 28.312 1 73.62 234 LEU A CA 1
ATOM 1849 C C . LEU A 1 234 ? -19.484 8.68 29.734 1 73.62 234 LEU A C 1
ATOM 1851 O O . LEU A 1 234 ? -20.406 8.336 30.484 1 73.62 234 LEU A O 1
ATOM 1855 N N . LYS A 1 235 ? -18.531 9.445 29.984 1 70.69 235 LYS A N 1
ATOM 1856 C CA . LYS A 1 235 ? -18.469 9.977 31.344 1 70.69 235 LYS A CA 1
ATOM 1857 C C . LYS A 1 235 ? -19.234 11.289 31.453 1 70.69 235 LYS A C 1
ATOM 1859 O O . LYS A 1 235 ? -19.281 11.898 32.531 1 70.69 235 LYS A O 1
ATOM 1864 N N . HIS A 1 236 ? -20.031 11.633 30.375 1 65.94 236 HIS A N 1
ATOM 1865 C CA . HIS A 1 236 ? -20.812 12.859 30.328 1 65.94 236 HIS A CA 1
ATOM 1866 C C . HIS A 1 236 ? -19.969 14.086 30.625 1 65.94 236 HIS A C 1
ATOM 1868 O O . HIS A 1 236 ? -20.359 14.953 31.406 1 65.94 236 HIS A O 1
ATOM 1874 N N . VAL A 1 237 ? -18.703 13.898 30.406 1 58.97 237 VAL A N 1
ATOM 1875 C CA . VAL A 1 237 ? -17.812 15.023 30.641 1 58.97 237 VAL A CA 1
ATOM 1876 C C . VAL A 1 237 ? -17.578 15.773 29.328 1 58.97 237 VAL A C 1
ATOM 1878 O O . VAL A 1 237 ? -17.688 15.195 28.25 1 58.97 237 VAL A O 1
ATOM 1881 N N . ALA A 1 238 ? -17.484 17.125 29.469 1 54.75 238 ALA A N 1
ATOM 1882 C CA . ALA A 1 238 ? -17.297 18.016 28.328 1 54.75 238 ALA A CA 1
ATOM 1883 C C . ALA A 1 238 ? -16.062 17.625 27.516 1 54.75 238 ALA A C 1
ATOM 1885 O O . ALA A 1 238 ? -15.062 17.172 28.078 1 54.75 238 ALA A O 1
ATOM 1886 N N . LEU A 1 239 ? -16.078 17.469 26.219 1 57.44 239 LEU A N 1
ATOM 1887 C CA . LEU A 1 239 ? -15.039 17.109 25.266 1 57.44 239 LEU A CA 1
ATOM 1888 C C . LEU A 1 239 ? -13.898 18.125 25.281 1 57.44 239 LEU A C 1
ATOM 1890 O O . LEU A 1 239 ? -14.133 19.328 25.328 1 57.44 239 LEU A O 1
ATOM 1894 N N . PRO A 1 240 ? -12.695 17.688 25.703 1 49.56 240 PRO A N 1
ATOM 1895 C CA . PRO A 1 240 ? -11.602 18.656 25.625 1 49.56 240 PRO A CA 1
ATOM 1896 C C . PRO A 1 240 ? -11.453 19.25 24.219 1 49.56 240 PRO A C 1
ATOM 1898 O O . PRO A 1 240 ? -11.555 18.531 23.219 1 49.56 240 PRO A O 1
ATOM 1901 N N . ARG A 1 241 ? -12.023 20.344 24.016 1 48.41 241 ARG A N 1
ATOM 1902 C CA . ARG A 1 241 ? -11.789 21.031 22.766 1 48.41 241 ARG A CA 1
ATOM 1903 C C . ARG A 1 241 ? -10.305 21.109 22.438 1 48.41 241 ARG A C 1
ATOM 1905 O O . ARG A 1 241 ? -9.508 21.578 23.266 1 48.41 241 ARG A O 1
ATOM 1912 N N . GLN A 1 242 ? -9.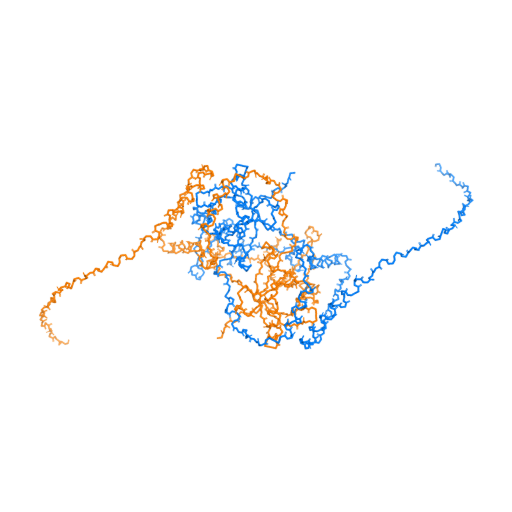797 20.141 21.859 1 50.59 242 GLN A N 1
ATOM 1913 C CA . GLN A 1 242 ? -8.391 20.328 21.516 1 50.59 242 GLN A CA 1
ATOM 1914 C C . GLN A 1 242 ? -8.164 21.672 20.844 1 50.59 242 GLN A C 1
ATOM 1916 O O . GLN A 1 242 ? -8.984 22.125 20.031 1 50.59 242 GLN A O 1
ATOM 1921 N N . GLU A 1 243 ? -7.348 22.484 21.438 1 44.28 243 GLU A N 1
ATOM 1922 C CA . GLU A 1 243 ? -6.918 23.812 21.047 1 44.28 243 GLU A CA 1
ATOM 1923 C C . GLU A 1 243 ? -6.57 23.859 19.547 1 44.28 243 GLU A C 1
ATOM 1925 O O . GLU A 1 243 ? -5.918 22.953 19.047 1 44.28 243 GLU A O 1
ATOM 1930 N N . VAL A 1 244 ? -7.504 24.312 18.797 1 44.16 244 VAL A N 1
ATOM 1931 C CA . VAL A 1 244 ? -7.242 24.656 17.406 1 44.16 244 VAL A CA 1
ATOM 1932 C C . VAL A 1 244 ? -5.797 25.125 17.25 1 44.16 244 VAL A C 1
ATOM 1934 O O . VAL A 1 244 ? -5.344 26.016 17.969 1 44.16 244 VAL A O 1
ATOM 1937 N N . ALA A 1 245 ? -4.953 24.234 16.953 1 45.31 245 ALA A N 1
ATOM 1938 C CA . ALA A 1 245 ? -3.621 24.766 16.672 1 45.31 245 ALA A CA 1
ATOM 1939 C C . ALA A 1 245 ? -3.703 26.094 15.93 1 45.31 245 ALA A C 1
ATOM 1941 O O . ALA A 1 245 ? -4.48 26.234 14.977 1 45.31 245 ALA A O 1
ATOM 1942 N N . THR A 1 246 ? -3.414 27.156 16.562 1 41 246 THR A N 1
ATOM 1943 C CA . THR A 1 246 ? -3.334 28.531 16.078 1 41 246 THR A CA 1
ATOM 1944 C C . THR A 1 246 ? -2.744 28.578 14.672 1 41 246 THR A C 1
ATOM 1946 O O . THR A 1 246 ? -1.734 27.922 14.391 1 41 246 THR A O 1
ATOM 1949 N N . ALA A 1 247 ? -3.648 28.656 13.648 1 45.94 247 ALA A N 1
ATOM 1950 C CA . ALA A 1 247 ? -3.211 29.078 12.32 1 45.94 247 ALA A CA 1
ATOM 1951 C C . ALA A 1 247 ? -1.928 29.891 12.391 1 45.94 247 ALA A C 1
ATOM 1953 O O . ALA A 1 247 ? -1.941 31.047 12.844 1 45.94 247 ALA A O 1
ATOM 1954 N N . ARG A 1 248 ? -0.939 29.359 12.719 1 45.47 248 ARG A N 1
ATOM 1955 C CA . ARG A 1 248 ? 0.187 30.281 12.797 1 45.47 248 ARG A CA 1
ATOM 1956 C C . ARG A 1 248 ? 0.168 31.266 11.641 1 45.47 248 ARG A C 1
ATOM 1958 O O . ARG A 1 248 ? -0.595 31.094 10.688 1 45.47 248 ARG A O 1
ATOM 1965 N N . GLY A 1 249 ? 1.53 31.797 11.219 1 41.44 249 GLY A N 1
ATOM 1966 C CA . GLY A 1 249 ? 2.02 33.094 10.727 1 41.44 249 GLY A CA 1
ATOM 1967 C C . GLY A 1 249 ? 1.565 33.375 9.312 1 41.44 249 GLY A C 1
ATOM 1968 O O . GLY A 1 249 ? 1.136 32.5 8.578 1 41.44 249 GLY A O 1
ATOM 1969 N N . LYS A 1 250 ? 1.191 34.625 9.156 1 45.47 250 LYS A N 1
ATOM 1970 C CA . LYS A 1 250 ? 1.151 35.438 7.941 1 45.47 250 LYS A CA 1
ATOM 1971 C C . LYS A 1 250 ? 2.078 34.875 6.871 1 45.47 250 LYS A C 1
ATOM 1973 O O . LYS A 1 250 ? 3.146 34.344 7.184 1 45.47 250 LYS A O 1
ATOM 1978 N N . VAL A 1 251 ? 1.446 34.562 5.727 1 49.41 251 VAL A N 1
ATOM 1979 C CA . VAL A 1 251 ? 2.18 34.281 4.496 1 49.41 251 VAL A CA 1
ATOM 1980 C C . VAL A 1 251 ? 3.506 35.031 4.504 1 49.41 251 VAL A C 1
ATOM 1982 O O . VAL A 1 251 ? 3.525 36.281 4.398 1 49.41 251 VAL A O 1
ATOM 1985 N N . ILE A 1 252 ? 4.492 34.75 5.457 1 60.44 252 ILE A N 1
ATOM 1986 C CA . ILE A 1 252 ? 5.832 35.312 5.379 1 60.44 252 ILE A CA 1
ATOM 1987 C C . ILE A 1 252 ? 6.473 34.969 4.043 1 60.44 252 ILE A C 1
ATOM 1989 O O . ILE A 1 252 ? 6.141 33.938 3.453 1 60.44 252 ILE A O 1
ATOM 1993 N N . ASP A 1 253 ? 7.051 35.938 3.445 1 79.62 253 ASP A N 1
ATOM 1994 C CA . ASP A 1 253 ? 7.969 35.719 2.33 1 79.62 253 ASP A CA 1
ATOM 1995 C C . ASP A 1 253 ? 8.789 34.469 2.527 1 79.62 253 ASP A C 1
ATOM 1997 O O . ASP A 1 253 ? 9.234 34.156 3.641 1 79.62 253 ASP A O 1
ATOM 2001 N N . LEU A 1 254 ? 8.703 33.562 1.571 1 82.25 254 LEU A N 1
ATOM 2002 C CA . LEU A 1 254 ? 9.406 32.281 1.613 1 82.25 254 LEU A CA 1
ATOM 2003 C C . LEU A 1 254 ? 10.812 32.438 2.182 1 82.25 254 LEU A C 1
ATOM 2005 O O . LEU A 1 254 ? 11.219 31.688 3.07 1 82.25 254 LEU A O 1
ATOM 2009 N N . MET A 1 255 ? 11.477 33.562 1.721 1 85.88 255 MET A N 1
ATOM 2010 C CA . MET A 1 255 ? 12.852 33.812 2.154 1 85.88 255 MET A CA 1
ATOM 2011 C C . MET A 1 255 ? 12.914 34.062 3.654 1 85.88 255 MET A C 1
ATOM 2013 O O . MET A 1 255 ? 13.758 33.531 4.355 1 85.88 255 MET A O 1
ATOM 2017 N N . ASP A 1 256 ? 12.062 34.875 4.09 1 86.69 256 ASP A N 1
ATOM 2018 C CA . ASP A 1 256 ? 12.023 35.219 5.508 1 86.69 256 ASP A CA 1
ATOM 2019 C C . ASP A 1 256 ? 11.641 34 6.355 1 86.69 256 ASP A C 1
ATOM 2021 O O . ASP A 1 256 ? 12.219 33.781 7.422 1 86.69 256 ASP A O 1
ATOM 2025 N N . ALA A 1 257 ? 10.773 33.25 5.871 1 85.19 257 ALA A N 1
ATOM 2026 C CA . ALA A 1 257 ? 10.336 32.062 6.582 1 85.19 257 ALA A CA 1
ATOM 2027 C C . ALA A 1 257 ? 11.469 31.031 6.711 1 85.19 257 ALA A C 1
ATOM 2029 O O . ALA A 1 257 ? 11.688 30.469 7.781 1 85.19 257 ALA A O 1
ATOM 2030 N N . LEU A 1 258 ? 12.219 30.875 5.688 1 88 258 LEU A N 1
ATOM 2031 C CA . LEU A 1 258 ? 13.336 29.938 5.668 1 88 258 LEU A CA 1
ATOM 2032 C C . LEU A 1 258 ? 14.445 30.391 6.605 1 88 258 LEU A C 1
ATOM 2034 O O . LEU A 1 258 ? 14.977 29.594 7.383 1 88 258 LEU A O 1
ATOM 2038 N N . ARG A 1 259 ? 14.758 31.75 6.504 1 87.5 259 ARG A N 1
ATOM 2039 C CA . ARG A 1 259 ? 15.805 32.281 7.355 1 87.5 259 ARG A CA 1
ATOM 2040 C C . ARG A 1 259 ? 15.445 32.156 8.828 1 87.5 259 ARG A C 1
ATOM 2042 O O . ARG A 1 259 ? 16.281 31.719 9.633 1 87.5 259 ARG A O 1
ATOM 2049 N N . ARG A 1 260 ? 14.328 32.438 9.125 1 85.88 260 ARG A N 1
ATOM 2050 C CA . ARG A 1 260 ? 13.859 32.312 10.508 1 85.88 260 ARG A CA 1
ATOM 2051 C C . ARG A 1 260 ? 13.805 30.875 10.961 1 85.88 260 ARG A C 1
ATOM 2053 O O . ARG A 1 260 ? 14.133 30.562 12.102 1 85.88 260 ARG A O 1
ATOM 2060 N N . SER A 1 261 ? 13.367 30.031 10.07 1 86.06 261 SER A N 1
ATOM 2061 C CA . SER A 1 261 ? 13.266 28.609 10.383 1 86.06 261 SER A CA 1
ATOM 2062 C C . SER A 1 261 ? 14.641 28.016 10.703 1 86.06 261 SER A C 1
ATOM 2064 O O . SER A 1 261 ? 14.781 27.25 11.648 1 86.06 261 SER A O 1
ATOM 2066 N N . VAL A 1 262 ? 15.625 28.406 9.898 1 86 262 VAL A N 1
ATOM 2067 C CA . VAL A 1 262 ? 16.984 27.922 10.109 1 86 262 VAL A CA 1
ATOM 2068 C C . VAL A 1 262 ? 17.562 28.516 11.391 1 86 262 VAL A C 1
ATOM 2070 O O . VAL A 1 262 ? 18.25 27.828 12.141 1 86 262 VAL A O 1
ATOM 2073 N N . GLY A 1 263 ? 17.219 29.812 11.633 1 81.19 263 GLY A N 1
ATOM 2074 C CA . GLY A 1 263 ? 17.672 30.484 12.836 1 81.19 263 GLY A CA 1
ATOM 2075 C C . GLY A 1 263 ? 17.078 29.922 14.109 1 81.19 263 GLY A C 1
ATOM 2076 O O . GLY A 1 263 ? 17.766 29.734 15.109 1 81.19 263 GLY A O 1
ATOM 2077 N N . GLU A 1 264 ? 15.789 29.672 14.055 1 73.81 264 GLU A N 1
ATOM 2078 C CA . GLU A 1 264 ? 15.094 29.094 15.203 1 73.81 264 GLU A CA 1
ATOM 2079 C C . GLU A 1 264 ? 15.609 27.688 15.516 1 73.81 264 GLU A C 1
ATOM 2081 O O . GLU A 1 264 ? 15.727 27.312 16.688 1 73.81 264 GLU A O 1
ATOM 2086 N N . GLU A 1 265 ? 15.875 26.953 14.477 1 70.19 265 GLU A N 1
ATOM 2087 C CA . GLU A 1 265 ? 16.406 25.609 14.68 1 70.19 265 GLU A CA 1
ATOM 2088 C C . GLU A 1 265 ? 17.812 25.656 15.242 1 70.19 265 GLU A C 1
ATOM 2090 O O . GLU A 1 265 ? 18.219 24.766 16 1 70.19 265 GLU A O 1
ATOM 2095 N N . ASN A 1 266 ? 18.547 26.703 14.883 1 61.22 266 ASN A N 1
ATOM 2096 C CA . ASN A 1 266 ? 19.859 26.922 15.453 1 61.22 266 ASN A CA 1
ATOM 2097 C C . ASN A 1 266 ? 19.781 27.328 16.922 1 61.22 266 ASN A C 1
ATOM 2099 O O . ASN A 1 266 ? 20.641 26.938 17.719 1 61.22 266 ASN A O 1
ATOM 2103 N N . GLY A 1 267 ? 18.781 28.062 17.234 1 54.75 267 GLY A N 1
ATOM 2104 C CA . GLY A 1 267 ? 18.609 28.469 18.625 1 54.75 267 GLY A CA 1
ATOM 2105 C C . GLY A 1 267 ? 18.172 27.328 19.516 1 54.75 267 GLY A C 1
ATOM 2106 O O . GLY A 1 267 ? 18.531 27.297 20.703 1 54.75 267 GLY A O 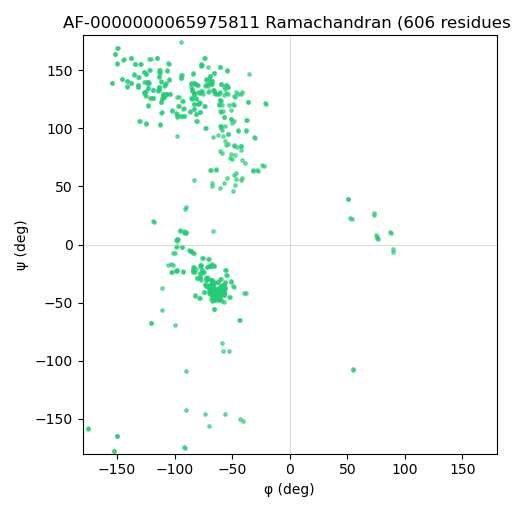1
ATOM 2107 N N . ARG A 1 268 ? 17.391 26.484 19 1 53.53 268 ARG A N 1
ATOM 2108 C CA . ARG A 1 268 ? 17 25.328 19.797 1 53.53 268 ARG A CA 1
ATOM 2109 C C . ARG A 1 268 ? 18.172 24.391 20.031 1 53.53 268 ARG A C 1
ATOM 2111 O O . ARG A 1 268 ? 18.266 23.734 21.062 1 53.53 268 ARG A O 1
ATOM 2118 N N . LYS A 1 269 ? 19.047 24.25 19.156 1 49.75 269 LYS A N 1
ATOM 2119 C CA . LYS A 1 269 ? 20.234 23.422 19.375 1 49.75 269 LYS A CA 1
ATOM 2120 C C . LYS A 1 269 ? 21.203 24.094 20.359 1 49.75 269 LYS A C 1
ATOM 2122 O O . LYS A 1 269 ? 21.953 23.406 21.047 1 49.75 269 LYS A O 1
ATOM 2127 N N . LYS A 1 270 ? 21.281 25.375 20.5 1 44.62 270 LYS A N 1
ATOM 2128 C CA . LYS A 1 270 ? 22.188 25.953 21.5 1 44.62 270 LYS A CA 1
ATOM 2129 C C . LYS A 1 270 ? 21.656 25.75 22.906 1 44.62 270 LYS A C 1
ATOM 2131 O O . LYS A 1 270 ? 22.422 25.766 23.875 1 44.62 270 LYS A O 1
ATOM 2136 N N . SER A 1 271 ? 20.375 25.672 23.078 1 41.41 271 SER A N 1
ATOM 2137 C CA . SER A 1 271 ? 19.906 25.547 24.453 1 41.41 271 SER A CA 1
ATOM 2138 C C . SER A 1 271 ? 20.078 24.125 24.969 1 41.41 271 SER A C 1
ATOM 2140 O O . SER A 1 271 ? 20.094 23.891 26.172 1 41.41 271 SER A O 1
ATOM 2142 N N . VAL A 1 272 ? 20.047 23.141 24.062 1 39.72 272 VAL A N 1
ATOM 2143 C CA . VAL A 1 272 ? 20.172 21.781 24.594 1 39.72 272 VAL A CA 1
ATOM 2144 C C . VAL A 1 272 ? 21.625 21.516 24.984 1 39.72 272 VAL A C 1
ATOM 2146 O O . VAL A 1 272 ? 21.922 20.531 25.656 1 39.72 272 VAL A O 1
ATOM 2149 N N . SER A 1 273 ? 22.562 22.219 24.391 1 36.25 273 SER A N 1
ATOM 2150 C CA . SER A 1 273 ? 23.922 21.859 24.797 1 36.25 273 SER A CA 1
ATOM 2151 C C . SER A 1 273 ? 24.266 22.438 26.156 1 36.25 273 SER A C 1
ATOM 2153 O O . SER A 1 273 ? 25.234 22.016 26.797 1 36.25 273 SER A O 1
ATOM 2155 N N . GLY A 1 274 ? 23.672 23.609 26.5 1 33.5 274 GLY A N 1
ATOM 2156 C CA . GLY A 1 274 ? 24.203 24.234 27.688 1 33.5 274 GLY A CA 1
ATOM 2157 C C . GLY A 1 274 ? 23.641 23.656 28.984 1 33.5 274 GLY A C 1
ATOM 2158 O O . GLY A 1 274 ? 23.891 24.188 30.062 1 33.5 274 GLY A O 1
ATOM 2159 N N . ALA A 1 275 ? 22.5 23 28.969 1 34.53 275 ALA A N 1
ATOM 2160 C CA . ALA A 1 275 ? 22.047 22.656 30.297 1 34.53 275 ALA A CA 1
ATOM 2161 C C . ALA A 1 275 ? 22.969 21.625 30.953 1 34.53 275 ALA A C 1
ATOM 2163 O O . ALA A 1 275 ? 22.859 20.422 30.688 1 34.53 275 ALA A O 1
ATOM 2164 N N . GLN A 1 276 ? 24.266 21.844 30.969 1 30.03 276 GLN A N 1
ATOM 2165 C CA . GLN A 1 276 ? 25.156 21.094 31.844 1 30.03 276 GLN A CA 1
ATOM 2166 C C . GLN A 1 276 ? 24.594 20.984 33.25 1 30.03 276 GLN A C 1
ATOM 2168 O O . GLN A 1 276 ? 23.984 21.938 33.75 1 30.03 276 GLN A O 1
ATOM 2173 N N . HIS A 1 277 ? 24.547 19.766 33.781 1 33.47 277 HIS A N 1
ATOM 2174 C CA . HIS A 1 277 ? 24.203 19.125 35.031 1 33.47 277 HIS A CA 1
ATOM 2175 C C . HIS A 1 277 ? 24.734 19.922 36.219 1 33.47 277 HIS A C 1
ATOM 2177 O O . HIS A 1 277 ? 25.922 19.859 36.531 1 33.47 277 HIS A O 1
ATOM 2183 N N . ARG A 1 278 ? 24.391 21.172 36.375 1 27.84 278 ARG A N 1
ATOM 2184 C CA . ARG A 1 278 ? 24.781 21.672 37.688 1 27.84 278 ARG A CA 1
ATOM 2185 C C . ARG A 1 278 ? 24.141 20.844 38.812 1 27.84 278 ARG A C 1
ATOM 2187 O O . ARG A 1 278 ? 22.922 20.797 38.906 1 27.84 278 ARG A O 1
ATOM 2194 N N . SER A 1 279 ? 24.781 19.625 39.062 1 30.8 279 SER A N 1
ATOM 2195 C CA . SER A 1 279 ? 24.562 18.812 40.25 1 30.8 279 SER A CA 1
ATOM 2196 C C . SER A 1 279 ? 24.422 19.688 41.5 1 30.8 279 SER A C 1
ATOM 2198 O O . SER A 1 279 ? 25.391 20.344 41.906 1 30.8 279 SER A O 1
ATOM 2200 N N . ARG A 1 280 ? 23.297 20.438 41.625 1 28.31 280 ARG A N 1
ATOM 2201 C CA . ARG A 1 280 ? 23.062 21.156 42.875 1 28.31 280 ARG A CA 1
ATOM 2202 C C . ARG A 1 280 ? 23.141 20.203 44.062 1 28.31 280 ARG A C 1
ATOM 2204 O O . ARG A 1 280 ? 22.391 19.234 44.156 1 28.31 280 ARG A O 1
ATOM 2211 N N . ARG A 1 281 ? 24.344 19.953 44.625 1 27.27 281 ARG A N 1
ATOM 2212 C CA . ARG A 1 281 ? 24.609 19.328 45.906 1 27.27 281 ARG A CA 1
ATOM 2213 C C . ARG A 1 281 ? 23.734 19.938 47 1 27.27 281 ARG A C 1
ATOM 2215 O O . ARG A 1 281 ? 24.078 21 47.531 1 27.27 281 ARG A O 1
ATOM 2222 N N . LYS A 1 282 ? 22.344 20.016 46.75 1 27.2 282 LYS A N 1
ATOM 2223 C CA . LYS A 1 282 ? 21.578 20.5 47.906 1 27.2 282 LYS A CA 1
ATOM 2224 C C . LYS A 1 282 ? 21.812 19.641 49.125 1 27.2 282 LYS A C 1
ATOM 2226 O O . LYS A 1 282 ? 21.594 18.422 49.094 1 27.2 282 LYS A O 1
ATOM 2231 N N . SER A 1 283 ? 22.828 19.984 49.906 1 24.98 283 SER A N 1
ATOM 2232 C CA . SER A 1 283 ? 23.125 19.5 51.25 1 24.98 283 SER A CA 1
ATOM 2233 C C . SER A 1 283 ? 21.891 19.531 52.125 1 24.98 283 SER A C 1
ATOM 2235 O O . SER A 1 283 ? 21.281 20.578 52.344 1 24.98 283 SER A O 1
ATOM 2237 N N . LYS A 1 284 ? 20.984 18.5 51.906 1 26.08 284 LYS A N 1
ATOM 2238 C CA . LYS A 1 284 ? 19.828 18.234 52.75 1 26.08 284 LYS A CA 1
ATOM 2239 C C . LYS A 1 284 ? 20.172 18.359 54.219 1 26.08 284 LYS A C 1
ATOM 2241 O O . LYS A 1 284 ? 21.016 17.609 54.75 1 26.08 284 LYS A O 1
ATOM 2246 N N . GLY A 1 285 ? 20.188 19.578 54.719 1 23.39 285 GLY A N 1
ATOM 2247 C CA . GLY A 1 285 ? 20.344 19.781 56.156 1 23.39 285 GLY A CA 1
ATOM 2248 C C . GLY A 1 285 ? 19.375 18.953 56.969 1 23.39 285 GLY A C 1
ATOM 2249 O O . GLY A 1 285 ? 18.281 18.641 56.531 1 23.39 285 GLY A O 1
ATOM 2250 N N . GLU A 1 286 ? 19.875 18.016 57.781 1 25.72 286 GLU A N 1
ATOM 2251 C CA . GLU A 1 286 ? 19.422 17.031 58.75 1 25.72 286 GLU A CA 1
ATOM 2252 C C . GLU A 1 286 ? 18.406 17.656 59.719 1 25.72 286 GLU A C 1
ATOM 2254 O O . GLU A 1 286 ? 18.766 18.406 60.625 1 25.72 286 GLU A O 1
ATOM 2259 N N . GLN A 1 287 ? 17.266 18.25 59.125 1 24.14 287 GLN A N 1
ATOM 2260 C CA . GLN A 1 287 ? 16.438 18.828 60.156 1 24.14 287 GLN A CA 1
ATOM 2261 C C . GLN A 1 287 ? 15.977 17.766 61.156 1 24.14 287 GLN A C 1
ATOM 2263 O O . GLN A 1 287 ? 15.531 16.688 60.75 1 24.14 287 GLN A O 1
ATOM 2268 N N . LYS A 1 288 ? 16.406 17.844 62.375 1 25.61 288 LYS A N 1
ATOM 2269 C CA . LYS A 1 288 ? 16.203 17.141 63.625 1 25.61 288 LYS A CA 1
ATOM 2270 C C . LYS A 1 288 ? 14.727 17.078 64 1 25.61 288 LYS A C 1
ATOM 2272 O O . LYS A 1 288 ? 14.148 18.078 64.438 1 25.61 288 LYS A O 1
ATOM 2277 N N . LEU A 1 289 ? 13.906 16.469 63.031 1 23.53 289 LEU A N 1
ATOM 2278 C CA . LEU A 1 289 ? 12.516 16.453 63.469 1 23.53 289 LEU A CA 1
ATOM 2279 C C . LEU A 1 289 ? 12.367 15.766 64.812 1 23.53 289 LEU A C 1
ATOM 2281 O O . LEU A 1 289 ? 12.789 14.617 65 1 23.53 289 LEU A O 1
ATOM 2285 N N . LYS A 1 290 ? 12.234 16.516 65.812 1 23.41 290 LYS A N 1
ATOM 2286 C CA . LYS A 1 290 ? 11.938 16.25 67.25 1 23.41 290 LYS A CA 1
ATOM 2287 C C . LYS A 1 290 ? 10.719 15.344 67.375 1 23.41 290 LYS A C 1
ATOM 2289 O O . LYS A 1 290 ? 9.672 15.609 66.812 1 23.41 290 LYS A O 1
ATOM 2294 N N . VAL A 1 291 ? 10.922 14.047 67.688 1 23.14 291 VAL A N 1
ATOM 2295 C CA . VAL A 1 291 ? 10.117 12.859 68 1 23.14 291 VAL A CA 1
ATOM 2296 C C . VAL A 1 291 ? 9.062 13.195 69.062 1 23.14 291 VAL A C 1
ATOM 2298 O O . VAL A 1 291 ? 9.07 12.633 70.125 1 23.14 291 VAL A O 1
ATOM 2301 N N . VAL A 1 292 ? 8.359 14.289 68.938 1 20.58 292 VAL A N 1
ATOM 2302 C CA . VAL A 1 292 ? 7.625 14.492 70.188 1 20.58 292 VAL A CA 1
ATOM 2303 C C . VAL A 1 292 ? 6.59 13.383 70.375 1 20.58 292 VAL A C 1
ATOM 2305 O O . VAL A 1 292 ? 5.727 13.188 69.5 1 20.58 292 VAL A O 1
ATOM 2308 N N . ARG A 1 293 ? 6.934 12.305 71.062 1 22.39 293 ARG A N 1
ATOM 2309 C CA . ARG A 1 293 ? 6.172 11.148 71.5 1 22.39 293 ARG A CA 1
ATOM 2310 C C . ARG A 1 293 ? 4.906 11.578 72.25 1 22.39 293 ARG A C 1
ATOM 2312 O O . ARG A 1 293 ? 4.98 12.195 73.312 1 22.39 293 ARG A O 1
ATOM 2319 N N . SER A 1 294 ? 3.928 12.062 71.375 1 18.53 294 SER A N 1
ATOM 2320 C CA . SER A 1 294 ? 2.746 12.461 72.125 1 18.53 294 SER A CA 1
ATOM 2321 C C . SER A 1 294 ? 2.156 11.289 72.938 1 18.53 294 SER A C 1
ATOM 2323 O O . SER A 1 294 ? 2.072 10.172 72.375 1 18.53 294 SER A O 1
ATOM 2325 N N . GLY A 1 295 ? 1.985 11.195 74.25 1 18.52 295 GLY A N 1
ATOM 2326 C CA . GLY A 1 295 ? 1.646 10.445 75.438 1 18.52 295 GLY A CA 1
ATOM 2327 C C . GLY A 1 295 ? 0.251 9.852 75.438 1 18.52 295 GLY A C 1
ATOM 2328 O O . GLY A 1 295 ? 0.075 8.656 75.625 1 18.52 295 GLY A O 1
ATOM 2329 N N . SER A 1 296 ? -0.951 10.469 75.812 1 18.58 296 SER A N 1
ATOM 2330 C CA . SER A 1 296 ? -1.642 10.125 77.062 1 18.58 296 SER A CA 1
ATOM 2331 C C . SER A 1 296 ? -2.789 9.156 76.75 1 18.58 296 SER A C 1
ATOM 2333 O O . SER A 1 296 ? -2.934 8.148 77.5 1 18.58 296 SER A O 1
ATOM 2335 N N . SER A 1 297 ? -4.023 9.352 76.062 1 19.7 297 SER A N 1
ATOM 2336 C CA . SER A 1 297 ? -5.184 9.344 76.938 1 19.7 297 SER A CA 1
ATOM 2337 C C . SER A 1 297 ? -5.809 7.957 77 1 19.7 297 SER A C 1
ATOM 2339 O O . SER A 1 297 ? -5.602 7.121 76.125 1 19.7 297 SER A O 1
ATOM 2341 N N . SER A 1 298 ? -6.953 7.676 77.938 1 19.97 298 SER A N 1
ATOM 2342 C CA . SER A 1 298 ? -7.551 6.824 78.938 1 19.97 298 SER A CA 1
ATOM 2343 C C . SER A 1 298 ? -8.445 5.758 78.312 1 19.97 298 SER A C 1
ATOM 2345 O O . SER A 1 298 ? -8.727 5.801 77.125 1 19.97 298 SER A O 1
ATOM 2347 N N . ASP A 1 299 ? -9.711 5.332 78.938 1 20.36 299 ASP A N 1
ATOM 2348 C CA . ASP A 1 299 ? -10.25 4.227 79.75 1 20.36 299 ASP A CA 1
ATOM 2349 C C . ASP A 1 299 ? -11.242 3.4 78.875 1 20.36 299 ASP A C 1
ATOM 2351 O O . ASP A 1 299 ? -11.188 2.168 78.938 1 20.36 299 ASP A O 1
ATOM 2355 N N . LYS A 1 300 ? -12.375 3.812 78.188 1 19.5 300 LYS A N 1
ATOM 2356 C CA . LYS A 1 300 ? -13.648 3.389 78.75 1 19.5 300 LYS A CA 1
ATOM 2357 C C . LYS A 1 300 ? -14.109 2.061 78.188 1 19.5 300 LYS A C 1
ATOM 2359 O O . LYS A 1 300 ? -14.469 1.138 78.938 1 19.5 300 LYS A O 1
ATOM 2364 N N . ARG A 1 301 ? -15.164 1.829 77.312 1 21.45 301 ARG A N 1
ATOM 2365 C CA . ARG A 1 301 ? -16.391 1.098 77.562 1 21.45 301 ARG A CA 1
ATOM 2366 C C . ARG A 1 301 ? -16.328 -0.33 77.062 1 21.45 301 ARG A C 1
ATOM 2368 O O . ARG A 1 301 ? -16.109 -0.545 75.875 1 21.45 301 ARG A O 1
ATOM 2375 N N . ARG A 1 302 ? -15.977 -1.338 77.812 1 21.31 302 ARG A N 1
ATOM 2376 C CA . ARG A 1 302 ? -16.109 -2.703 77.312 1 21.31 302 ARG A CA 1
ATOM 2377 C C . ARG A 1 302 ? -17.578 -3.092 77.125 1 21.31 302 ARG A C 1
ATOM 2379 O O . ARG A 1 302 ? -17.891 -4.254 76.875 1 21.31 302 ARG A O 1
ATOM 2386 N N . LYS A 1 303 ? -18.516 -2.166 77.188 1 21.12 303 LYS A N 1
ATOM 2387 C CA . LYS A 1 303 ? -19.688 -2.779 77.812 1 21.12 303 LYS A CA 1
ATOM 2388 C C . LYS A 1 303 ? -20.172 -3.99 77.062 1 21.12 303 LYS A C 1
ATOM 2390 O O . LYS A 1 303 ? -20.438 -5.047 77.625 1 21.12 303 LYS A O 1
ATOM 2395 N N . SER A 1 304 ? -21.141 -3.891 76.062 1 21.52 304 SER A N 1
ATOM 2396 C CA . SER A 1 304 ? -22.406 -4.617 76.188 1 21.52 304 SER A CA 1
ATOM 2397 C C . SER A 1 304 ? -22.281 -6.039 75.688 1 21.52 304 SER A C 1
ATOM 2399 O O . SER A 1 304 ? -21.734 -6.258 74.562 1 21.52 304 SER A O 1
ATOM 2401 N N . ALA A 1 305 ? -22.641 -7.074 76.5 1 22.08 305 ALA A N 1
ATOM 2402 C CA . ALA A 1 305 ? -22.844 -8.516 76.562 1 22.08 305 ALA A CA 1
ATOM 2403 C C . ALA A 1 305 ? -23.859 -8.992 75.562 1 22.08 305 ALA A C 1
ATOM 2405 O O . ALA A 1 305 ? -24.906 -8.352 75.375 1 22.08 305 ALA A O 1
ATOM 2406 N N . MET B 1 1 ? -7.805 20.328 -22.672 1 31.66 1 MET B N 1
ATOM 2407 C CA . MET B 1 1 ? -7.965 20.672 -21.266 1 31.66 1 MET B CA 1
ATOM 2408 C C . MET B 1 1 ? -7.629 19.469 -20.375 1 31.66 1 MET B C 1
ATOM 2410 O O . MET B 1 1 ? -8.164 18.375 -20.578 1 31.66 1 MET B O 1
ATOM 2414 N N . VAL B 1 2 ? -6.477 19.297 -20.016 1 41.66 2 VAL B N 1
ATOM 2415 C CA . VAL B 1 2 ? -6.027 18.109 -19.281 1 41.66 2 VAL B CA 1
ATOM 2416 C C . VAL B 1 2 ? -7.047 17.75 -18.203 1 41.66 2 VAL B C 1
ATOM 2418 O O . VAL B 1 2 ? -7.453 18.609 -17.406 1 41.66 2 VAL B O 1
ATOM 2421 N N . ILE B 1 3 ? -8.016 17.062 -18.484 1 46.09 3 ILE B N 1
ATOM 2422 C CA . ILE B 1 3 ? -9.047 16.594 -17.547 1 46.09 3 ILE B CA 1
ATOM 2423 C C . ILE B 1 3 ? -8.43 16.375 -16.172 1 46.09 3 ILE B C 1
ATOM 2425 O O . ILE B 1 3 ? -7.613 15.469 -15.992 1 46.09 3 ILE B O 1
ATOM 2429 N N . MET B 1 4 ? -7.922 17.422 -15.508 1 55.78 4 MET B N 1
ATOM 2430 C CA . MET B 1 4 ? -7.238 17.344 -14.219 1 55.78 4 MET B CA 1
ATOM 2431 C C . MET B 1 4 ? -8.172 16.781 -13.148 1 55.78 4 MET B C 1
ATOM 2433 O O . MET B 1 4 ? -9.297 17.25 -12.984 1 55.78 4 MET B O 1
ATOM 2437 N N . ALA B 1 5 ? -8.062 15.578 -12.797 1 65.62 5 ALA B N 1
ATOM 2438 C CA . ALA B 1 5 ? -8.836 14.961 -11.719 1 65.62 5 ALA B CA 1
ATOM 2439 C C . ALA B 1 5 ? -8.953 15.891 -10.516 1 65.62 5 ALA B C 1
ATOM 2441 O O . ALA B 1 5 ? -8.07 16.719 -10.281 1 65.62 5 ALA B O 1
ATOM 2442 N N . ARG B 1 6 ? -10.195 16.078 -9.992 1 83.88 6 ARG B N 1
ATOM 2443 C CA . ARG B 1 6 ? -10.453 16.797 -8.75 1 83.88 6 ARG B CA 1
ATOM 2444 C C . ARG B 1 6 ? -9.531 16.312 -7.637 1 83.88 6 ARG B C 1
ATOM 2446 O O . ARG B 1 6 ? -9.289 15.117 -7.5 1 83.88 6 ARG B O 1
ATOM 2453 N N . PRO B 1 7 ? -8.883 17.359 -7.039 1 91.38 7 PRO B N 1
ATOM 2454 C CA . PRO B 1 7 ? -8.008 16.969 -5.93 1 91.38 7 PRO B CA 1
ATOM 2455 C C . PRO B 1 7 ? -8.75 16.172 -4.859 1 91.38 7 PRO B C 1
ATOM 2457 O O . PRO B 1 7 ? -9.914 16.438 -4.574 1 91.38 7 PRO B O 1
ATOM 2460 N N . TYR B 1 8 ? -8.164 15.172 -4.398 1 91.12 8 TYR B N 1
ATOM 2461 C CA . TYR B 1 8 ? -8.664 14.352 -3.305 1 91.12 8 TYR B CA 1
ATOM 2462 C C . TYR B 1 8 ? -8.555 15.086 -1.973 1 91.12 8 TYR B C 1
ATOM 2464 O O . TYR B 1 8 ? -9.367 14.867 -1.07 1 91.12 8 TYR B O 1
ATOM 2472 N N . TRP B 1 9 ? -7.621 15.922 -1.797 1 91.5 9 TRP B N 1
ATOM 2473 C CA . TRP B 1 9 ? -7.328 16.703 -0.604 1 91.5 9 TRP B CA 1
ATOM 2474 C C . TRP B 1 9 ? -6.57 17.984 -0.966 1 91.5 9 TRP B C 1
ATOM 2476 O O . TRP B 1 9 ? -5.703 17.969 -1.846 1 91.5 9 TRP B O 1
ATOM 2486 N N . SER B 1 10 ? -6.902 19.047 -0.355 1 93.25 10 SER B N 1
ATOM 2487 C CA . SER B 1 10 ? -6.172 20.312 -0.483 1 93.25 10 SER B CA 1
ATOM 2488 C C . SER B 1 10 ? -5.898 20.922 0.881 1 93.25 10 SER B C 1
ATOM 2490 O O . SER B 1 10 ? -6.758 20.906 1.766 1 93.25 10 SER B O 1
ATOM 2492 N N . GLY B 1 11 ? -4.758 21.391 1.051 1 93.62 11 GLY B N 1
ATOM 2493 C CA . GLY B 1 11 ? -4.359 22 2.309 1 93.62 11 GLY B CA 1
ATOM 2494 C C . GLY B 1 11 ? -2.969 22.609 2.26 1 93.62 11 GLY B C 1
ATOM 2495 O O . GLY B 1 11 ? -2.492 23 1.192 1 93.62 11 GLY B O 1
ATOM 2496 N N . GLN B 1 12 ? -2.395 22.766 3.439 1 94.12 12 GLN B N 1
ATOM 2497 C CA . GLN B 1 12 ? -1.083 23.391 3.555 1 94.12 12 GLN B CA 1
ATOM 2498 C C . GLN B 1 12 ? -0.012 22.359 3.922 1 94.12 12 GLN B C 1
ATOM 2500 O O . GLN B 1 12 ? -0.252 21.469 4.738 1 94.12 12 GLN B O 1
ATOM 2505 N N . LEU B 1 13 ? 1.076 22.516 3.238 1 95.75 13 LEU B N 1
ATOM 2506 C CA . LEU B 1 13 ? 2.297 21.828 3.656 1 95.75 13 LEU B CA 1
ATOM 2507 C C . LEU B 1 13 ? 3.186 22.766 4.473 1 95.75 13 LEU B C 1
ATOM 2509 O O . LEU B 1 13 ? 3.514 23.859 4.023 1 95.75 13 LEU B O 1
ATOM 2513 N N . ARG B 1 14 ? 3.555 22.312 5.625 1 94.25 14 ARG B N 1
ATOM 2514 C CA . ARG B 1 14 ? 4.293 23.188 6.523 1 94.25 14 ARG B CA 1
ATOM 2515 C C . ARG B 1 14 ? 5.59 22.531 6.988 1 94.25 14 ARG B C 1
ATOM 2517 O O . ARG B 1 14 ? 5.598 21.359 7.371 1 94.25 14 ARG B O 1
ATOM 2524 N N . ILE B 1 15 ? 6.664 23.25 6.895 1 93.56 15 ILE B N 1
ATOM 2525 C CA . ILE B 1 15 ? 7.973 22.938 7.461 1 93.56 15 ILE B CA 1
ATOM 2526 C C . ILE B 1 15 ? 8.445 24.094 8.336 1 93.56 15 ILE B C 1
ATOM 2528 O O . ILE B 1 15 ? 8.852 25.141 7.824 1 93.56 15 ILE B O 1
ATOM 2532 N N . SER B 1 16 ? 8.336 23.875 9.625 1 89.94 16 SER B N 1
ATOM 2533 C CA . SER B 1 16 ? 8.633 24.969 10.547 1 89.94 16 SER B CA 1
ATOM 2534 C C . SER B 1 16 ? 7.797 26.203 10.234 1 89.94 16 SER B C 1
ATOM 2536 O O . SER B 1 16 ? 6.566 26.156 10.305 1 89.94 16 SER B O 1
ATOM 2538 N N . LEU B 1 17 ? 8.508 27.266 9.672 1 88.31 17 LEU B N 1
ATOM 2539 C CA . LEU B 1 17 ? 7.793 28.5 9.422 1 88.31 17 LEU B CA 1
ATOM 2540 C C . LEU B 1 17 ? 7.395 28.609 7.953 1 88.31 17 LEU B C 1
ATOM 2542 O O . LEU B 1 17 ? 6.668 29.531 7.57 1 88.31 17 LEU B O 1
ATOM 2546 N N . VAL B 1 18 ? 7.832 27.75 7.137 1 90.5 18 VAL B N 1
ATOM 2547 C CA . VAL B 1 18 ? 7.5 27.719 5.715 1 90.5 18 VAL B CA 1
ATOM 2548 C C . VAL B 1 18 ? 6.184 26.984 5.504 1 90.5 18 VAL B C 1
ATOM 2550 O O . VAL B 1 18 ? 6.012 25.859 5.992 1 90.5 18 VAL B O 1
ATOM 2553 N N . SER B 1 19 ? 5.234 27.609 4.852 1 93.62 19 SER B N 1
ATOM 2554 C CA . SER B 1 19 ? 3.951 26.984 4.57 1 93.62 19 SER B CA 1
ATOM 2555 C C . SER B 1 19 ? 3.441 27.359 3.184 1 93.62 19 SER B C 1
ATOM 2557 O O . SER B 1 19 ? 3.553 28.516 2.766 1 93.62 19 SER B O 1
ATOM 2559 N N . PHE B 1 20 ? 2.953 26.469 2.443 1 93.69 20 PHE B N 1
ATOM 2560 C CA . PHE B 1 20 ? 2.387 26.734 1.126 1 93.69 20 PHE B CA 1
ATOM 2561 C C . PHE B 1 20 ? 1.283 25.734 0.799 1 93.69 20 PHE B C 1
ATOM 2563 O O . PHE B 1 20 ? 1.275 24.609 1.321 1 93.69 20 PHE B O 1
ATOM 2570 N N . GLY B 1 21 ? 0.376 26.062 -0.068 1 95.56 21 GLY B N 1
ATOM 2571 C CA . GLY B 1 21 ? -0.785 25.266 -0.428 1 95.56 21 GLY B CA 1
ATOM 2572 C C . GLY B 1 21 ? -0.468 24.172 -1.427 1 95.56 21 GLY B C 1
ATOM 2573 O O . GLY B 1 21 ? 0.26 24.406 -2.395 1 95.56 21 GLY B O 1
ATOM 2574 N N . ILE B 1 22 ? -1.051 22.984 -1.145 1 96.44 22 ILE B N 1
ATOM 2575 C CA . ILE B 1 22 ? -0.847 21.859 -2.051 1 96.44 22 ILE B CA 1
ATOM 2576 C C . ILE B 1 22 ? -2.164 21.109 -2.254 1 96.44 22 ILE B C 1
ATOM 2578 O O . ILE B 1 22 ? -3.123 21.328 -1.507 1 96.44 22 ILE B O 1
ATOM 2582 N N . SER B 1 23 ? -2.168 20.375 -3.322 1 95.81 23 SER B N 1
ATOM 2583 C CA . SER B 1 23 ? -3.264 19.469 -3.623 1 95.81 23 SER B CA 1
ATOM 2584 C C . SER B 1 23 ? -2.762 18.031 -3.801 1 95.81 23 SER B C 1
ATOM 2586 O O . SER B 1 23 ? -1.694 17.812 -4.375 1 95.81 23 SER B O 1
ATOM 2588 N N . LEU B 1 24 ? -3.535 17.078 -3.281 1 96.62 24 LEU B N 1
ATOM 2589 C CA . LEU B 1 24 ? -3.219 15.664 -3.422 1 96.62 24 LEU B CA 1
ATOM 2590 C C . LEU B 1 24 ? -4.176 14.992 -4.398 1 96.62 24 LEU B C 1
ATOM 2592 O O . LEU B 1 24 ? -5.395 15.141 -4.289 1 96.62 24 LEU B O 1
ATOM 2596 N N . ILE B 1 25 ? -3.586 14.281 -5.344 1 95.81 25 ILE B N 1
ATOM 2597 C CA . ILE B 1 25 ? -4.336 13.461 -6.289 1 95.81 25 ILE B CA 1
ATOM 2598 C C . ILE B 1 25 ? -3.895 12.008 -6.172 1 95.81 25 ILE B C 1
ATOM 2600 O O . ILE B 1 25 ? -2.699 11.711 -6.238 1 95.81 25 ILE B O 1
ATOM 2604 N N . PRO B 1 26 ? -4.875 11.094 -5.965 1 95.88 26 PRO B N 1
ATOM 2605 C CA . PRO B 1 26 ? -4.461 9.688 -5.914 1 95.88 26 PRO B CA 1
ATOM 2606 C C . PRO B 1 26 ? -3.658 9.266 -7.141 1 95.88 26 PRO B C 1
ATOM 2608 O O . PRO B 1 26 ? -4.008 9.625 -8.266 1 95.88 26 PRO B O 1
ATOM 2611 N N . ALA B 1 27 ? -2.604 8.562 -6.91 1 96.31 27 ALA B N 1
ATOM 2612 C CA . ALA B 1 27 ? -1.726 8.148 -8 1 96.31 27 ALA B CA 1
ATOM 2613 C C . ALA B 1 27 ? -2.201 6.832 -8.617 1 96.31 27 ALA B C 1
ATOM 2615 O O . ALA B 1 27 ? -1.596 6.328 -9.562 1 96.31 27 ALA B O 1
ATOM 2616 N N . THR B 1 28 ? -3.197 6.219 -8.094 1 93.88 28 THR B N 1
ATOM 2617 C CA . THR B 1 28 ? -3.725 4.945 -8.578 1 93.88 28 THR B CA 1
ATOM 2618 C C . THR B 1 28 ? -5.125 5.121 -9.148 1 93.88 28 THR B C 1
ATOM 2620 O O . THR B 1 28 ? -5.812 6.094 -8.836 1 93.88 28 THR B O 1
ATOM 2623 N N . GLU B 1 29 ? -5.422 4.375 -10.07 1 86.62 29 GLU B N 1
ATOM 2624 C CA . GLU B 1 29 ? -6.762 4.359 -10.648 1 86.62 29 GLU B CA 1
ATOM 2625 C C . GLU B 1 29 ? -7.352 2.955 -10.633 1 86.62 29 GLU B C 1
ATOM 2627 O O . GLU B 1 29 ? -6.621 1.967 -10.734 1 86.62 29 GLU B O 1
ATOM 2632 N N . SER B 1 30 ? -8.617 2.758 -10.086 1 70.75 30 SER B N 1
ATOM 2633 C CA . SER B 1 30 ? -9.305 1.472 -10.062 1 70.75 30 SER B CA 1
ATOM 2634 C C . SER B 1 30 ? -9.625 0.98 -11.469 1 70.75 30 SER B C 1
ATOM 2636 O O . SER B 1 30 ? -10.383 1.619 -12.195 1 70.75 30 SER B O 1
ATOM 2638 N N . LYS B 1 31 ? -8.75 0.66 -12.344 1 59.47 31 LYS B N 1
ATOM 2639 C CA . LYS B 1 31 ? -9.195 0.281 -13.688 1 59.47 31 LYS B CA 1
ATOM 2640 C C . LYS B 1 31 ? -9.438 -1.223 -13.781 1 59.47 31 LYS B C 1
ATOM 2642 O O . LYS B 1 31 ? -8.508 -1.99 -14.039 1 59.47 31 LYS B O 1
ATOM 2647 N N . SER B 1 32 ? -9.906 -1.889 -12.617 1 56.66 32 SER B N 1
ATOM 2648 C CA . SER B 1 32 ? -10.125 -3.238 -13.125 1 56.66 32 SER B CA 1
ATOM 2649 C C . SER B 1 32 ? -11.094 -3.23 -14.297 1 56.66 32 SER B C 1
ATOM 2651 O O . SER B 1 32 ? -12.117 -2.537 -14.266 1 56.66 32 SER B O 1
ATOM 2653 N N . GLU B 1 33 ? -10.523 -3.502 -15.469 1 56.5 33 GLU B N 1
ATOM 2654 C CA . GLU B 1 33 ? -11.359 -3.574 -16.656 1 56.5 33 GLU B CA 1
ATOM 2655 C C . GLU B 1 33 ? -12.555 -4.496 -16.438 1 56.5 33 GLU B C 1
ATOM 2657 O O . GLU B 1 33 ? -13.641 -4.254 -16.984 1 56.5 33 GLU B O 1
ATOM 2662 N N . ILE B 1 34 ? -12.422 -5.512 -15.648 1 62.19 34 ILE B N 1
ATOM 2663 C CA . ILE B 1 34 ? -13.547 -6.43 -15.469 1 62.19 34 ILE B CA 1
ATOM 2664 C C . ILE B 1 34 ? -14.078 -6.324 -14.047 1 62.19 34 ILE B C 1
ATOM 2666 O O . ILE B 1 34 ? -13.359 -6.59 -13.086 1 62.19 34 ILE B O 1
ATOM 2670 N N . HIS B 1 35 ? -15.203 -5.633 -13.891 1 71.5 35 HIS B N 1
ATOM 2671 C CA . HIS B 1 35 ? -15.906 -5.551 -12.617 1 71.5 35 HIS B CA 1
ATOM 2672 C C . HIS B 1 35 ? -17.031 -6.578 -12.539 1 71.5 35 HIS B C 1
ATOM 2674 O O . HIS B 1 35 ? -17.906 -6.613 -13.406 1 71.5 35 HIS B O 1
ATOM 2680 N N . PHE B 1 36 ? -16.906 -7.461 -11.547 1 77.19 36 PHE B N 1
ATOM 2681 C CA . PHE B 1 36 ? -18 -8.391 -11.297 1 77.19 36 PHE B CA 1
ATOM 2682 C C . PHE B 1 36 ? -19.047 -7.777 -10.375 1 77.19 36 PHE B C 1
ATOM 2684 O O . PHE B 1 36 ? -18.703 -7 -9.477 1 77.19 36 PHE B O 1
ATOM 2691 N N . HIS B 1 37 ? -20.234 -8.094 -10.82 1 84.56 37 HIS B N 1
ATOM 2692 C CA . HIS B 1 37 ? -21.344 -7.746 -9.938 1 84.56 37 HIS B CA 1
ATOM 2693 C C . HIS B 1 37 ? -21.938 -8.992 -9.273 1 84.56 37 HIS B C 1
ATOM 2695 O O . HIS B 1 37 ? -21.797 -10.094 -9.805 1 84.56 37 HIS B O 1
ATOM 2701 N N . GLU B 1 38 ? -22.422 -8.742 -8.094 1 88.44 38 GLU B N 1
ATOM 2702 C CA . GLU B 1 38 ? -23.172 -9.836 -7.469 1 88.44 38 GLU B CA 1
ATOM 2703 C C . GLU B 1 38 ? -24.578 -9.953 -8.055 1 88.44 38 GLU B C 1
ATOM 2705 O O . GLU B 1 38 ? -25.344 -8.984 -8.047 1 88.44 38 GLU B O 1
ATOM 2710 N N . ILE B 1 39 ? -24.891 -11.109 -8.594 1 89.38 39 ILE B N 1
ATOM 2711 C CA . ILE B 1 39 ? -26.203 -11.305 -9.203 1 89.38 39 ILE B CA 1
ATOM 2712 C C . ILE B 1 39 ? -26.891 -12.516 -8.578 1 89.38 39 ILE B C 1
ATOM 2714 O O . ILE B 1 39 ? -26.219 -13.445 -8.125 1 89.38 39 ILE B O 1
ATOM 2718 N N . ASP B 1 40 ? -28.156 -12.422 -8.484 1 88.88 40 ASP B N 1
ATOM 2719 C CA . ASP B 1 40 ? -28.953 -13.539 -8.008 1 88.88 40 ASP B CA 1
ATOM 2720 C C . ASP B 1 40 ? -28.984 -14.672 -9.023 1 88.88 40 ASP B C 1
ATOM 2722 O O . ASP B 1 40 ? -29.25 -14.453 -10.203 1 88.88 40 ASP B O 1
ATOM 2726 N N . ARG B 1 41 ? -28.75 -15.812 -8.547 1 84.44 41 ARG B N 1
ATOM 2727 C CA . ARG B 1 41 ? -28.688 -16.984 -9.406 1 84.44 41 ARG B CA 1
ATOM 2728 C C . ARG B 1 41 ? -30.031 -17.219 -10.102 1 84.44 41 ARG B C 1
ATOM 2730 O O . ARG B 1 41 ? -30.062 -17.594 -11.281 1 84.44 41 ARG B O 1
ATOM 2737 N N . GLU B 1 42 ? -31.047 -17.047 -9.406 1 83.62 42 GLU B N 1
ATOM 2738 C CA . GLU B 1 42 ? -32.375 -17.391 -9.891 1 83.62 42 GLU B CA 1
ATOM 2739 C C . GLU B 1 42 ? -32.906 -16.344 -10.844 1 83.62 42 GLU B C 1
ATOM 2741 O O . GLU B 1 42 ? -33.375 -16.656 -11.953 1 83.62 42 GLU B O 1
ATOM 2746 N N . THR B 1 43 ? -32.781 -15.133 -10.508 1 83.25 43 THR B N 1
ATOM 2747 C CA . THR B 1 43 ? -33.438 -14.07 -11.273 1 83.25 43 THR B CA 1
ATOM 2748 C C . THR B 1 43 ? -32.438 -13.43 -12.242 1 83.25 43 THR B C 1
ATOM 2750 O O . THR B 1 43 ? -32.844 -12.781 -13.211 1 83.25 43 THR B O 1
ATOM 2753 N N . GLY B 1 44 ? -31.203 -13.562 -11.945 1 84.19 44 GLY B N 1
ATOM 2754 C CA . GLY B 1 44 ? -30.188 -12.914 -12.766 1 84.19 44 GLY B CA 1
ATOM 2755 C C . GLY B 1 44 ? -30.078 -11.422 -12.516 1 84.19 44 GLY B C 1
ATOM 2756 O O . GLY B 1 44 ? -29.375 -10.711 -13.234 1 84.19 44 GLY B O 1
ATOM 2757 N N . GLN B 1 45 ? -30.812 -10.969 -11.555 1 85.25 45 GLN B N 1
ATOM 2758 C CA . GLN B 1 45 ? -30.797 -9.547 -11.242 1 85.25 45 GLN B CA 1
ATOM 2759 C C . GLN B 1 45 ? -29.625 -9.203 -10.328 1 85.25 45 GLN B C 1
ATOM 2761 O O . GLN B 1 45 ? -29.188 -10.039 -9.539 1 85.25 45 GLN B O 1
ATOM 2766 N N . ARG B 1 46 ? -29.078 -7.957 -10.516 1 89.81 46 ARG B N 1
ATOM 2767 C CA . ARG B 1 46 ? -28.016 -7.477 -9.648 1 89.81 46 ARG B CA 1
ATOM 2768 C C . ARG B 1 46 ? -28.516 -7.312 -8.211 1 89.81 46 ARG B C 1
ATOM 2770 O O . ARG B 1 46 ? -29.578 -6.75 -7.984 1 89.81 46 ARG B O 1
ATOM 2777 N N . VAL B 1 47 ? -27.75 -7.879 -7.336 1 90.31 47 VAL B N 1
ATOM 2778 C CA . VAL B 1 47 ? -28.047 -7.789 -5.91 1 90.31 47 VAL B CA 1
ATOM 2779 C C . VAL B 1 47 ? -27.609 -6.43 -5.375 1 90.31 47 VAL B C 1
ATOM 2781 O O . VAL B 1 47 ? -26.531 -5.934 -5.73 1 90.31 47 VAL B O 1
ATOM 2784 N N . ARG B 1 48 ? -28.5 -5.785 -4.672 1 88.19 48 ARG B N 1
ATOM 2785 C CA . ARG B 1 48 ? -28.172 -4.504 -4.062 1 88.19 48 ARG B CA 1
ATOM 2786 C C . ARG B 1 48 ? -27.953 -4.648 -2.561 1 88.19 48 ARG B C 1
ATOM 2788 O O . ARG B 1 48 ? -28.578 -5.492 -1.918 1 88.19 48 ARG B O 1
ATOM 2795 N N . HIS B 1 49 ? -26.969 -3.867 -2.182 1 89.25 49 HIS B N 1
ATOM 2796 C CA . HIS B 1 49 ? -26.75 -3.795 -0.742 1 89.25 49 HIS B CA 1
ATOM 2797 C C . HIS B 1 49 ? -27.625 -2.727 -0.099 1 89.25 49 HIS B C 1
ATOM 2799 O O . HIS B 1 49 ? -27.562 -1.555 -0.475 1 89.25 49 HIS B O 1
ATOM 2805 N N . GLN B 1 50 ? -28.5 -3.189 0.703 1 87.12 50 GLN B N 1
ATOM 2806 C CA . GLN B 1 50 ? -29.391 -2.262 1.403 1 87.12 50 GLN B CA 1
ATOM 2807 C C . GLN B 1 50 ? -29.109 -2.273 2.906 1 87.12 50 GLN B C 1
ATOM 2809 O O . GLN B 1 50 ? -28.891 -3.334 3.492 1 87.12 50 GLN B O 1
ATOM 2814 N N . LYS B 1 51 ? -29.062 -1.104 3.467 1 89.88 51 LYS B N 1
ATOM 2815 C CA . LYS B 1 51 ? -28.922 -0.987 4.918 1 89.88 51 LYS B CA 1
ATOM 2816 C C . LYS B 1 51 ? -30.281 -1.165 5.613 1 89.88 51 LYS B C 1
ATOM 2818 O O . LYS B 1 51 ? -31.25 -0.475 5.289 1 89.88 51 LYS B O 1
ATOM 2823 N N . VAL B 1 52 ? -30.297 -2.1 6.562 1 88.12 52 VAL B N 1
ATOM 2824 C CA . VAL B 1 52 ? -31.578 -2.396 7.203 1 88.12 52 VAL B CA 1
ATOM 2825 C C . VAL B 1 52 ? -31.391 -2.475 8.719 1 88.12 52 VAL B C 1
ATOM 2827 O O . VAL B 1 52 ? -30.281 -2.672 9.203 1 88.12 52 VAL B O 1
ATOM 2830 N N . LEU B 1 53 ? -32.5 -2.225 9.391 1 88.12 53 LEU B N 1
ATOM 2831 C CA . LEU B 1 53 ? -32.5 -2.473 10.836 1 88.12 53 LEU B CA 1
ATOM 2832 C C . LEU B 1 53 ? -32.625 -3.965 11.125 1 88.12 53 LEU B C 1
ATOM 2834 O O . LEU B 1 53 ? -33.438 -4.664 10.523 1 88.12 53 LEU B O 1
ATOM 2838 N N . PRO B 1 54 ? -31.75 -4.418 11.953 1 82.31 54 PRO B N 1
ATOM 2839 C CA . PRO B 1 54 ? -31.703 -5.863 12.18 1 82.31 54 PRO B CA 1
ATOM 2840 C C . PRO B 1 54 ? -33.031 -6.418 12.688 1 82.31 54 PRO B C 1
ATOM 2842 O O . PRO B 1 54 ? -33.438 -7.527 12.312 1 82.31 54 PRO B O 1
ATOM 2845 N N . GLU B 1 55 ? -33.75 -5.703 13.477 1 79.44 55 GLU B N 1
ATOM 2846 C CA . GLU B 1 55 ? -34.969 -6.234 14.102 1 79.44 55 GLU B CA 1
ATOM 2847 C C . GLU B 1 55 ? -36.156 -6.156 13.156 1 79.44 55 GLU B C 1
ATOM 2849 O O . GLU B 1 55 ? -36.875 -7.137 12.977 1 79.44 55 GLU B O 1
ATOM 2854 N N . SER B 1 56 ? -36.344 -5.066 12.445 1 80.38 56 SER B N 1
ATOM 2855 C CA . SER B 1 56 ? -37.531 -4.852 11.641 1 80.38 56 SER B CA 1
ATOM 2856 C C . SER B 1 56 ? -37.281 -5.188 10.172 1 80.38 56 SER B C 1
ATOM 2858 O O . SER B 1 56 ? -38.219 -5.484 9.422 1 80.38 56 SER B O 1
ATOM 2860 N N . GLY B 1 57 ? -36.062 -5.168 9.781 1 80.94 57 GLY B N 1
ATOM 2861 C CA . GLY B 1 57 ? -35.719 -5.367 8.375 1 80.94 57 GLY B CA 1
ATOM 2862 C C . GLY B 1 57 ? -36.031 -4.152 7.52 1 80.94 57 GLY B C 1
ATOM 2863 O O . GLY B 1 57 ? -35.938 -4.219 6.289 1 80.94 57 GLY B O 1
ATOM 2864 N N . GLU B 1 58 ? -36.375 -3.113 8.203 1 83.88 58 GLU B N 1
ATOM 2865 C CA . GLU B 1 58 ? -36.719 -1.889 7.48 1 83.88 58 GLU B CA 1
ATOM 2866 C C . GLU B 1 58 ? -35.469 -1.229 6.914 1 83.88 58 GLU B C 1
ATOM 2868 O O . GLU B 1 58 ? -34.438 -1.185 7.574 1 83.88 58 GLU B O 1
ATOM 2873 N N . ALA B 1 59 ? -35.625 -0.784 5.641 1 86.81 59 ALA B N 1
ATOM 2874 C CA . ALA B 1 59 ? -34.531 -0.083 4.996 1 86.81 59 ALA B CA 1
ATOM 2875 C C . ALA B 1 59 ? -34.25 1.254 5.68 1 86.81 59 ALA B C 1
ATOM 2877 O O . ALA B 1 59 ? -35.188 1.962 6.07 1 86.81 59 ALA B O 1
ATOM 2878 N N . VAL B 1 60 ? -33 1.54 5.969 1 87.94 60 VAL B N 1
ATOM 2879 C CA . VAL B 1 60 ? -32.594 2.797 6.586 1 87.94 60 VAL B CA 1
ATOM 2880 C C . VAL B 1 60 ? -31.828 3.641 5.57 1 87.94 60 VAL B C 1
ATOM 2882 O O . VAL B 1 60 ? -30.953 3.133 4.867 1 87.94 60 VAL B O 1
ATOM 2885 N N . GLU B 1 61 ? -32.188 4.859 5.41 1 88.19 61 GLU B N 1
ATOM 2886 C CA . GLU B 1 61 ? -31.5 5.781 4.516 1 88.19 61 GLU B CA 1
ATOM 2887 C C . GLU B 1 61 ? -30.203 6.285 5.148 1 88.19 61 GLU B C 1
ATOM 2889 O O . GLU B 1 61 ? -30.078 6.32 6.371 1 88.19 61 GLU B O 1
ATOM 2894 N N . ASN B 1 62 ? -29.281 6.652 4.305 1 86.44 62 ASN B N 1
ATOM 2895 C CA . ASN B 1 62 ? -27.969 7.109 4.758 1 86.44 62 ASN B CA 1
ATOM 2896 C C . ASN B 1 62 ? -28.094 8.281 5.727 1 86.44 62 ASN B C 1
ATOM 2898 O O . ASN B 1 62 ? -27.297 8.398 6.668 1 86.44 62 ASN B O 1
ATOM 2902 N N . ARG B 1 63 ? -29.125 9.109 5.52 1 84.12 63 ARG B N 1
ATOM 2903 C CA . ARG B 1 63 ? -29.281 10.289 6.355 1 84.12 63 ARG B CA 1
ATOM 2904 C C . ARG B 1 63 ? -29.656 9.906 7.785 1 84.12 63 ARG B C 1
ATOM 2906 O O . ARG B 1 63 ? -29.453 10.688 8.719 1 84.12 63 ARG B O 1
ATOM 2913 N N . GLU B 1 64 ? -30.094 8.695 7.844 1 86.75 64 GLU B N 1
ATOM 2914 C CA . GLU B 1 64 ? -30.547 8.227 9.148 1 86.75 64 GLU B CA 1
ATOM 2915 C C . GLU B 1 64 ? -29.453 7.414 9.852 1 86.75 64 GLU B C 1
ATOM 2917 O O . GLU B 1 64 ? -29.672 6.895 10.945 1 86.75 64 GLU B O 1
ATOM 2922 N N . ILE B 1 65 ? -28.375 7.375 9.258 1 88.5 65 ILE B N 1
ATOM 2923 C CA . ILE B 1 65 ? -27.297 6.531 9.773 1 88.5 65 ILE B CA 1
ATOM 2924 C C . ILE B 1 65 ? -26.188 7.41 10.344 1 88.5 65 ILE B C 1
ATOM 2926 O O . ILE B 1 65 ? -25.812 8.422 9.742 1 88.5 65 ILE B O 1
ATOM 2930 N N . VAL B 1 66 ? -25.766 7.188 11.57 1 84.69 66 VAL B N 1
ATOM 2931 C CA . VAL B 1 66 ? -24.609 7.852 12.18 1 84.69 66 VAL B CA 1
ATOM 2932 C C . VAL B 1 66 ? -23.578 6.809 12.602 1 84.69 66 VAL B C 1
ATOM 2934 O O . VAL B 1 66 ? -23.891 5.617 12.68 1 84.69 66 VAL B O 1
ATOM 2937 N N . LYS B 1 67 ? -22.422 7.207 12.773 1 83.25 67 LYS B N 1
ATOM 2938 C CA . LYS B 1 67 ? -21.375 6.312 13.289 1 83.25 67 LYS B CA 1
ATOM 2939 C C . LYS B 1 67 ? -21.531 6.113 14.797 1 83.25 67 LYS B C 1
ATOM 2941 O O . LYS B 1 67 ? -21.859 7.051 15.523 1 83.25 67 LYS B O 1
ATOM 2946 N N . GLY B 1 68 ? -21.469 4.844 15.203 1 84.81 68 GLY B N 1
ATOM 2947 C CA . GLY B 1 68 ? -21.578 4.523 16.625 1 84.81 68 GLY B CA 1
ATOM 2948 C C . GLY B 1 68 ? -20.391 3.744 17.141 1 84.81 68 GLY B C 1
ATOM 2949 O O . GLY B 1 68 ? -19.844 2.883 16.453 1 84.81 68 GLY B O 1
ATOM 2950 N N . TYR B 1 69 ? -19.922 4.195 18.297 1 82.06 69 TYR B N 1
ATOM 2951 C CA . TYR B 1 69 ? -18.891 3.455 19.016 1 82.06 69 TYR B CA 1
ATOM 2952 C C . TYR B 1 69 ? -19.516 2.504 20.031 1 82.06 69 TYR B C 1
ATOM 2954 O O . TYR B 1 69 ? -20.312 2.918 20.875 1 82.06 69 TYR B O 1
ATOM 2962 N N . GLU B 1 70 ? -19.141 1.293 19.844 1 81.88 70 GLU B N 1
ATOM 2963 C CA . GLU B 1 70 ? -19.703 0.308 20.75 1 81.88 70 GLU B CA 1
ATOM 2964 C C . GLU B 1 70 ? -18.938 0.294 22.078 1 81.88 70 GLU B C 1
ATOM 2966 O O . GLU B 1 70 ? -17.797 -0.168 22.141 1 81.88 70 GLU B O 1
ATOM 2971 N N . TYR B 1 71 ? -19.531 0.84 23.141 1 76.88 71 TYR B N 1
ATOM 2972 C CA . TYR B 1 71 ? -18.844 0.898 24.422 1 76.88 71 TYR B CA 1
ATOM 2973 C C . TYR B 1 71 ? -19.172 -0.323 25.281 1 76.88 71 TYR B C 1
ATOM 2975 O O . TYR B 1 71 ? -18.469 -0.619 26.25 1 76.88 71 TYR B O 1
ATOM 2983 N N . SER B 1 72 ? -20.25 -0.896 24.984 1 78.06 72 SER B N 1
ATOM 2984 C CA . SER B 1 72 ? -20.672 -2.176 25.547 1 78.06 72 SER B CA 1
ATOM 2985 C C . SER B 1 72 ? -21.422 -3.002 24.5 1 78.06 72 SER B C 1
ATOM 2987 O O . SER B 1 72 ? -21.859 -2.475 23.484 1 78.06 72 SER B O 1
ATOM 2989 N N . LYS B 1 73 ? -21.469 -4.273 24.734 1 79.56 73 LYS B N 1
ATOM 2990 C CA . LYS B 1 73 ? -22.109 -5.156 23.75 1 79.56 73 LYS B CA 1
ATOM 2991 C C . LYS B 1 73 ? -23.5 -4.648 23.375 1 79.56 73 LYS B C 1
ATOM 2993 O O . LYS B 1 73 ? -24.391 -4.59 24.234 1 79.56 73 LYS B O 1
ATOM 2998 N N . GLY B 1 74 ? -23.625 -4.18 22.281 1 77.88 74 GLY B N 1
ATOM 2999 C CA . GLY B 1 74 ? -24.922 -3.768 21.781 1 77.88 74 GLY B CA 1
ATOM 3000 C C . GLY B 1 74 ? -25.266 -2.328 22.109 1 77.88 74 GLY B C 1
ATOM 3001 O O . GLY B 1 74 ? -26.344 -1.847 21.766 1 77.88 74 GLY B O 1
ATOM 3002 N N . LYS B 1 75 ? -24.469 -1.705 22.859 1 82.62 75 LYS B N 1
ATOM 3003 C CA . LYS B 1 75 ? -24.703 -0.306 23.203 1 82.62 75 LYS B CA 1
ATOM 3004 C C . LYS B 1 75 ? -23.719 0.612 22.469 1 82.62 75 LYS B C 1
ATOM 3006 O O . LYS B 1 75 ? -22.516 0.37 22.469 1 82.62 75 LYS B O 1
ATOM 3011 N N . TYR B 1 76 ? -24.312 1.625 21.844 1 85.81 76 TYR B N 1
ATOM 3012 C CA . TYR B 1 76 ? -23.516 2.486 20.984 1 85.81 76 TYR B CA 1
ATOM 3013 C C . TYR B 1 76 ? -23.609 3.943 21.406 1 85.81 76 TYR B C 1
ATOM 3015 O O . TYR B 1 76 ? -24.672 4.387 21.875 1 85.81 76 TYR B O 1
ATOM 3023 N N . ILE B 1 77 ? -22.516 4.566 21.375 1 80.75 77 ILE B N 1
ATOM 3024 C CA . ILE B 1 77 ? -22.484 6.023 21.5 1 80.75 77 ILE B CA 1
ATOM 3025 C C . ILE B 1 77 ? -22.375 6.648 20.109 1 80.75 77 ILE B C 1
ATOM 3027 O O . ILE B 1 77 ? -21.406 6.395 19.391 1 80.75 77 ILE B O 1
ATOM 3031 N N . PRO B 1 78 ? -23.469 7.316 19.75 1 82.44 78 PRO B N 1
ATOM 3032 C CA . PRO B 1 78 ? -23.391 7.961 18.438 1 82.44 78 PRO B CA 1
ATOM 3033 C C . PRO B 1 78 ? -22.281 9.016 18.375 1 82.44 78 PRO B C 1
ATOM 3035 O O . PRO B 1 78 ? -22.094 9.773 19.328 1 82.44 78 PRO B O 1
ATOM 3038 N N . VAL B 1 79 ? -21.484 8.922 17.391 1 77.38 79 VAL B N 1
ATOM 3039 C CA . VAL B 1 79 ? -20.469 9.922 17.125 1 77.38 79 VAL B CA 1
ATOM 3040 C C . VAL B 1 79 ? -20.812 10.672 15.836 1 77.38 79 VAL B C 1
ATOM 3042 O O . VAL B 1 79 ? -20.859 10.078 14.758 1 77.38 79 VAL B O 1
ATOM 3045 N N . GLU B 1 80 ? -21.125 11.938 16.016 1 73.94 80 GLU B N 1
ATOM 3046 C CA . GLU B 1 80 ? -21.469 12.734 14.836 1 73.94 80 GLU B CA 1
ATOM 3047 C C . GLU B 1 80 ? -20.234 13.039 14 1 73.94 80 GLU B C 1
ATOM 3049 O O . GLU B 1 80 ? -19.141 13.219 14.539 1 73.94 80 GLU B O 1
ATOM 3054 N N . PRO B 1 81 ? -20.453 13 12.727 1 68.5 81 PRO B N 1
ATOM 3055 C CA . PRO B 1 81 ? -19.344 13.359 11.852 1 68.5 81 PRO B CA 1
ATOM 3056 C C . PRO B 1 81 ? -18.656 14.664 12.266 1 68.5 81 PRO B C 1
ATOM 3058 O O . PRO B 1 81 ? -17.438 14.797 12.156 1 68.5 81 PRO B O 1
ATOM 3061 N N . GLU B 1 82 ? -19.547 15.57 12.734 1 68.44 82 GLU B N 1
ATOM 3062 C CA . GLU B 1 82 ? -19.016 16.875 13.148 1 68.44 82 GLU B CA 1
ATOM 3063 C C . GLU B 1 82 ? -18.094 16.734 14.352 1 68.44 82 GLU B C 1
ATOM 3065 O O . GLU B 1 82 ? -17.109 17.469 14.477 1 68.44 82 GLU B O 1
ATOM 3070 N N . ASP B 1 83 ? -18.422 15.742 15.195 1 67 83 ASP B N 1
ATOM 3071 C CA . ASP B 1 83 ? -17.609 15.5 16.375 1 67 83 ASP B CA 1
ATOM 3072 C C . ASP B 1 83 ? -16.219 15 15.977 1 67 83 ASP B C 1
ATOM 3074 O O . ASP B 1 83 ? -15.219 15.406 16.578 1 67 83 ASP B O 1
ATOM 3078 N N . ILE B 1 84 ? -16.203 14.273 15.008 1 65.5 84 ILE B N 1
ATOM 3079 C CA . ILE B 1 84 ? -14.953 13.688 14.523 1 65.5 84 ILE B CA 1
ATOM 3080 C C . ILE B 1 84 ? -14.125 14.758 13.812 1 65.5 84 ILE B C 1
ATOM 3082 O O . ILE B 1 84 ? -12.906 14.82 13.992 1 65.5 84 ILE B O 1
ATOM 3086 N N . GLN B 1 85 ? -14.883 15.5 13.094 1 62.75 85 GLN B N 1
ATOM 3087 C CA . GLN B 1 85 ? -14.203 16.578 12.367 1 62.75 85 GLN B CA 1
ATOM 3088 C C . GLN B 1 85 ? -13.555 17.562 13.328 1 62.75 85 GLN B C 1
ATOM 3090 O O . GLN B 1 85 ? -12.461 18.062 13.07 1 62.75 85 GLN B O 1
ATOM 3095 N N . ASN B 1 86 ? -14.344 17.828 14.414 1 59.84 86 ASN B N 1
ATOM 3096 C CA . ASN B 1 86 ? -13.875 18.812 15.391 1 59.84 86 ASN B CA 1
ATOM 3097 C C . ASN B 1 86 ? -12.719 18.266 16.234 1 59.84 86 ASN B C 1
ATOM 3099 O O . ASN B 1 86 ? -11.938 19.031 16.781 1 59.84 86 ASN B O 1
ATOM 3103 N N . LEU B 1 87 ? -12.836 17.016 16.484 1 60.44 87 LEU B N 1
ATOM 3104 C CA . LEU B 1 87 ? -11.703 16.406 17.188 1 60.44 87 LEU B CA 1
ATOM 3105 C C . LEU B 1 87 ? -10.406 16.641 16.406 1 60.44 87 LEU B C 1
ATOM 3107 O O . LEU B 1 87 ? -9.328 16.688 17 1 60.44 87 LEU B O 1
ATOM 3111 N N . ARG B 1 88 ? -10.633 16.922 15.023 1 53.03 88 ARG B N 1
ATOM 3112 C CA . ARG B 1 88 ? -9.531 16.922 14.062 1 53.03 88 ARG B CA 1
ATOM 3113 C C . ARG B 1 88 ? -9.125 18.359 13.719 1 53.03 88 ARG B C 1
ATOM 3115 O O . ARG B 1 88 ? -8.203 18.562 12.93 1 53.03 88 ARG B O 1
ATOM 3122 N N . VAL B 1 89 ? -10.008 19.359 14.031 1 47.53 89 VAL B N 1
ATOM 3123 C CA . VAL B 1 89 ? -10.008 20.656 13.367 1 47.53 89 VAL B CA 1
ATOM 3124 C C . VAL B 1 89 ? -8.578 21.156 13.203 1 47.53 89 VAL B C 1
ATOM 3126 O O . VAL B 1 89 ? -8.195 21.641 12.141 1 47.53 89 VAL B O 1
ATOM 3129 N N . ALA B 1 90 ? -7.93 21.422 14.289 1 46.62 90 ALA B N 1
ATOM 3130 C CA . ALA B 1 90 ? -6.789 22.297 14 1 46.62 90 ALA B CA 1
ATOM 3131 C C . ALA B 1 90 ? -5.938 21.719 12.875 1 46.62 90 ALA B C 1
ATOM 3133 O O . ALA B 1 90 ? -5.383 22.453 12.062 1 46.62 90 ALA B O 1
ATOM 3134 N N . SER B 1 91 ? -5.648 20.453 12.898 1 53.81 91 SER B N 1
ATOM 3135 C CA . SER B 1 91 ? -4.613 19.797 12.102 1 53.81 91 SER B CA 1
ATOM 3136 C C . SER B 1 91 ? -5.18 19.281 10.789 1 53.81 91 SER B C 1
ATOM 3138 O O . SER B 1 91 ? -4.438 18.766 9.945 1 53.81 91 SER B O 1
ATOM 3140 N N . SER B 1 92 ? -6.445 19.688 10.492 1 65.12 92 SER B N 1
ATOM 3141 C CA . SER B 1 92 ? -7.07 18.812 9.516 1 65.12 92 SER B CA 1
ATOM 3142 C C . SER B 1 92 ? -6.652 19.172 8.094 1 65.12 92 SER B C 1
ATOM 3144 O O . SER B 1 92 ? -6.496 18.297 7.242 1 65.12 92 SER B O 1
ATOM 3146 N N . LYS B 1 93 ? -6.223 20.453 7.871 1 81.38 93 LYS B N 1
ATOM 3147 C CA . LYS B 1 93 ? -5.879 20.734 6.48 1 81.38 93 LYS B CA 1
ATOM 3148 C C . LYS B 1 93 ? -4.41 21.125 6.34 1 81.38 93 LYS B C 1
ATOM 3150 O O . LYS B 1 93 ? -4.059 21.938 5.492 1 81.38 93 LYS B O 1
ATOM 3155 N N . THR B 1 94 ? -3.629 20.766 7.324 1 89.75 94 THR B N 1
ATOM 3156 C CA . THR B 1 94 ? -2.199 21.047 7.266 1 89.75 94 THR B CA 1
ATOM 3157 C C . THR B 1 94 ? -1.388 19.781 7.48 1 89.75 94 THR B C 1
ATOM 3159 O O . THR B 1 94 ? -1.704 18.969 8.367 1 89.75 94 THR B O 1
ATOM 3162 N N . ILE B 1 95 ? -0.495 19.609 6.648 1 93.44 95 ILE B N 1
ATOM 3163 C CA . ILE B 1 95 ? 0.517 18.578 6.863 1 93.44 95 ILE B CA 1
ATOM 3164 C C . ILE B 1 95 ? 1.775 19.219 7.457 1 93.44 95 ILE B C 1
ATOM 3166 O O . ILE B 1 95 ? 2.471 19.969 6.785 1 93.44 95 ILE B O 1
ATOM 3170 N N . ASP B 1 96 ? 2.025 18.922 8.688 1 92 96 ASP B N 1
ATOM 3171 C CA . ASP B 1 96 ? 3.246 19.391 9.344 1 92 96 ASP B CA 1
ATOM 3172 C C . ASP B 1 96 ? 4.371 18.359 9.203 1 92 96 ASP B C 1
ATOM 3174 O O . ASP B 1 96 ? 4.297 17.266 9.773 1 92 96 ASP B O 1
ATOM 3178 N N . LEU B 1 97 ? 5.367 18.734 8.406 1 94.62 97 LEU B N 1
ATOM 3179 C CA . LEU B 1 97 ? 6.52 17.859 8.297 1 94.62 97 LEU B CA 1
ATOM 3180 C C . LEU B 1 97 ? 7.477 18.047 9.469 1 94.62 97 LEU B C 1
ATOM 3182 O O . LEU B 1 97 ? 8.141 19.094 9.562 1 94.62 97 LEU B O 1
ATOM 3186 N N . GLU B 1 98 ? 7.574 17.047 10.281 1 89.44 98 GLU B N 1
ATOM 3187 C CA . GLU B 1 98 ? 8.273 17.172 11.555 1 89.44 98 GLU B CA 1
ATOM 3188 C C . GLU B 1 98 ? 9.656 16.531 11.492 1 89.44 98 GLU B C 1
ATOM 3190 O O . GLU B 1 98 ? 10.539 16.875 12.281 1 89.44 98 GLU B O 1
ATOM 3195 N N . GLN B 1 99 ? 9.789 15.672 10.648 1 95.06 99 GLN B N 1
ATOM 3196 C CA . GLN B 1 99 ? 11.031 14.922 10.531 1 95.06 99 GLN B CA 1
ATOM 3197 C C . GLN B 1 99 ? 11.336 14.578 9.07 1 95.06 99 GLN B C 1
ATOM 3199 O O . GLN B 1 99 ? 10.414 14.367 8.281 1 95.06 99 GLN B O 1
ATOM 3204 N N . PHE B 1 100 ? 12.648 14.648 8.773 1 97.38 100 PHE B N 1
ATOM 3205 C CA . PHE B 1 100 ? 13.086 14.227 7.449 1 97.38 100 PHE B CA 1
ATOM 3206 C C . PHE B 1 100 ? 13.953 12.977 7.539 1 97.38 100 PHE B C 1
ATOM 3208 O O . PHE B 1 100 ? 14.789 12.859 8.438 1 97.38 100 PHE B O 1
ATOM 3215 N N . VAL B 1 101 ? 13.711 12.055 6.734 1 97.06 101 VAL B N 1
ATOM 3216 C CA . VAL B 1 101 ? 14.438 10.781 6.711 1 97.06 101 VAL B CA 1
ATOM 3217 C C . VAL B 1 101 ? 14.906 10.477 5.289 1 97.06 101 VAL B C 1
ATOM 3219 O O . VAL B 1 101 ? 14.328 10.984 4.32 1 97.06 101 VAL B O 1
ATOM 3222 N N . THR B 1 102 ? 15.953 9.688 5.20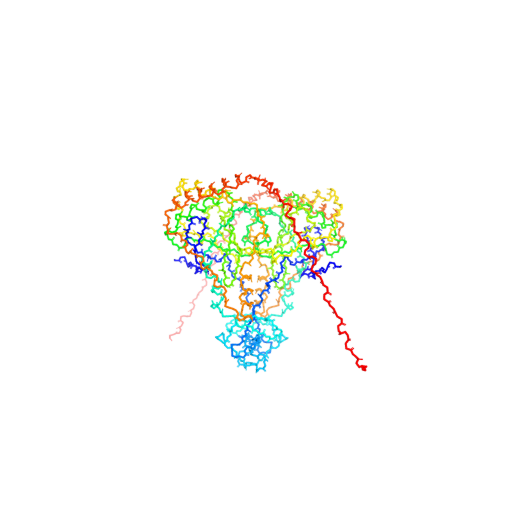3 1 95.75 102 THR B N 1
ATOM 3223 C CA . THR B 1 102 ? 16.359 9.242 3.879 1 95.75 102 THR B CA 1
ATOM 3224 C C . THR B 1 102 ? 15.297 8.344 3.252 1 95.75 102 THR B C 1
ATOM 3226 O O . THR B 1 102 ? 14.789 7.43 3.904 1 95.75 102 THR B O 1
ATOM 3229 N N . VAL B 1 103 ? 14.953 8.594 2.018 1 94.56 103 VAL B N 1
ATOM 3230 C CA . VAL B 1 103 ? 13.867 7.895 1.337 1 94.56 103 VAL B CA 1
ATOM 3231 C C . VAL B 1 103 ? 14.125 6.391 1.369 1 94.56 103 VAL B C 1
ATOM 3233 O O . VAL B 1 103 ? 13.211 5.605 1.633 1 94.56 103 VAL B O 1
ATOM 3236 N N . ASP B 1 104 ? 15.367 5.965 1.244 1 89.12 104 ASP B N 1
ATOM 3237 C CA . ASP B 1 104 ? 15.727 4.555 1.123 1 89.12 104 ASP B CA 1
ATOM 3238 C C . ASP B 1 104 ? 15.641 3.848 2.473 1 89.12 104 ASP B C 1
ATOM 3240 O O . ASP B 1 104 ? 15.656 2.615 2.535 1 89.12 104 ASP B O 1
ATOM 3244 N N . GLU B 1 105 ? 15.508 4.609 3.518 1 91 105 GLU B N 1
ATOM 3245 C CA . GLU B 1 105 ? 15.438 4.031 4.855 1 91 105 GLU B CA 1
ATOM 3246 C C . GLU B 1 105 ? 14.016 3.576 5.184 1 91 105 GLU B C 1
ATOM 3248 O O . GLU B 1 105 ? 13.812 2.797 6.113 1 91 105 GLU B O 1
ATOM 3253 N N . ILE B 1 106 ? 13.109 4.098 4.461 1 93.19 106 ILE B N 1
ATOM 3254 C CA . ILE B 1 106 ? 11.727 3.729 4.734 1 93.19 106 ILE B CA 1
ATOM 3255 C C . ILE B 1 106 ? 11.461 2.314 4.227 1 93.19 106 ILE B C 1
ATOM 3257 O O . ILE B 1 106 ? 11.594 2.043 3.031 1 93.19 106 ILE B O 1
ATOM 3261 N N . ASP B 1 107 ? 11.094 1.429 5.141 1 93.56 107 ASP B N 1
ATOM 3262 C CA . ASP B 1 107 ? 10.758 0.051 4.789 1 93.56 107 ASP B CA 1
ATOM 3263 C C . ASP B 1 107 ? 9.57 -0.001 3.834 1 93.56 107 ASP B C 1
ATOM 3265 O O . ASP B 1 107 ? 8.531 0.603 4.098 1 93.56 107 ASP B O 1
ATOM 3269 N N . PRO B 1 108 ? 9.695 -0.763 2.729 1 95.44 108 PRO B N 1
ATOM 3270 C CA . PRO B 1 108 ? 8.586 -0.869 1.777 1 95.44 108 PRO B CA 1
ATOM 3271 C C . PRO B 1 108 ? 7.293 -1.337 2.434 1 95.44 108 PRO B C 1
ATOM 3273 O O . PRO B 1 108 ? 6.203 -1.014 1.954 1 95.44 108 PRO B O 1
ATOM 3276 N N . ALA B 1 109 ? 7.383 -2.045 3.498 1 95.5 109 ALA B N 1
ATOM 3277 C CA . ALA B 1 109 ? 6.199 -2.566 4.184 1 95.5 109 ALA B CA 1
ATOM 3278 C C . ALA B 1 109 ? 5.359 -1.432 4.758 1 95.5 109 ALA B C 1
ATOM 3280 O O . ALA B 1 109 ? 4.176 -1.618 5.055 1 95.5 109 ALA B O 1
ATOM 3281 N N . CYS B 1 110 ? 5.965 -0.286 4.891 1 95.31 110 CYS B N 1
ATOM 3282 C CA . CYS B 1 110 ? 5.281 0.839 5.516 1 95.31 110 CYS B CA 1
ATOM 3283 C C . CYS B 1 110 ? 4.355 1.533 4.527 1 95.31 110 CYS B C 1
ATOM 3285 O O . CYS B 1 110 ? 3.404 2.209 4.926 1 95.31 110 CYS B O 1
ATOM 3287 N N . TYR B 1 111 ? 4.684 1.474 3.258 1 96.69 111 TYR B N 1
ATOM 3288 C CA . TYR B 1 111 ? 3.945 2.221 2.246 1 96.69 111 TYR B CA 1
ATOM 3289 C C . TYR B 1 111 ? 2.535 1.67 2.082 1 96.69 111 TYR B C 1
ATOM 3291 O O . TYR B 1 111 ? 2.332 0.453 2.092 1 96.69 111 TYR B O 1
ATOM 3299 N N . GLU B 1 112 ? 1.577 2.535 1.954 1 95.31 112 GLU B N 1
ATOM 3300 C CA . GLU B 1 112 ? 0.193 2.115 1.753 1 95.31 112 GLU B CA 1
ATOM 3301 C C . GLU B 1 112 ? -0.363 2.66 0.44 1 95.31 112 GLU B C 1
ATOM 3303 O O . GLU B 1 112 ? -0.563 1.908 -0.516 1 95.31 112 GLU B O 1
ATOM 3308 N N . LYS B 1 113 ? -0.542 4.012 0.34 1 95.94 113 LYS B N 1
ATOM 3309 C CA . LYS B 1 113 ? -1.137 4.598 -0.857 1 95.94 113 LYS B CA 1
ATOM 3310 C C . LYS B 1 113 ? -0.306 5.773 -1.363 1 95.94 113 LYS B C 1
ATOM 3312 O O . LYS B 1 113 ? 0.16 6.598 -0.574 1 95.94 113 LYS B O 1
ATOM 3317 N N . PRO B 1 114 ? -0.094 5.812 -2.656 1 97.62 114 PRO B N 1
ATOM 3318 C CA . PRO B 1 114 ? 0.646 6.926 -3.258 1 97.62 114 PRO B CA 1
ATOM 3319 C C . PRO B 1 114 ? -0.269 8.039 -3.758 1 97.62 114 PRO B C 1
ATOM 3321 O O . PRO B 1 114 ? -1.362 7.77 -4.262 1 97.62 114 PRO B O 1
ATOM 3324 N N . TYR B 1 115 ? 0.167 9.297 -3.666 1 97.62 115 TYR B N 1
ATOM 3325 C CA . TYR B 1 115 ? -0.531 10.469 -4.172 1 97.62 115 TYR B CA 1
ATOM 3326 C C . TYR B 1 115 ? 0.426 11.398 -4.914 1 97.62 115 TYR B C 1
ATOM 3328 O O . TYR B 1 115 ? 1.601 11.5 -4.555 1 97.62 115 TYR B O 1
ATOM 3336 N N . PHE B 1 116 ? -0.067 12.031 -5.91 1 97.56 116 PHE B N 1
ATOM 3337 C CA . PHE B 1 116 ? 0.641 13.148 -6.523 1 97.56 116 PHE B CA 1
ATOM 3338 C C . PHE B 1 116 ? 0.418 14.43 -5.734 1 97.56 116 PHE B C 1
ATOM 3340 O O . PHE B 1 116 ? -0.697 14.703 -5.285 1 97.56 116 PHE B O 1
ATOM 3347 N N . VAL B 1 117 ? 1.443 15.172 -5.566 1 97.88 117 VAL B N 1
ATOM 3348 C CA . VAL B 1 117 ? 1.359 16.453 -4.887 1 97.88 117 VAL B CA 1
ATOM 3349 C C . VAL B 1 117 ? 1.613 17.594 -5.879 1 97.88 117 VAL B C 1
ATOM 3351 O O . VAL B 1 117 ? 2.65 17.625 -6.547 1 97.88 117 VAL B O 1
ATOM 3354 N N . LEU B 1 118 ? 0.678 18.453 -5.969 1 96.44 118 LEU B N 1
ATOM 3355 C CA . LEU B 1 118 ? 0.762 19.609 -6.848 1 96.44 118 LEU B CA 1
ATOM 3356 C C . LEU B 1 118 ? 0.607 20.906 -6.059 1 96.44 118 LEU B C 1
ATOM 3358 O O . LEU B 1 118 ? -0.001 20.906 -4.984 1 96.44 118 LEU B O 1
ATOM 3362 N N . PRO B 1 119 ? 1.242 21.953 -6.566 1 95.38 119 PRO B N 1
ATOM 3363 C CA . PRO B 1 119 ? 0.885 23.234 -5.957 1 95.38 119 PRO B CA 1
ATOM 3364 C C . PRO B 1 119 ? -0.602 23.562 -6.086 1 95.38 119 PRO B C 1
ATOM 3366 O O . PRO B 1 119 ? -1.216 23.25 -7.109 1 95.38 119 PRO B O 1
ATOM 3369 N N . GLU B 1 120 ? -1.162 24.062 -5.066 1 93.44 120 GLU B N 1
ATOM 3370 C CA . GLU B 1 120 ? -2.592 24.359 -5.066 1 93.44 120 GLU B CA 1
ATOM 3371 C C . GLU B 1 120 ? -2.949 25.344 -6.176 1 93.44 120 GLU B C 1
ATOM 3373 O O . GLU B 1 120 ? -4.023 25.25 -6.773 1 93.44 120 GLU B O 1
ATOM 3378 N N . ASN B 1 121 ? -2.143 26.344 -6.402 1 91.19 121 ASN B N 1
ATOM 3379 C CA . ASN B 1 121 ? -2.285 27.359 -7.441 1 91.19 121 ASN B CA 1
ATOM 3380 C C . ASN B 1 121 ? -0.932 27.938 -7.855 1 91.19 121 ASN B C 1
ATOM 3382 O O . ASN B 1 121 ? 0.106 27.531 -7.332 1 91.19 121 ASN B O 1
ATOM 3386 N N . ALA B 1 122 ? -0.944 28.859 -8.719 1 87.94 122 ALA B N 1
ATOM 3387 C CA . ALA B 1 122 ? 0.278 29.406 -9.297 1 87.94 122 ALA B CA 1
ATOM 3388 C C . ALA B 1 122 ? 1.086 30.172 -8.25 1 87.94 122 ALA B C 1
ATOM 3390 O O . ALA B 1 122 ? 2.316 30.219 -8.32 1 87.94 122 ALA B O 1
ATOM 3391 N N . SER B 1 123 ? 0.395 30.766 -7.273 1 89.56 123 SER B N 1
ATOM 3392 C CA . SER B 1 123 ? 1.071 31.562 -6.254 1 89.56 123 SER B CA 1
ATOM 3393 C C . SER B 1 123 ? 1.905 30.688 -5.328 1 89.56 123 SER B C 1
ATOM 3395 O O . SER B 1 123 ? 2.809 31.172 -4.645 1 89.56 123 SER B O 1
ATOM 3397 N N . GLN B 1 124 ? 1.604 29.359 -5.328 1 91.94 124 GLN B N 1
ATOM 3398 C CA . GLN B 1 124 ? 2.312 28.422 -4.457 1 91.94 124 GLN B CA 1
ATOM 3399 C C . GLN B 1 124 ? 3.496 27.781 -5.18 1 91.94 124 GLN B C 1
ATOM 3401 O O . GLN B 1 124 ? 4.289 27.062 -4.57 1 91.94 124 GLN B O 1
ATOM 3406 N N . ALA B 1 125 ? 3.697 28.109 -6.441 1 91.56 125 ALA B N 1
ATOM 3407 C CA . ALA B 1 125 ? 4.617 27.391 -7.32 1 91.56 125 ALA B CA 1
ATOM 3408 C C . ALA B 1 125 ? 6.066 27.625 -6.895 1 91.56 125 ALA B C 1
ATOM 3410 O O . ALA B 1 125 ? 6.895 26.703 -6.984 1 91.56 125 ALA B O 1
ATOM 3411 N N . GLU B 1 126 ? 6.367 28.75 -6.473 1 91.12 126 GLU B N 1
ATOM 3412 C CA . GLU B 1 126 ? 7.746 29.062 -6.102 1 91.12 126 GLU B CA 1
ATOM 3413 C C . GLU B 1 126 ? 8.188 28.25 -4.891 1 91.12 126 GLU B C 1
ATOM 3415 O O . GLU B 1 126 ? 9.211 27.562 -4.934 1 91.12 126 GLU B O 1
ATOM 3420 N N . ALA B 1 127 ? 7.391 28.391 -3.834 1 92.69 127 ALA B N 1
ATOM 3421 C CA . ALA B 1 127 ? 7.699 27.641 -2.621 1 92.69 127 ALA B CA 1
ATOM 3422 C C . ALA B 1 127 ? 7.746 26.141 -2.9 1 92.69 127 ALA B C 1
ATOM 3424 O O . ALA B 1 127 ? 8.625 25.438 -2.404 1 92.69 127 ALA B O 1
ATOM 3425 N N . PHE B 1 128 ? 6.852 25.719 -3.693 1 94.88 128 PHE B N 1
ATOM 3426 C CA . PHE B 1 128 ? 6.762 24.312 -4.078 1 94.88 128 PHE B CA 1
ATOM 3427 C C . PHE B 1 128 ? 8.039 23.859 -4.777 1 94.88 128 PHE B C 1
ATOM 3429 O O . PHE B 1 128 ? 8.609 22.828 -4.426 1 94.88 128 PHE B O 1
ATOM 3436 N N . ALA B 1 129 ? 8.5 24.641 -5.695 1 95.12 129 ALA B N 1
ATOM 3437 C CA . ALA B 1 129 ? 9.68 24.312 -6.488 1 95.12 129 ALA B CA 1
ATOM 3438 C C . ALA B 1 129 ? 10.93 24.266 -5.609 1 95.12 129 ALA B C 1
ATOM 3440 O O . ALA B 1 129 ? 11.781 23.375 -5.773 1 95.12 129 ALA B O 1
ATOM 3441 N N . VAL B 1 130 ? 11.039 25.172 -4.699 1 95.25 130 VAL B N 1
ATOM 3442 C CA . VAL B 1 130 ? 12.203 25.234 -3.82 1 95.25 130 VAL B CA 1
ATOM 3443 C C . VAL B 1 130 ? 12.258 24 -2.938 1 95.25 130 VAL B C 1
ATOM 3445 O O . VAL B 1 130 ? 13.297 23.344 -2.844 1 95.25 130 VAL B O 1
ATOM 3448 N N . VAL B 1 131 ? 11.125 23.672 -2.334 1 95.75 131 VAL B N 1
ATOM 3449 C CA . VAL B 1 131 ? 11.07 22.531 -1.427 1 95.75 131 VAL B CA 1
ATOM 3450 C C . VAL B 1 131 ? 11.281 21.234 -2.209 1 95.75 131 VAL B C 1
ATOM 3452 O O . VAL B 1 131 ? 12.008 20.344 -1.759 1 95.75 131 VAL B O 1
ATOM 3455 N N . ARG B 1 132 ? 10.68 21.094 -3.377 1 96.56 132 ARG B N 1
ATOM 3456 C CA . ARG B 1 132 ? 10.844 19.922 -4.223 1 96.56 132 ARG B CA 1
ATOM 3457 C C . ARG B 1 132 ? 12.312 19.688 -4.562 1 96.56 132 ARG B C 1
ATOM 3459 O O . ARG B 1 132 ? 12.82 18.578 -4.43 1 96.56 132 ARG B O 1
ATOM 3466 N N . LYS B 1 133 ? 12.953 20.734 -4.996 1 95.75 133 LYS B N 1
ATOM 3467 C CA . LYS B 1 133 ? 14.359 20.625 -5.387 1 95.75 133 LYS B CA 1
ATOM 3468 C C . LYS B 1 133 ? 15.234 20.281 -4.191 1 95.75 133 LYS B C 1
ATOM 3470 O O . LYS B 1 133 ? 16.172 19.484 -4.309 1 95.75 133 LYS B O 1
ATOM 3475 N N . ALA B 1 134 ? 14.922 20.875 -3.082 1 96.88 134 ALA B N 1
ATOM 3476 C CA . ALA B 1 134 ? 15.68 20.578 -1.87 1 96.88 134 ALA B CA 1
ATOM 3477 C C . ALA B 1 134 ? 15.523 19.109 -1.484 1 96.88 134 ALA B C 1
ATOM 3479 O O . ALA B 1 134 ? 16.5 18.438 -1.135 1 96.88 134 ALA B O 1
ATOM 3480 N N . LEU B 1 135 ? 14.328 18.594 -1.558 1 97.5 135 LEU B N 1
ATOM 3481 C CA . LEU B 1 135 ? 14.07 17.188 -1.247 1 97.5 135 LEU B CA 1
ATOM 3482 C C . LEU B 1 135 ? 14.773 16.266 -2.242 1 97.5 135 LEU B C 1
ATOM 3484 O O . LEU B 1 135 ? 15.336 15.242 -1.858 1 97.5 135 LEU B O 1
ATOM 3488 N N . GLU B 1 136 ? 14.727 16.672 -3.459 1 96.25 136 GLU B N 1
ATOM 3489 C CA . GLU B 1 136 ? 15.391 15.906 -4.516 1 96.25 136 GLU B CA 1
ATOM 3490 C C . GLU B 1 136 ? 16.891 15.82 -4.27 1 96.25 136 GLU B C 1
ATOM 3492 O O . GLU B 1 136 ? 17.469 14.734 -4.301 1 96.25 136 GLU B O 1
ATOM 3497 N N . GLU B 1 137 ? 17.5 16.875 -3.967 1 96.12 137 GLU B N 1
ATOM 3498 C CA . GLU B 1 137 ? 18.953 16.953 -3.838 1 96.12 137 GLU B CA 1
ATOM 3499 C C . GLU B 1 137 ? 19.438 16.266 -2.559 1 96.12 137 GLU B C 1
ATOM 3501 O O . GLU B 1 137 ? 20.531 15.695 -2.521 1 96.12 137 GLU B O 1
ATOM 3506 N N . THR B 1 138 ? 18.609 16.375 -1.556 1 96.5 138 THR B N 1
ATOM 3507 C CA . THR B 1 138 ? 19.016 15.781 -0.286 1 96.5 138 THR B CA 1
ATOM 3508 C C . THR B 1 138 ? 18.672 14.297 -0.249 1 96.5 138 THR B C 1
ATOM 3510 O O . THR B 1 138 ? 19.188 13.555 0.578 1 96.5 138 THR B O 1
ATOM 3513 N N . GLY B 1 139 ? 17.719 13.883 -1.034 1 95.75 139 GLY B N 1
ATOM 3514 C CA . GLY B 1 139 ? 17.25 12.508 -1.023 1 95.75 139 GLY B CA 1
ATOM 3515 C C . GLY B 1 139 ? 16.422 12.172 0.197 1 95.75 139 GLY B C 1
ATOM 3516 O O . GLY B 1 139 ? 16.422 11.031 0.67 1 95.75 139 GLY B O 1
ATOM 3517 N N . LYS B 1 140 ? 15.797 13.227 0.719 1 97.69 140 LYS B N 1
ATOM 3518 C CA . LYS B 1 140 ? 15.055 13.039 1.962 1 97.69 140 LYS B CA 1
ATOM 3519 C C . LYS B 1 140 ? 13.547 13.039 1.707 1 97.69 140 LYS B C 1
ATOM 3521 O O . LYS B 1 140 ? 13.086 13.547 0.685 1 97.69 140 LYS B O 1
ATOM 3526 N N . ALA B 1 141 ? 12.82 12.414 2.594 1 98.12 141 ALA B N 1
ATOM 3527 C CA . ALA B 1 141 ? 11.359 12.477 2.684 1 98.12 141 ALA B CA 1
ATOM 3528 C C . ALA B 1 141 ? 10.922 13.156 3.977 1 98.12 141 ALA B C 1
ATOM 3530 O O . ALA B 1 141 ? 11.484 12.898 5.043 1 98.12 141 ALA B O 1
ATOM 3531 N N . GLY B 1 142 ? 10.023 14.07 3.854 1 97.94 142 GLY B N 1
ATOM 3532 C CA . GLY B 1 142 ? 9.422 14.656 5.039 1 97.94 142 GLY B CA 1
ATOM 3533 C C . GLY B 1 142 ? 8.289 13.828 5.602 1 97.94 142 GLY B C 1
ATOM 3534 O O . GLY B 1 142 ? 7.402 13.391 4.863 1 97.94 142 GLY B O 1
ATOM 3535 N N . ILE B 1 143 ? 8.336 13.578 6.906 1 96.69 143 ILE B N 1
ATOM 3536 C CA . ILE B 1 143 ? 7.32 12.766 7.566 1 96.69 143 ILE B CA 1
ATOM 3537 C C . ILE B 1 143 ? 6.363 13.672 8.344 1 96.69 143 ILE B C 1
ATOM 3539 O O . ILE B 1 143 ? 6.797 14.578 9.055 1 96.69 143 ILE B O 1
ATOM 3543 N N . GLY B 1 144 ? 5.105 13.477 8.117 1 93.81 144 GLY B N 1
ATOM 3544 C CA . GLY B 1 144 ? 4.055 14.188 8.828 1 93.81 144 GLY B CA 1
ATOM 3545 C C . GLY B 1 144 ? 2.781 13.375 8.969 1 93.81 144 GLY B C 1
ATOM 3546 O O . GLY B 1 144 ? 2.812 12.141 8.914 1 93.81 144 GLY B O 1
ATOM 3547 N N . LYS B 1 145 ? 1.758 14.07 9.312 1 90.5 145 LYS B N 1
ATOM 3548 C CA . LYS B 1 145 ? 0.449 13.43 9.445 1 90.5 145 LYS B CA 1
ATOM 3549 C C . LYS B 1 145 ? -0.602 14.164 8.617 1 90.5 145 LYS B C 1
ATOM 3551 O O . LYS B 1 145 ? -0.499 15.375 8.398 1 90.5 145 LYS B O 1
ATOM 3556 N N . ILE B 1 146 ? -1.554 13.375 8.148 1 89.44 146 ILE B N 1
ATOM 3557 C CA . ILE B 1 146 ? -2.623 13.945 7.336 1 89.44 146 ILE B CA 1
ATOM 3558 C C . ILE B 1 146 ? -3.947 13.266 7.68 1 89.44 146 ILE B C 1
ATOM 3560 O O . ILE B 1 146 ? -3.986 12.055 7.93 1 89.44 146 ILE B O 1
ATOM 3564 N N . ALA B 1 147 ? -4.93 14.016 7.715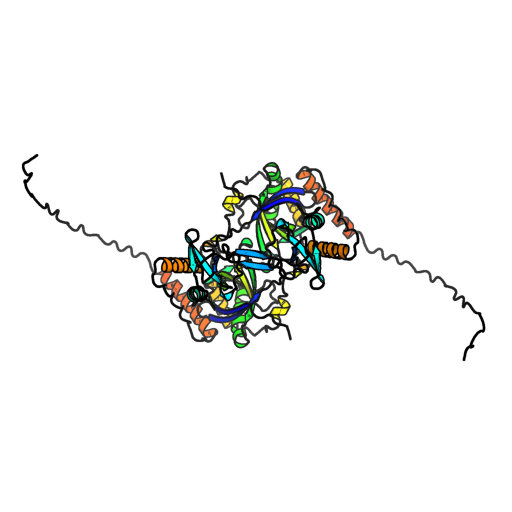 1 81.75 147 ALA B N 1
ATOM 3565 C CA . ALA B 1 147 ? -6.273 13.469 7.898 1 81.75 147 ALA B CA 1
ATOM 3566 C C . ALA B 1 147 ? -6.961 13.242 6.559 1 81.75 147 ALA B C 1
ATOM 3568 O O . ALA B 1 147 ? -7.242 14.195 5.824 1 81.75 147 ALA B O 1
ATOM 3569 N N . LEU B 1 148 ? -7.168 12 6.176 1 80.62 148 LEU B N 1
ATOM 3570 C CA . LEU B 1 148 ? -7.863 11.633 4.949 1 80.62 148 LEU B CA 1
ATOM 3571 C C . LEU B 1 148 ? -9.117 10.82 5.258 1 80.62 148 LEU B C 1
ATOM 3573 O O . LEU B 1 148 ? -9.047 9.805 5.953 1 80.62 148 LEU B O 1
ATOM 3577 N N . ALA B 1 149 ? -10.25 11.242 4.754 1 72.56 149 ALA B N 1
ATOM 3578 C CA . ALA B 1 149 ? -11.523 10.531 4.875 1 72.56 149 ALA B CA 1
ATOM 3579 C C . ALA B 1 149 ? -11.805 10.156 6.324 1 72.56 149 ALA B C 1
ATOM 3581 O O . ALA B 1 149 ? -12.148 9.008 6.617 1 72.56 149 ALA B O 1
ATOM 3582 N N . GLY B 1 150 ? -11.5 10.984 7.227 1 68.06 150 GLY B N 1
ATOM 3583 C CA . GLY B 1 150 ? -11.875 10.82 8.617 1 68.06 150 GLY B CA 1
ATOM 3584 C C . GLY B 1 150 ? -10.875 10 9.414 1 68.06 150 GLY B C 1
ATOM 3585 O O . GLY B 1 150 ? -11.148 9.617 10.555 1 68.06 150 GLY B O 1
ATOM 3586 N N . ARG B 1 151 ? -9.711 9.75 8.805 1 74.25 151 ARG B N 1
ATOM 3587 C CA . ARG B 1 151 ? -8.664 9 9.492 1 74.25 151 ARG B CA 1
ATOM 3588 C C . ARG B 1 151 ? -7.32 9.711 9.375 1 74.25 151 ARG B C 1
ATOM 3590 O O . ARG B 1 151 ? -7.047 10.375 8.375 1 74.25 151 ARG B O 1
ATOM 3597 N N . GLU B 1 152 ? -6.609 9.578 10.461 1 82.88 152 GLU B N 1
ATOM 3598 C CA . GLU B 1 152 ? -5.258 10.125 10.422 1 82.88 152 GLU B CA 1
ATOM 3599 C C . GLU B 1 152 ? -4.273 9.117 9.828 1 82.88 152 GLU B C 1
ATOM 3601 O O . GLU B 1 152 ? -4.336 7.926 10.133 1 82.88 152 GLU B O 1
ATOM 3606 N N . HIS B 1 153 ? -3.506 9.656 9 1 88 153 HIS B N 1
ATOM 3607 C CA . HIS B 1 153 ? -2.48 8.828 8.375 1 88 153 HIS B CA 1
ATOM 3608 C C . HIS B 1 153 ? -1.096 9.445 8.539 1 88 153 HIS B C 1
ATOM 3610 O O . HIS B 1 153 ? -0.954 10.672 8.547 1 88 153 HIS B O 1
ATOM 3616 N N . LEU B 1 154 ? -0.172 8.57 8.797 1 92.69 154 LEU B N 1
ATOM 3617 C CA . LEU B 1 154 ? 1.207 8.992 8.57 1 92.69 154 LEU B CA 1
ATOM 3618 C C . LEU B 1 154 ? 1.476 9.195 7.082 1 92.69 154 LEU B C 1
ATOM 3620 O O . LEU B 1 154 ? 0.948 8.461 6.246 1 92.69 154 LEU B O 1
ATOM 3624 N N . VAL B 1 155 ? 2.258 10.25 6.758 1 95.94 155 VAL B N 1
ATOM 3625 C CA . VAL B 1 155 ? 2.5 10.523 5.348 1 95.94 155 VAL B CA 1
ATOM 3626 C C . VAL B 1 155 ? 3.965 10.898 5.137 1 95.94 155 VAL B C 1
ATOM 3628 O O . VAL B 1 155 ? 4.566 11.578 5.973 1 95.94 155 VAL B O 1
ATOM 3631 N N . ALA B 1 156 ? 4.531 10.406 4.105 1 97.88 156 ALA B N 1
ATOM 3632 C CA . ALA B 1 156 ? 5.863 10.789 3.637 1 97.88 156 ALA B CA 1
ATOM 3633 C C . ALA B 1 156 ? 5.777 11.602 2.35 1 97.88 156 ALA B C 1
ATOM 3635 O O . ALA B 1 156 ? 5.109 11.195 1.395 1 97.88 156 ALA B O 1
ATOM 3636 N N . ILE B 1 157 ? 6.422 12.773 2.336 1 98.5 157 ILE B N 1
ATOM 3637 C CA . ILE B 1 157 ? 6.473 13.625 1.156 1 98.5 157 ILE B CA 1
ATOM 3638 C C . ILE B 1 157 ? 7.891 13.641 0.592 1 98.5 157 ILE B C 1
ATOM 3640 O O . ILE B 1 157 ? 8.852 13.922 1.313 1 98.5 157 ILE B O 1
ATOM 3644 N N . CYS B 1 158 ? 8.047 13.336 -0.664 1 98.12 158 CYS B N 1
ATOM 3645 C CA . CYS B 1 158 ? 9.383 13.297 -1.254 1 98.12 158 CYS B CA 1
ATOM 3646 C C . CYS B 1 158 ? 9.328 13.617 -2.742 1 98.12 158 CYS B C 1
ATOM 3648 O O . CYS B 1 158 ? 8.242 13.742 -3.316 1 98.12 158 CYS B O 1
ATOM 3650 N N . ALA B 1 159 ? 10.484 13.93 -3.279 1 97.12 159 ALA B N 1
ATOM 3651 C CA . ALA B 1 159 ? 10.602 14.102 -4.727 1 97.12 159 ALA B CA 1
ATOM 3652 C C . ALA B 1 159 ? 10.438 12.766 -5.449 1 97.12 159 ALA B C 1
ATOM 3654 O O . ALA B 1 159 ? 10.766 11.711 -4.906 1 97.12 159 ALA B O 1
ATOM 3655 N N . PRO B 1 160 ? 9.812 12.812 -6.645 1 95.12 160 PRO B N 1
ATOM 3656 C CA . PRO B 1 160 ? 9.719 11.578 -7.422 1 95.12 160 PRO B CA 1
ATOM 3657 C C . PRO B 1 160 ? 11.086 11 -7.785 1 95.12 160 PRO B C 1
ATOM 3659 O O . PRO B 1 160 ? 12.07 11.734 -7.84 1 95.12 160 PRO B O 1
ATOM 3662 N N . GLY B 1 161 ? 11.125 9.68 -7.969 1 89 161 GLY B N 1
ATOM 3663 C CA . GLY B 1 161 ? 12.359 9.031 -8.375 1 89 161 GLY B CA 1
ATOM 3664 C C . GLY B 1 161 ? 12.891 9.539 -9.703 1 89 161 GLY B C 1
ATOM 3665 O O . GLY B 1 161 ? 14.102 9.617 -9.898 1 89 161 GLY B O 1
ATOM 3666 N N . ASN B 1 162 ? 12 9.82 -10.531 1 89.75 162 ASN B N 1
ATOM 3667 C CA . ASN B 1 162 ? 12.367 10.43 -11.812 1 89.75 162 ASN B CA 1
ATOM 3668 C C . ASN B 1 162 ? 12.547 11.938 -11.68 1 89.75 162 ASN B C 1
ATOM 3670 O O . ASN B 1 162 ? 11.578 12.672 -11.484 1 89.75 162 ASN B O 1
ATOM 3674 N N . PRO B 1 163 ? 13.742 12.414 -11.914 1 88 163 PRO B N 1
ATOM 3675 C CA . PRO B 1 163 ? 14.023 13.836 -11.688 1 88 163 PRO B CA 1
ATOM 3676 C C . PRO B 1 163 ? 13.352 14.734 -12.719 1 88 163 PRO B C 1
ATOM 3678 O O . PRO B 1 163 ? 13.281 15.953 -12.523 1 88 163 PRO B O 1
ATOM 3681 N N . ARG B 1 164 ? 12.844 14.18 -13.766 1 89.94 164 ARG B N 1
ATOM 3682 C CA . ARG B 1 164 ? 12.195 14.984 -14.797 1 89.94 164 ARG B CA 1
ATOM 3683 C C . ARG B 1 164 ? 10.797 15.398 -14.359 1 89.94 164 ARG B C 1
ATOM 3685 O O . ARG B 1 164 ? 10.195 16.297 -14.953 1 89.94 164 ARG B O 1
ATOM 3692 N N . LEU B 1 165 ? 10.273 14.727 -13.391 1 93 165 LEU B N 1
ATOM 3693 C CA . LEU B 1 165 ? 8.938 15.039 -12.891 1 93 165 LEU B CA 1
ATOM 3694 C C . LEU B 1 165 ? 8.992 16.188 -11.891 1 93 165 LEU B C 1
ATOM 3696 O O . LEU B 1 165 ? 9.75 16.141 -10.922 1 93 165 LEU B O 1
ATOM 3700 N N . LEU B 1 166 ? 8.195 17.188 -12.055 1 93.5 166 LEU B N 1
ATOM 3701 C CA . LEU B 1 166 ? 8.32 18.438 -11.305 1 93.5 166 LEU B CA 1
ATOM 3702 C C . LEU B 1 166 ? 7.336 18.453 -10.133 1 93.5 166 LEU B C 1
ATOM 3704 O O . LEU B 1 166 ? 7.273 19.438 -9.391 1 93.5 166 LEU B O 1
ATOM 3708 N N . GLY B 1 167 ? 6.633 17.422 -9.922 1 95.81 167 GLY B N 1
ATOM 3709 C CA . GLY B 1 167 ? 5.746 17.344 -8.773 1 95.81 167 GLY B CA 1
ATOM 3710 C C . GLY B 1 167 ? 6.406 16.719 -7.559 1 95.81 167 GLY B C 1
ATOM 3711 O O . GLY B 1 167 ? 7.633 16.625 -7.492 1 95.81 167 GLY B O 1
ATOM 3712 N N . LEU B 1 168 ? 5.676 16.516 -6.555 1 97.88 168 LEU B N 1
ATOM 3713 C CA . LEU B 1 168 ? 6.066 15.734 -5.379 1 97.88 168 LEU B CA 1
ATOM 3714 C C . LEU B 1 168 ? 5.203 14.484 -5.242 1 97.88 168 LEU B C 1
ATOM 3716 O O . LEU B 1 168 ? 4.148 14.383 -5.871 1 97.88 168 LEU B O 1
ATOM 3720 N N . MET B 1 169 ? 5.707 13.594 -4.512 1 98.19 169 MET B N 1
ATOM 3721 C CA . MET B 1 169 ? 4.945 12.398 -4.164 1 98.19 169 MET B CA 1
ATOM 3722 C C . MET B 1 169 ? 4.609 12.391 -2.676 1 98.19 169 MET B C 1
ATOM 3724 O O . MET B 1 169 ? 5.434 12.773 -1.844 1 98.19 169 MET B O 1
ATOM 3728 N N . ALA B 1 170 ? 3.424 11.969 -2.41 1 98.31 170 ALA B N 1
ATOM 3729 C CA . ALA B 1 170 ? 3.002 11.68 -1.041 1 98.31 170 ALA B CA 1
ATOM 3730 C C . ALA B 1 170 ? 2.621 10.211 -0.882 1 98.31 170 ALA B C 1
ATOM 3732 O O . ALA B 1 170 ? 1.899 9.656 -1.716 1 98.31 170 ALA B O 1
ATOM 3733 N N . TYR B 1 171 ? 3.127 9.625 0.157 1 97.88 171 TYR B N 1
ATOM 3734 C CA . TYR B 1 171 ? 2.801 8.234 0.477 1 97.88 171 TYR B CA 1
ATOM 3735 C C . TYR B 1 171 ? 2.225 8.125 1.884 1 97.88 171 TYR B C 1
ATOM 3737 O O . TYR B 1 171 ? 2.863 8.531 2.857 1 97.88 171 TYR B O 1
ATOM 3745 N N . THR B 1 172 ? 1.049 7.656 2.002 1 96.62 172 THR B N 1
ATOM 3746 C CA . THR B 1 172 ? 0.605 7.297 3.344 1 96.62 172 THR B CA 1
ATOM 3747 C C . THR B 1 172 ? 1.358 6.066 3.852 1 96.62 172 THR B C 1
ATOM 3749 O O . THR B 1 172 ? 1.637 5.145 3.084 1 96.62 172 THR B O 1
ATOM 3752 N N . LEU B 1 173 ? 1.713 6.121 5.062 1 95.94 173 LEU B N 1
ATOM 3753 C CA . LEU B 1 173 ? 2.455 5.043 5.707 1 95.94 173 LEU B CA 1
ATOM 3754 C C . LEU B 1 173 ? 1.617 4.379 6.793 1 95.94 173 LEU B C 1
ATOM 3756 O O . LEU B 1 173 ? 0.823 5.043 7.465 1 95.94 173 LEU B O 1
ATOM 3760 N N . ARG B 1 174 ? 1.808 3.141 6.891 1 92.75 174 ARG B N 1
ATOM 3761 C CA . ARG B 1 174 ? 1.193 2.424 8.008 1 92.75 174 ARG B CA 1
ATOM 3762 C C . ARG B 1 174 ? 1.856 2.795 9.328 1 92.75 174 ARG B C 1
ATOM 3764 O O . ARG B 1 174 ? 3.076 2.959 9.391 1 92.75 174 ARG B O 1
ATOM 3771 N N . PHE B 1 175 ? 1.014 2.896 10.391 1 90.44 175 PHE B N 1
ATOM 3772 C CA . PHE B 1 175 ? 1.568 3.084 11.727 1 90.44 175 PHE B CA 1
ATOM 3773 C C . PHE B 1 175 ? 2.184 1.788 12.242 1 90.44 175 PHE B C 1
ATOM 3775 O O . PHE B 1 175 ? 1.871 0.704 11.742 1 90.44 175 PHE B O 1
ATOM 3782 N N . ALA B 1 176 ? 3.021 1.951 13.203 1 90.12 176 ALA B N 1
ATOM 3783 C CA . ALA B 1 176 ? 3.68 0.788 13.789 1 90.12 176 ALA B CA 1
ATOM 3784 C C . ALA B 1 176 ? 2.654 -0.212 14.32 1 90.12 176 ALA B C 1
ATOM 3786 O O . ALA B 1 176 ? 2.84 -1.425 14.195 1 90.12 176 ALA B O 1
ATOM 3787 N N . GLU B 1 177 ? 1.6 0.293 14.836 1 85.88 177 GLU B N 1
ATOM 3788 C CA . GLU B 1 177 ? 0.58 -0.553 15.445 1 85.88 177 GLU B CA 1
ATOM 3789 C C . GLU B 1 177 ? -0.196 -1.336 14.391 1 85.88 177 GLU B C 1
ATOM 3791 O O . GLU B 1 177 ? -0.884 -2.307 14.711 1 85.88 177 GLU B O 1
ATOM 3796 N N . GLU B 1 178 ? -0.17 -0.943 13.203 1 89.56 178 GLU B N 1
ATOM 3797 C CA . GLU B 1 178 ? -0.867 -1.621 12.117 1 89.56 178 GLU B CA 1
ATOM 3798 C C . GLU B 1 178 ? -0.019 -2.75 11.539 1 89.56 178 GLU B C 1
ATOM 3800 O O . GLU B 1 178 ? -0.496 -3.527 10.711 1 89.56 178 GLU B O 1
ATOM 3805 N N . MET B 1 179 ? 1.207 -2.84 12.023 1 91.5 179 MET B N 1
ATOM 3806 C CA . MET B 1 179 ? 2.145 -3.811 11.469 1 91.5 179 MET B CA 1
ATOM 3807 C C . MET B 1 179 ? 2.379 -4.961 12.438 1 91.5 179 MET B C 1
ATOM 3809 O O . MET B 1 179 ? 2.49 -4.746 13.648 1 91.5 179 MET B O 1
ATOM 3813 N N . ARG B 1 180 ? 2.434 -6.184 11.906 1 92.5 180 ARG B N 1
ATOM 3814 C CA . ARG B 1 180 ? 2.814 -7.348 12.695 1 92.5 180 ARG B CA 1
ATOM 3815 C C . ARG B 1 180 ? 4.324 -7.391 12.922 1 92.5 180 ARG B C 1
ATOM 3817 O O . ARG B 1 180 ? 5.09 -6.871 12.109 1 92.5 180 ARG B O 1
ATOM 3824 N N . SER B 1 181 ? 4.695 -8 13.922 1 91.62 181 SER B N 1
ATOM 3825 C CA . SER B 1 181 ? 6.113 -8.117 14.242 1 91.62 181 SER B CA 1
ATOM 3826 C C . SER B 1 181 ? 6.797 -9.172 13.383 1 91.62 181 SER B C 1
ATOM 3828 O O . SER B 1 181 ? 6.535 -10.367 13.531 1 91.62 181 SER B O 1
ATOM 3830 N N . ALA B 1 182 ? 7.652 -8.734 12.594 1 92.88 182 ALA B N 1
ATOM 3831 C CA . ALA B 1 182 ? 8.398 -9.664 11.758 1 92.88 182 ALA B CA 1
ATOM 3832 C C . ALA B 1 182 ? 9.227 -10.625 12.609 1 92.88 182 ALA B C 1
ATOM 3834 O O . ALA B 1 182 ? 9.32 -11.812 12.305 1 92.88 182 ALA B O 1
ATOM 3835 N N . GLU B 1 183 ? 9.82 -10.125 13.664 1 92.56 183 GLU B N 1
ATOM 3836 C CA . GLU B 1 183 ? 10.656 -10.922 14.562 1 92.56 183 GLU B CA 1
ATOM 3837 C C . GLU B 1 183 ? 9.875 -12.094 15.148 1 92.56 183 GLU B C 1
ATOM 3839 O O . GLU B 1 183 ? 10.391 -13.211 15.234 1 92.56 183 GLU B O 1
ATOM 3844 N N . GLN B 1 184 ? 8.672 -11.828 15.484 1 92.25 184 GLN B N 1
ATOM 3845 C CA . GLN B 1 184 ? 7.832 -12.867 16.078 1 92.25 184 GLN B CA 1
ATOM 3846 C C . GLN B 1 184 ? 7.473 -13.93 15.047 1 92.25 184 GLN B C 1
ATOM 3848 O O . GLN B 1 184 ? 7.52 -15.125 15.344 1 92.25 184 GLN B O 1
ATOM 3853 N N . TYR B 1 185 ? 7.176 -13.547 13.891 1 92.75 185 TYR B N 1
ATOM 3854 C CA . TYR B 1 185 ? 6.695 -14.477 12.875 1 92.75 185 TYR B CA 1
ATOM 3855 C C . TYR B 1 185 ? 7.848 -15.273 12.273 1 92.75 185 TYR B C 1
ATOM 3857 O O . TYR B 1 185 ? 7.664 -16.406 11.844 1 92.75 185 TYR B O 1
ATOM 3865 N N . PHE B 1 186 ? 9.062 -14.711 12.32 1 93.5 186 PHE B N 1
ATOM 3866 C CA . PHE B 1 186 ? 10.211 -15.383 11.734 1 93.5 186 PHE B CA 1
ATOM 3867 C C . PHE B 1 186 ? 11.008 -16.125 12.797 1 93.5 186 PHE B C 1
ATOM 3869 O O . PHE B 1 186 ? 12.016 -16.766 12.5 1 93.5 186 PHE B O 1
ATOM 3876 N N . ALA B 1 187 ? 10.641 -16.078 14.023 1 89.5 187 ALA B N 1
ATOM 3877 C CA . ALA B 1 187 ? 11.375 -16.641 15.148 1 89.5 187 ALA B CA 1
ATOM 3878 C C . ALA B 1 187 ? 11.539 -18.141 14.992 1 89.5 187 ALA B C 1
ATOM 3880 O O . ALA B 1 187 ? 12.531 -18.719 15.445 1 89.5 187 ALA B O 1
ATOM 3881 N N . GLY B 1 188 ? 10.602 -18.781 14.336 1 86.75 188 GLY B N 1
ATOM 3882 C CA . GLY B 1 188 ? 10.633 -20.234 14.211 1 86.75 188 GLY B CA 1
ATOM 3883 C C . GLY B 1 188 ? 11.516 -20.719 13.078 1 86.75 188 GLY B C 1
ATOM 3884 O O . GLY B 1 188 ? 11.742 -21.906 12.922 1 86.75 188 GLY B O 1
ATOM 3885 N N . ILE B 1 189 ? 11.977 -19.75 12.312 1 89.06 189 ILE B N 1
ATOM 3886 C CA . ILE B 1 189 ? 12.828 -20.141 11.195 1 89.06 189 ILE B CA 1
ATOM 3887 C C . ILE B 1 189 ? 14.266 -20.328 11.68 1 89.06 189 ILE B C 1
ATOM 3889 O O . ILE B 1 189 ? 14.852 -19.422 12.273 1 89.06 189 ILE B O 1
ATOM 3893 N N . GLU B 1 190 ? 14.797 -21.438 11.523 1 81.38 190 GLU B N 1
ATOM 3894 C CA . GLU B 1 190 ? 16.156 -21.719 11.961 1 81.38 190 GLU B CA 1
ATOM 3895 C C . GLU B 1 190 ? 17.188 -21.25 10.938 1 81.38 190 GLU B C 1
ATOM 3897 O O . GLU B 1 190 ? 16.938 -21.328 9.727 1 81.38 190 GLU B O 1
ATOM 3902 N N . ALA B 1 191 ? 18.25 -20.672 11.484 1 76.56 191 ALA B N 1
ATOM 3903 C CA . ALA B 1 191 ? 19.359 -20.25 10.617 1 76.56 191 ALA B CA 1
ATOM 3904 C C . ALA B 1 191 ? 20.078 -21.453 10.031 1 76.56 191 ALA B C 1
ATOM 3906 O O . ALA B 1 191 ? 20.812 -22.156 10.734 1 76.56 191 ALA B O 1
ATOM 3907 N N . GLY B 1 192 ? 19.469 -22.203 9.273 1 71.81 192 GLY B N 1
ATOM 3908 C CA . GLY B 1 192 ? 20.125 -23.391 8.75 1 71.81 192 GLY B CA 1
ATOM 3909 C C . GLY B 1 192 ? 21.438 -23.094 8.062 1 71.81 192 GLY B C 1
ATOM 3910 O O . GLY B 1 192 ? 21.703 -21.953 7.664 1 71.81 192 GLY B O 1
ATOM 3911 N N . LYS B 1 193 ? 22.406 -24.047 8.094 1 80.56 193 LYS B N 1
ATOM 3912 C CA . LYS B 1 193 ? 23.656 -23.953 7.363 1 80.56 193 LYS B CA 1
ATOM 3913 C C . LYS B 1 193 ? 23.422 -23.891 5.855 1 80.56 193 LYS B C 1
ATOM 3915 O O . LYS B 1 193 ? 22.656 -24.688 5.312 1 80.56 193 LYS B O 1
ATOM 3920 N N . VAL B 1 194 ? 23.859 -22.844 5.219 1 90.94 194 VAL B N 1
ATOM 3921 C CA . VAL B 1 194 ? 23.734 -22.672 3.777 1 90.94 194 VAL B CA 1
ATOM 3922 C C . VAL B 1 194 ? 24.984 -23.203 3.084 1 90.94 194 VAL B C 1
ATOM 3924 O O . VAL B 1 194 ? 26.109 -22.766 3.385 1 90.94 194 VAL B O 1
ATOM 3927 N N . ASP B 1 195 ? 24.812 -24.203 2.273 1 92.12 195 ASP B N 1
ATOM 3928 C CA . ASP B 1 195 ? 25.906 -24.75 1.493 1 92.12 195 ASP B CA 1
ATOM 3929 C C . ASP B 1 195 ? 26.5 -23.703 0.562 1 92.12 195 ASP B C 1
ATOM 3931 O O . ASP B 1 195 ? 25.781 -23.094 -0.238 1 92.12 195 ASP B O 1
ATOM 3935 N N . PRO B 1 196 ? 27.781 -23.484 0.666 1 94.5 196 PRO B N 1
ATOM 3936 C CA . PRO B 1 196 ? 28.406 -22.406 -0.12 1 94.5 196 PRO B CA 1
ATOM 3937 C C . PRO B 1 196 ? 28.266 -22.625 -1.625 1 94.5 196 PRO B C 1
ATOM 3939 O O . PRO B 1 196 ? 28.141 -21.656 -2.377 1 94.5 196 PRO B O 1
ATOM 3942 N N . GLU B 1 197 ? 28.344 -23.844 -1.999 1 94.38 197 GLU B N 1
ATOM 3943 C CA . GLU B 1 197 ? 28.203 -24.125 -3.426 1 94.38 197 GLU B CA 1
ATOM 3944 C C . GLU B 1 197 ? 26.781 -23.797 -3.9 1 94.38 197 GLU B C 1
ATOM 3946 O O . GLU B 1 197 ? 26.594 -23.203 -4.957 1 94.38 197 GLU B O 1
ATOM 3951 N N . GLN B 1 198 ? 25.859 -24.281 -3.146 1 93.62 198 GLN B N 1
ATOM 3952 C CA . GLN B 1 198 ? 24.469 -23.969 -3.471 1 93.62 198 GLN B CA 1
ATOM 3953 C C . GLN B 1 198 ? 24.25 -22.469 -3.51 1 93.62 198 GLN B C 1
ATOM 3955 O O . GLN B 1 198 ? 23.547 -21.953 -4.398 1 93.62 198 GLN B O 1
ATOM 3960 N N . LEU B 1 199 ? 24.812 -21.781 -2.584 1 95.75 199 LEU B N 1
ATOM 3961 C CA . LEU B 1 199 ? 24.656 -20.344 -2.498 1 95.75 199 LEU B CA 1
ATOM 3962 C C . LEU B 1 199 ? 25.25 -19.656 -3.723 1 95.75 199 LEU B C 1
ATOM 3964 O O . LEU B 1 199 ? 24.641 -18.75 -4.285 1 95.75 199 LEU B O 1
ATOM 3968 N N . SER B 1 200 ? 26.391 -20.094 -4.094 1 96.44 200 SER B N 1
ATOM 3969 C CA . SER B 1 200 ? 27.062 -19.516 -5.258 1 96.44 200 SER B CA 1
ATOM 3970 C C . SER B 1 200 ? 26.234 -19.719 -6.523 1 96.44 200 SER B C 1
ATOM 3972 O O . SER B 1 200 ? 26.094 -18.781 -7.324 1 96.44 200 SER B O 1
ATOM 3974 N N . LEU B 1 201 ? 25.688 -20.891 -6.68 1 94.75 201 LEU B N 1
ATOM 3975 C CA . LEU B 1 201 ? 24.859 -21.188 -7.844 1 94.75 201 LEU B CA 1
ATOM 3976 C C . LEU B 1 201 ? 23.578 -20.375 -7.832 1 94.75 201 LEU B C 1
ATOM 3978 O O . LEU B 1 201 ? 23.125 -19.891 -8.875 1 94.75 201 LEU B O 1
ATOM 3982 N N . ALA B 1 202 ? 23.016 -20.25 -6.676 1 95.5 202 ALA B N 1
ATOM 3983 C CA . ALA B 1 202 ? 21.797 -19.469 -6.543 1 95.5 202 ALA B CA 1
ATOM 3984 C C . ALA B 1 202 ? 22.031 -18 -6.91 1 95.5 202 ALA B C 1
ATOM 3986 O O . ALA B 1 202 ? 21.234 -17.391 -7.605 1 95.5 202 ALA B O 1
ATOM 3987 N N . ARG B 1 203 ? 23.141 -17.469 -6.461 1 96.69 203 ARG B N 1
ATOM 3988 C CA . ARG B 1 203 ? 23.516 -16.094 -6.789 1 96.69 203 ARG B CA 1
ATOM 3989 C C . ARG B 1 203 ? 23.688 -15.914 -8.297 1 96.69 203 ARG B C 1
ATOM 3991 O O . ARG B 1 203 ? 23.234 -14.914 -8.867 1 96.69 203 ARG B O 1
ATOM 3998 N N . GLU B 1 204 ? 24.344 -16.875 -8.82 1 95.38 204 GLU B N 1
ATOM 3999 C CA . GLU B 1 204 ? 24.562 -16.828 -10.266 1 95.38 204 GLU B CA 1
ATOM 4000 C C . GLU B 1 204 ? 23.234 -16.859 -11.023 1 95.38 204 GLU B C 1
ATOM 4002 O O . GLU B 1 204 ? 23.062 -16.125 -11.992 1 95.38 204 GLU B O 1
ATOM 4007 N N . LEU B 1 205 ? 22.344 -17.766 -10.609 1 94.06 205 LEU B N 1
ATOM 4008 C CA . LEU B 1 205 ? 21.016 -17.875 -11.227 1 94.06 205 LEU B CA 1
ATOM 4009 C C . LEU B 1 205 ? 20.266 -16.547 -11.148 1 94.06 205 LEU B C 1
ATOM 4011 O O . LEU B 1 205 ? 19.688 -16.094 -12.133 1 94.06 205 LEU B O 1
ATOM 4015 N N . ILE B 1 206 ? 20.312 -15.867 -10.023 1 95.69 206 ILE B N 1
ATOM 4016 C CA . ILE B 1 206 ? 19.641 -14.594 -9.789 1 95.69 206 ILE B CA 1
ATOM 4017 C C . ILE B 1 206 ? 20.25 -13.516 -10.68 1 95.69 206 ILE B C 1
ATOM 4019 O O . ILE B 1 206 ? 19.516 -12.727 -11.289 1 95.69 206 ILE B O 1
ATOM 4023 N N . GLN B 1 207 ? 21.547 -13.469 -10.758 1 94.75 207 GLN B N 1
ATOM 4024 C CA . GLN B 1 207 ? 22.25 -12.484 -11.57 1 94.75 207 GLN B CA 1
ATOM 4025 C C . GLN B 1 207 ? 21.906 -12.641 -13.047 1 94.75 207 GLN B C 1
ATOM 4027 O O . GLN B 1 207 ? 21.703 -11.656 -13.758 1 94.75 207 GLN B O 1
ATOM 4032 N N . ARG B 1 208 ? 21.797 -13.828 -13.469 1 93.19 208 ARG B N 1
ATOM 4033 C CA . ARG B 1 208 ? 21.484 -14.109 -14.867 1 93.19 208 ARG B CA 1
ATOM 4034 C C . ARG B 1 208 ? 20.078 -13.648 -15.227 1 93.19 208 ARG B C 1
ATOM 4036 O O . ARG B 1 208 ? 19.828 -13.227 -16.359 1 93.19 208 ARG B O 1
ATOM 4043 N N . LYS B 1 209 ? 19.25 -13.75 -14.32 1 94.62 209 LYS B N 1
ATOM 4044 C CA . LYS B 1 209 ? 17.859 -13.367 -14.562 1 94.62 209 LYS B CA 1
ATOM 4045 C C . LYS B 1 209 ? 17.594 -11.938 -14.117 1 94.62 209 LYS B C 1
ATOM 4047 O O . LYS B 1 209 ? 16.438 -11.516 -14.016 1 94.62 209 LYS B O 1
ATOM 4052 N N . SER B 1 210 ? 18.609 -11.234 -13.852 1 94.62 210 SER B N 1
ATOM 4053 C CA . SER B 1 210 ? 18.484 -9.852 -13.391 1 94.62 210 SER B CA 1
ATOM 4054 C C . SER B 1 210 ? 18.344 -8.891 -14.57 1 94.62 210 SER B C 1
ATOM 4056 O O . SER B 1 210 ? 19.016 -9.055 -15.594 1 94.62 210 SER B O 1
ATOM 4058 N N . SER B 1 211 ? 17.438 -8.023 -14.531 1 92.62 211 SER B N 1
ATOM 4059 C CA . SER B 1 211 ? 17.234 -6.945 -15.5 1 92.62 211 SER B CA 1
ATOM 4060 C C . SER B 1 211 ? 16.625 -5.719 -14.836 1 92.62 211 SER B C 1
ATOM 4062 O O . SER B 1 211 ? 16.25 -5.754 -13.664 1 92.62 211 SER B O 1
ATOM 4064 N N . SER B 1 212 ? 16.625 -4.641 -15.594 1 90.81 212 SER B N 1
ATOM 4065 C CA . SER B 1 212 ? 16.016 -3.428 -15.062 1 90.81 212 SER B CA 1
ATOM 4066 C C . SER B 1 212 ? 14.516 -3.602 -14.859 1 90.81 212 SER B C 1
ATOM 4068 O O . SER B 1 212 ? 13.867 -4.344 -15.602 1 90.81 212 SER B O 1
ATOM 4070 N N . PHE B 1 213 ? 14.117 -2.961 -13.914 1 89 213 PHE B N 1
ATOM 4071 C CA . PHE B 1 213 ? 12.703 -3.074 -13.586 1 89 213 PHE B CA 1
ATOM 4072 C C . PHE B 1 213 ? 11.859 -2.199 -14.508 1 89 213 PHE B C 1
ATOM 4074 O O . PHE B 1 213 ? 12.047 -0.981 -14.555 1 89 213 PHE B O 1
ATOM 4081 N N . ASP B 1 214 ? 10.93 -2.881 -15.234 1 89.5 214 ASP B N 1
ATOM 4082 C CA . ASP B 1 214 ? 9.945 -2.207 -16.078 1 89.5 214 ASP B CA 1
ATOM 4083 C C . ASP B 1 214 ? 8.539 -2.73 -15.805 1 89.5 214 ASP B C 1
ATOM 4085 O O . ASP B 1 214 ? 8.164 -3.807 -16.281 1 89.5 214 ASP B O 1
ATOM 4089 N N . LEU B 1 215 ? 7.82 -1.957 -15.172 1 88.25 215 LEU B N 1
ATOM 4090 C CA . LEU B 1 215 ? 6.488 -2.342 -14.727 1 88.25 215 LEU B CA 1
ATOM 4091 C C . LEU B 1 215 ? 5.586 -2.658 -15.914 1 88.25 215 LEU B C 1
ATOM 4093 O O . LEU B 1 215 ? 4.684 -3.492 -15.812 1 88.25 215 LEU B O 1
ATOM 4097 N N . LYS B 1 216 ? 5.836 -1.961 -17 1 87 216 LYS B N 1
ATOM 4098 C CA . LYS B 1 216 ? 4.969 -2.061 -18.172 1 87 216 LYS B CA 1
ATOM 4099 C C . LYS B 1 216 ? 5.07 -3.441 -18.812 1 87 216 LYS B C 1
ATOM 4101 O O . LYS B 1 216 ? 4.199 -3.836 -19.578 1 87 216 LYS B O 1
ATOM 4106 N N . LYS B 1 217 ? 6.105 -4.176 -18.484 1 86.56 217 LYS B N 1
ATOM 4107 C CA . LYS B 1 217 ? 6.32 -5.504 -19.047 1 86.56 217 LYS B CA 1
ATOM 4108 C C . LYS B 1 217 ? 5.422 -6.543 -18.391 1 86.56 217 LYS B C 1
ATOM 4110 O O . LYS B 1 217 ? 5.246 -7.645 -18.922 1 86.56 217 LYS B O 1
ATOM 4115 N N . PHE B 1 218 ? 4.934 -6.195 -17.297 1 86.31 218 PHE B N 1
ATOM 4116 C CA . PHE B 1 218 ? 4.105 -7.141 -16.547 1 86.31 218 PHE B CA 1
ATOM 4117 C C . PHE B 1 218 ? 2.629 -6.809 -16.703 1 86.31 218 PHE B C 1
ATOM 4119 O O . PHE B 1 218 ? 2.193 -5.707 -16.359 1 86.31 218 PHE B O 1
ATOM 4126 N N . LYS B 1 219 ? 1.91 -7.668 -17.312 1 81.06 219 LYS B N 1
ATOM 4127 C CA . LYS B 1 219 ? 0.484 -7.457 -17.531 1 81.06 219 LYS B CA 1
ATOM 4128 C C . LYS B 1 219 ? -0.357 -8.445 -16.734 1 81.06 219 LYS B C 1
ATOM 4130 O O . LYS B 1 219 ? 0.088 -9.562 -16.453 1 81.06 219 LYS B O 1
ATOM 4135 N N . ASP B 1 220 ? -1.461 -8.016 -16.406 1 76.06 220 ASP B N 1
ATOM 4136 C CA . ASP B 1 220 ? -2.412 -8.898 -15.734 1 76.06 220 ASP B CA 1
ATOM 4137 C C . ASP B 1 220 ? -3.008 -9.906 -16.719 1 76.06 220 ASP B C 1
ATOM 4139 O O . ASP B 1 220 ? -3.938 -9.586 -17.453 1 76.06 220 ASP B O 1
ATOM 4143 N N . GLU B 1 221 ? -2.479 -11 -16.641 1 71.75 221 GLU B N 1
ATOM 4144 C CA . GLU B 1 221 ? -2.939 -12.039 -17.562 1 71.75 221 GLU B CA 1
ATOM 4145 C C . GLU B 1 221 ? -4.289 -12.602 -17.125 1 71.75 221 GLU B C 1
ATOM 4147 O O . GLU B 1 221 ? -5.035 -13.148 -17.938 1 71.75 221 GLU B O 1
ATOM 4152 N N . TYR B 1 222 ? -4.527 -12.422 -15.898 1 69.88 222 TYR B N 1
ATOM 4153 C CA . TYR B 1 222 ? -5.797 -12.914 -15.383 1 69.88 222 TYR B CA 1
ATOM 4154 C C . TYR B 1 222 ? -6.965 -12.125 -15.953 1 69.88 222 TYR B C 1
ATOM 4156 O O . TYR B 1 222 ? -7.957 -12.703 -16.391 1 69.88 222 TYR B O 1
ATOM 4164 N N . GLU B 1 223 ? -6.805 -10.906 -15.875 1 69.25 223 GLU B N 1
ATOM 4165 C CA . GLU B 1 223 ? -7.852 -10.055 -16.438 1 69.25 223 GLU B CA 1
ATOM 4166 C C . GLU B 1 223 ? -8.086 -10.352 -17.906 1 69.25 223 GLU B C 1
ATOM 4168 O O . GLU B 1 223 ? -9.227 -10.367 -18.375 1 69.25 223 GLU B O 1
ATOM 4173 N N . THR B 1 224 ? -7.047 -10.664 -18.547 1 70.5 224 THR B N 1
ATOM 4174 C CA . THR B 1 224 ? -7.145 -10.977 -19.969 1 70.5 224 THR B CA 1
ATOM 4175 C C . THR B 1 224 ? -7.867 -12.305 -20.188 1 70.5 224 THR B C 1
ATOM 4177 O O . THR B 1 224 ? -8.742 -12.414 -21.047 1 70.5 224 THR B O 1
ATOM 4180 N N . ALA B 1 225 ? -7.492 -13.227 -19.328 1 71.62 225 ALA B N 1
ATOM 4181 C CA . ALA B 1 225 ? -8.109 -14.547 -19.438 1 71.62 225 ALA B CA 1
ATOM 4182 C C . ALA B 1 225 ? -9.594 -14.477 -19.094 1 71.62 225 ALA B C 1
ATOM 4184 O O . ALA B 1 225 ? -10.414 -15.141 -19.734 1 71.62 225 ALA B O 1
ATOM 4185 N N . LEU B 1 226 ? -9.859 -13.719 -18.125 1 72.12 226 LEU B N 1
ATOM 4186 C CA . LEU B 1 226 ? -11.25 -13.547 -17.719 1 72.12 226 LEU B CA 1
ATOM 4187 C C . LEU B 1 226 ? -12.07 -12.906 -18.828 1 72.12 226 LEU B C 1
ATOM 4189 O O . LEU B 1 226 ? -13.203 -13.312 -19.078 1 72.12 226 LEU B O 1
ATOM 4193 N N . ARG B 1 227 ? -11.469 -12 -19.484 1 74.25 227 ARG B N 1
ATOM 4194 C CA . ARG B 1 227 ? -12.133 -11.367 -20.609 1 74.25 227 ARG B CA 1
ATOM 4195 C C . ARG B 1 227 ? -12.391 -12.375 -21.734 1 74.25 227 ARG B C 1
ATOM 4197 O O . ARG B 1 227 ? -13.461 -12.359 -22.344 1 74.25 227 ARG B O 1
ATOM 4204 N N . GLU B 1 228 ? -11.453 -13.156 -21.891 1 73.75 228 GLU B N 1
ATOM 4205 C CA . GLU B 1 228 ? -11.602 -14.18 -22.922 1 73.75 228 GLU B CA 1
ATOM 4206 C C . GLU B 1 228 ? -12.688 -15.18 -22.562 1 73.75 228 GLU B C 1
ATOM 4208 O O . GLU B 1 228 ? -13.43 -15.641 -23.422 1 73.75 228 GLU B O 1
ATOM 4213 N N . LEU B 1 229 ? -12.742 -15.5 -21.328 1 74.56 229 LEU B N 1
ATOM 4214 C CA . LEU B 1 229 ? -13.773 -16.406 -20.844 1 74.56 229 LEU B CA 1
ATOM 4215 C C . LEU B 1 229 ? -15.164 -15.812 -21.047 1 74.56 229 LEU B C 1
ATOM 4217 O O . LEU B 1 229 ? -16.062 -16.5 -21.531 1 74.56 229 LEU B O 1
ATOM 4221 N N . VAL B 1 230 ? -15.266 -14.586 -20.656 1 74.69 230 VAL B N 1
ATOM 4222 C CA . VAL B 1 230 ? -16.547 -13.906 -20.781 1 74.69 230 VAL B CA 1
ATOM 4223 C C . VAL B 1 230 ? -16.938 -13.812 -22.25 1 74.69 230 VAL B C 1
ATOM 4225 O O . VAL B 1 230 ? -18.094 -14.039 -22.609 1 74.69 230 VAL B O 1
ATOM 4228 N N . ASP B 1 231 ? -15.953 -13.531 -23.016 1 75.69 231 ASP B N 1
ATOM 4229 C CA . ASP B 1 231 ? -16.203 -13.43 -24.453 1 75.69 231 ASP B CA 1
ATOM 4230 C C . ASP B 1 231 ? -16.594 -14.781 -25.031 1 75.69 231 ASP B C 1
ATOM 4232 O O . ASP B 1 231 ? -17.469 -14.859 -25.906 1 75.69 231 ASP B O 1
ATOM 4236 N N . ALA B 1 232 ? -15.938 -15.742 -24.562 1 75 232 ALA B N 1
ATOM 4237 C CA . ALA B 1 232 ? -16.234 -17.094 -25.031 1 75 232 ALA B CA 1
ATOM 4238 C C . ALA B 1 232 ? -17.656 -17.5 -24.641 1 75 232 ALA B C 1
ATOM 4240 O O . ALA B 1 232 ? -18.359 -18.141 -25.438 1 75 232 ALA B O 1
ATOM 4241 N N . ARG B 1 233 ? -17.984 -17.156 -23.516 1 74.44 233 ARG B N 1
ATOM 4242 C CA . ARG B 1 233 ? -19.312 -17.5 -23.031 1 74.44 233 ARG B CA 1
ATOM 4243 C C . ARG B 1 233 ? -20.391 -16.734 -23.812 1 74.44 233 ARG B C 1
ATOM 4245 O O . ARG B 1 233 ? -21.469 -17.266 -24.094 1 74.44 233 ARG B O 1
ATOM 4252 N N . LEU B 1 234 ? -20.062 -15.555 -24.047 1 73.69 234 LEU B N 1
ATOM 4253 C CA . LEU B 1 234 ? -20.969 -14.742 -24.844 1 73.69 234 LEU B CA 1
ATOM 4254 C C . LEU B 1 234 ? -21.156 -15.336 -26.234 1 73.69 234 LEU B C 1
ATOM 4256 O O . LEU B 1 234 ? -22.266 -15.312 -26.781 1 73.69 234 LEU B O 1
ATOM 4260 N N . LYS B 1 235 ? -20.094 -15.781 -26.656 1 70.69 235 LYS B N 1
ATOM 4261 C CA . LYS B 1 235 ? -20.125 -16.312 -28.031 1 70.69 235 LYS B CA 1
ATOM 4262 C C . LYS B 1 235 ? -20.469 -17.797 -28.031 1 70.69 235 LYS B C 1
ATOM 4264 O O . LYS B 1 235 ? -20.531 -18.422 -29.094 1 70.69 235 LYS B O 1
ATOM 4269 N N . HIS B 1 236 ? -20.891 -18.328 -26.828 1 65.94 236 HIS B N 1
ATOM 4270 C CA . HIS B 1 236 ? -21.266 -19.734 -26.672 1 65.94 236 HIS B CA 1
ATOM 4271 C C . HIS B 1 236 ? -20.156 -20.656 -27.156 1 65.94 236 HIS B C 1
ATOM 4273 O O . HIS B 1 236 ? -20.406 -21.625 -27.875 1 65.94 236 HIS B O 1
ATOM 4279 N N . VAL B 1 237 ? -18.984 -20.094 -27.172 1 59.41 237 VAL B N 1
ATOM 4280 C CA . VAL B 1 237 ? -17.859 -20.906 -27.609 1 59.41 237 VAL B CA 1
ATOM 4281 C C . VAL B 1 237 ? -17.172 -21.516 -26.391 1 59.41 237 VAL B C 1
ATOM 4283 O O . VAL B 1 237 ? -17.25 -20.984 -25.281 1 59.41 237 VAL B O 1
ATOM 4286 N N . ALA B 1 238 ? -16.688 -22.781 -26.562 1 55.16 238 ALA B N 1
ATOM 4287 C CA . ALA B 1 238 ? -16.047 -23.547 -25.5 1 55.16 238 ALA B CA 1
ATOM 4288 C C . ALA B 1 238 ? -14.844 -22.797 -24.938 1 55.16 238 ALA B C 1
ATOM 4290 O O . ALA B 1 238 ? -14.148 -22.094 -25.656 1 55.16 238 ALA B O 1
ATOM 4291 N N . LEU B 1 239 ? -14.695 -22.594 -23.656 1 57.53 239 LEU B N 1
ATOM 4292 C CA . LEU B 1 239 ? -13.648 -21.922 -22.906 1 57.53 239 LEU B CA 1
ATOM 4293 C C . LEU B 1 239 ? -12.289 -22.562 -23.172 1 57.53 239 LEU B C 1
ATOM 4295 O O . LEU B 1 239 ? -12.18 -23.797 -23.188 1 57.53 239 LEU B O 1
ATOM 4299 N N . PRO B 1 240 ? -11.359 -21.828 -23.797 1 49.75 240 PRO B N 1
ATOM 4300 C CA . PRO B 1 240 ? -10.031 -22.438 -23.922 1 49.75 240 PRO B CA 1
ATOM 4301 C C . PRO B 1 240 ? -9.461 -22.906 -22.594 1 49.75 240 PRO B C 1
ATOM 4303 O O . PRO B 1 240 ? -9.578 -22.203 -21.578 1 49.75 240 PRO B O 1
ATOM 4306 N N . ARG B 1 241 ? -9.656 -24.109 -22.328 1 48.81 241 ARG B N 1
ATOM 4307 C CA . ARG B 1 241 ? -9.016 -24.656 -21.141 1 48.81 241 ARG B CA 1
ATOM 4308 C C . ARG B 1 241 ? -7.535 -24.281 -21.094 1 48.81 241 ARG B C 1
ATOM 4310 O O . ARG B 1 241 ? -6.801 -24.531 -22.047 1 48.81 241 ARG B O 1
ATOM 4317 N N . GLN B 1 242 ? -7.23 -23.188 -20.594 1 50.66 242 GLN B N 1
ATOM 4318 C CA . GLN B 1 242 ? -5.797 -22.938 -20.547 1 50.66 242 GLN B CA 1
ATOM 4319 C C . GLN B 1 242 ? -5.051 -24.125 -19.953 1 50.66 242 GLN B C 1
ATOM 4321 O O . GLN B 1 242 ? -5.543 -24.766 -19.016 1 50.66 242 GLN B O 1
ATOM 4326 N N . GLU B 1 243 ? -4.156 -24.672 -20.703 1 44.38 243 GLU B N 1
ATOM 4327 C CA . GLU B 1 243 ? -3.279 -25.797 -20.422 1 44.38 243 GLU B CA 1
ATOM 4328 C C . GLU B 1 243 ? -2.658 -25.688 -19.031 1 44.38 243 GLU B C 1
ATOM 4330 O O . GLU B 1 243 ? -2.229 -24.609 -18.625 1 44.38 243 GLU B O 1
ATOM 4335 N N . VAL B 1 244 ? -3.244 -26.391 -18.109 1 44.25 244 VAL B N 1
ATOM 4336 C CA . VAL B 1 244 ? -2.635 -26.594 -16.797 1 44.25 244 VAL B CA 1
ATOM 4337 C C . VAL B 1 244 ? -1.112 -26.594 -16.938 1 44.25 244 VAL B C 1
ATOM 4339 O O . VAL B 1 244 ? -0.558 -27.312 -17.766 1 44.25 244 VAL B O 1
ATOM 4342 N N . ALA B 1 245 ? -0.539 -25.484 -16.766 1 45.56 245 ALA B N 1
ATOM 4343 C CA . ALA B 1 245 ? 0.919 -25.578 -16.766 1 45.56 245 ALA B CA 1
ATOM 4344 C C . ALA B 1 245 ? 1.385 -26.844 -16.062 1 45.56 245 ALA B C 1
ATOM 4346 O O . ALA B 1 245 ? 0.891 -27.188 -14.992 1 45.56 245 ALA B O 1
ATOM 4347 N N . THR B 1 246 ? 1.849 -27.781 -16.781 1 41.41 246 THR B N 1
ATOM 4348 C CA . THR B 1 246 ? 2.428 -29.062 -16.375 1 41.41 246 THR B CA 1
ATOM 4349 C C . THR B 1 246 ? 3.262 -28.891 -15.109 1 41.41 246 THR B C 1
ATOM 4351 O O . THR B 1 246 ? 4.059 -27.953 -15 1 41.41 246 THR B O 1
ATOM 4354 N N . ALA B 1 247 ? 2.639 -29.234 -13.93 1 46.38 247 ALA B N 1
ATOM 4355 C CA . ALA B 1 247 ? 3.428 -29.469 -12.727 1 46.38 247 ALA B CA 1
ATOM 4356 C C . ALA B 1 247 ? 4.859 -29.859 -13.07 1 46.38 247 ALA B C 1
ATOM 4358 O O . ALA B 1 247 ? 5.109 -30.969 -13.523 1 46.38 247 ALA B O 1
ATOM 4359 N N . ARG B 1 248 ? 5.555 -29.047 -13.547 1 45.78 248 ARG B N 1
ATOM 4360 C CA . ARG B 1 248 ? 6.867 -29.609 -13.867 1 45.78 248 ARG B CA 1
ATOM 4361 C C . ARG B 1 248 ? 7.375 -30.5 -12.75 1 45.78 248 ARG B C 1
ATOM 4363 O O . ARG B 1 248 ? 6.801 -30.516 -11.656 1 45.78 248 ARG B O 1
ATOM 4370 N N . GLY B 1 249 ? 8.891 -30.547 -12.617 1 41.88 249 GLY B N 1
ATOM 4371 C CA . GLY B 1 249 ? 9.836 -31.594 -12.266 1 41.88 249 GLY B CA 1
ATOM 4372 C C . GLY B 1 249 ? 9.781 -31.984 -10.797 1 41.88 249 GLY B C 1
ATOM 4373 O O . GLY B 1 249 ? 9.25 -31.234 -9.977 1 41.88 249 GLY B O 1
ATOM 4374 N N . LYS B 1 250 ? 9.828 -33.312 -10.617 1 45.53 250 LYS B N 1
ATOM 4375 C CA . LYS B 1 250 ? 10.273 -34.062 -9.453 1 45.53 250 LYS B CA 1
ATOM 4376 C C . LYS B 1 250 ? 11.18 -33.188 -8.562 1 45.53 250 LYS B C 1
ATOM 4378 O O . LYS B 1 250 ? 11.961 -32.375 -9.062 1 45.53 250 LYS B O 1
ATOM 4383 N N . VAL B 1 251 ? 10.711 -33.031 -7.312 1 49.53 251 VAL B N 1
ATOM 4384 C CA . VAL B 1 251 ? 11.562 -32.531 -6.238 1 49.53 251 VAL B CA 1
ATOM 4385 C C . VAL B 1 251 ? 13.016 -32.875 -6.527 1 49.53 251 VAL B C 1
ATOM 4387 O O . VAL B 1 251 ? 13.422 -34.031 -6.457 1 49.53 251 VAL B O 1
ATOM 4390 N N . ILE B 1 252 ? 13.664 -32.344 -7.652 1 60.16 252 ILE B N 1
ATOM 4391 C CA . ILE B 1 252 ? 15.109 -32.5 -7.84 1 60.16 252 ILE B CA 1
ATOM 4392 C C . ILE B 1 252 ? 15.844 -31.906 -6.637 1 60.16 252 ILE B C 1
ATOM 4394 O O . ILE B 1 252 ? 15.328 -31 -5.969 1 60.16 252 ILE B O 1
ATOM 4398 N N . ASP B 1 253 ? 16.812 -32.656 -6.195 1 79.75 253 ASP B N 1
ATOM 4399 C CA . ASP B 1 253 ? 17.812 -32.125 -5.266 1 79.75 253 ASP B CA 1
ATOM 4400 C C . ASP B 1 253 ? 18.156 -30.672 -5.578 1 79.75 253 ASP B C 1
ATOM 4402 O O . ASP B 1 253 ? 18.281 -30.297 -6.746 1 79.75 253 ASP B O 1
ATOM 4406 N N . LEU B 1 254 ? 17.969 -29.781 -4.602 1 82.56 254 LEU B N 1
ATOM 4407 C CA . LEU B 1 254 ? 18.234 -28.359 -4.742 1 82.56 254 LEU B CA 1
ATOM 4408 C C . LEU B 1 254 ? 19.484 -28.109 -5.57 1 82.56 254 LEU B C 1
ATOM 4410 O O . LEU B 1 254 ? 19.484 -27.297 -6.496 1 82.56 254 LEU B O 1
ATOM 4414 N N . MET B 1 255 ? 20.547 -28.984 -5.273 1 86.06 255 MET B N 1
ATOM 4415 C CA . MET B 1 255 ? 21.812 -28.797 -5.965 1 86.06 255 MET B CA 1
ATOM 4416 C C . MET B 1 255 ? 21.672 -29.078 -7.457 1 86.06 255 MET B C 1
ATOM 4418 O O . MET B 1 255 ? 22.172 -28.328 -8.289 1 86.06 255 MET B O 1
ATOM 4422 N N . ASP B 1 256 ? 21.031 -30.109 -7.738 1 86.88 256 ASP B N 1
ATOM 4423 C CA . ASP B 1 256 ? 20.828 -30.484 -9.133 1 86.88 256 ASP B CA 1
ATOM 4424 C C . ASP B 1 256 ? 19.938 -29.469 -9.859 1 86.88 256 ASP B C 1
ATOM 4426 O O . ASP B 1 256 ? 20.219 -29.125 -11.008 1 86.88 256 ASP B O 1
ATOM 4430 N N . ALA B 1 257 ? 19 -29 -9.211 1 85.5 257 ALA B N 1
ATOM 4431 C CA . ALA B 1 257 ? 18.109 -28.016 -9.789 1 85.5 257 ALA B CA 1
ATOM 4432 C C . ALA B 1 257 ? 18.844 -26.719 -10.102 1 85.5 257 ALA B C 1
ATOM 4434 O O . ALA B 1 257 ? 18.672 -26.141 -11.172 1 85.5 257 ALA B O 1
ATOM 4435 N N . LEU B 1 258 ? 19.688 -26.297 -9.234 1 88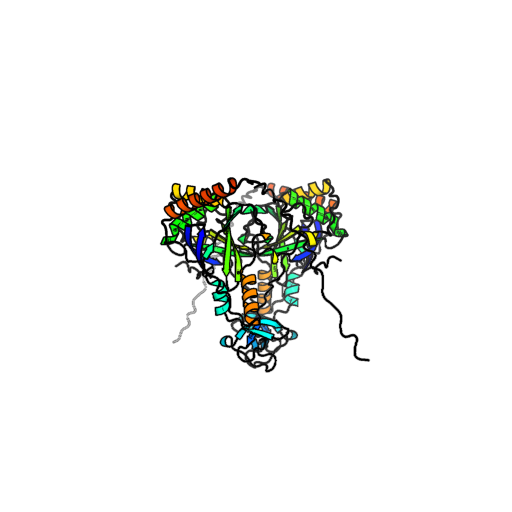.25 258 LEU B N 1
ATOM 4436 C CA . LEU B 1 258 ? 20.453 -25.062 -9.391 1 88.25 258 LEU B CA 1
ATOM 4437 C C . LEU B 1 258 ? 21.453 -25.188 -10.539 1 88.25 258 LEU B C 1
ATOM 4439 O O . LEU B 1 258 ? 21.562 -24.297 -11.375 1 88.25 258 LEU B O 1
ATOM 4443 N N . ARG B 1 259 ? 22.156 -26.391 -10.531 1 87.81 259 ARG B N 1
ATOM 4444 C CA . ARG B 1 259 ? 23.141 -26.625 -11.586 1 87.81 259 ARG B CA 1
ATOM 4445 C C . ARG B 1 259 ? 22.484 -26.625 -12.961 1 87.81 259 ARG B C 1
ATOM 4447 O O . ARG B 1 259 ? 22.969 -26 -13.898 1 87.81 259 ARG B O 1
ATOM 4454 N N . ARG B 1 260 ? 21.469 -27.234 -13.047 1 86.25 260 ARG B N 1
ATOM 4455 C CA . ARG B 1 260 ? 20.734 -27.312 -14.305 1 86.25 260 ARG B CA 1
ATOM 4456 C C . ARG B 1 260 ? 20.172 -25.953 -14.703 1 86.25 260 ARG B C 1
ATOM 4458 O O . ARG B 1 260 ? 20.172 -25.594 -15.875 1 86.25 260 ARG B O 1
ATOM 4465 N N . SER B 1 261 ? 19.672 -25.266 -13.727 1 86.44 261 SER B N 1
ATOM 4466 C CA . SER B 1 261 ? 19.109 -23.938 -13.969 1 86.44 261 SER B CA 1
ATOM 4467 C C . SER B 1 261 ? 20.141 -22.969 -14.516 1 86.44 261 SER B C 1
ATOM 4469 O O . SER B 1 261 ? 19.875 -22.219 -15.461 1 86.44 261 SER B O 1
ATOM 4471 N N . VAL B 1 262 ? 21.328 -23.031 -13.938 1 86.31 262 VAL B N 1
ATOM 4472 C CA . VAL B 1 262 ? 22.422 -22.172 -14.383 1 86.31 262 VAL B CA 1
ATOM 4473 C C . VAL B 1 262 ? 22.891 -22.609 -15.766 1 86.31 262 VAL B C 1
ATOM 4475 O O . VAL B 1 262 ? 23.203 -21.766 -16.609 1 86.31 262 VAL B O 1
ATOM 4478 N N . GLY B 1 263 ? 22.922 -23.938 -15.977 1 81.44 263 GLY B N 1
ATOM 4479 C CA . GLY B 1 263 ? 23.312 -24.484 -17.266 1 81.44 263 GLY B CA 1
ATOM 4480 C C . GLY B 1 263 ? 22.344 -24.156 -18.375 1 81.44 263 GLY B C 1
ATOM 4481 O O . GLY B 1 263 ? 22.75 -23.797 -19.484 1 81.44 263 GLY B O 1
ATOM 4482 N N . GLU B 1 264 ? 21.078 -24.297 -18.078 1 74.06 264 GLU B N 1
ATOM 4483 C CA . GLU B 1 264 ? 20.047 -24 -19.062 1 74.06 264 GLU B CA 1
ATOM 4484 C C . GLU B 1 264 ? 20.047 -22.516 -19.422 1 74.06 264 GLU B C 1
ATOM 4486 O O . GLU B 1 264 ? 19.812 -22.156 -20.578 1 74.06 264 GLU B O 1
ATOM 4491 N N . GLU B 1 265 ? 20.266 -21.703 -18.422 1 70.5 265 GLU B N 1
ATOM 4492 C CA . GLU B 1 265 ? 20.312 -20.266 -18.688 1 70.5 265 GLU B CA 1
ATOM 4493 C C . GLU B 1 265 ? 21.531 -19.891 -19.516 1 70.5 265 GLU B C 1
ATOM 4495 O O . GLU B 1 265 ? 21.5 -18.953 -20.297 1 70.5 265 GLU B O 1
ATOM 4500 N N . ASN B 1 266 ? 22.594 -20.656 -19.328 1 61.44 266 ASN B N 1
ATOM 4501 C CA . ASN B 1 266 ? 23.797 -20.484 -20.156 1 61.44 266 ASN B CA 1
ATOM 4502 C C . ASN B 1 266 ? 23.562 -20.938 -21.594 1 61.44 266 ASN B C 1
ATOM 4504 O O . ASN B 1 266 ? 24.094 -20.344 -22.531 1 61.44 266 ASN B O 1
ATOM 4508 N N . GLY B 1 267 ? 22.797 -21.938 -21.719 1 55.41 267 GLY B N 1
ATOM 4509 C CA . GLY B 1 267 ? 22.484 -22.422 -23.062 1 55.41 267 GLY B CA 1
ATOM 4510 C C . GLY B 1 267 ? 21.578 -21.484 -23.828 1 55.41 267 GLY B C 1
ATOM 4511 O O . GLY B 1 267 ? 21.672 -21.391 -25.062 1 55.41 267 GLY B O 1
ATOM 4512 N N . ARG B 1 268 ? 20.688 -20.906 -23.156 1 54.16 268 ARG B N 1
ATOM 4513 C CA . ARG B 1 268 ? 19.812 -19.938 -23.828 1 54.16 268 ARG B CA 1
ATOM 4514 C C . ARG B 1 268 ? 20.594 -18.703 -24.25 1 54.16 268 ARG B C 1
ATOM 4516 O O . ARG B 1 268 ? 20.281 -18.078 -25.281 1 54.16 268 ARG B O 1
ATOM 4523 N N . LYS B 1 269 ? 21.531 -18.25 -23.594 1 50.09 269 LYS B N 1
ATOM 4524 C CA . LYS B 1 269 ? 22.344 -17.125 -24 1 50.09 269 LYS B CA 1
ATOM 4525 C C . LYS B 1 269 ? 23.25 -17.5 -25.172 1 50.09 269 LYS B C 1
ATOM 4527 O O . LYS B 1 269 ? 23.625 -16.641 -25.984 1 50.09 269 LYS B O 1
ATOM 4532 N N . LYS B 1 270 ? 23.688 -18.703 -25.375 1 45.09 270 LYS B N 1
ATOM 4533 C CA . LYS B 1 270 ? 24.516 -19 -26.547 1 45.09 270 LYS B CA 1
ATOM 4534 C C . LYS B 1 270 ? 23.688 -19 -27.828 1 45.09 270 LYS B C 1
ATOM 4536 O O . LYS B 1 270 ? 24.219 -18.812 -28.922 1 45.09 270 LYS B O 1
ATOM 4541 N N . SER B 1 271 ? 22.438 -19.312 -27.75 1 41.84 271 SER B N 1
ATOM 4542 C CA . SER B 1 271 ? 21.688 -19.375 -29.016 1 41.84 271 SER B CA 1
ATOM 4543 C C . SER B 1 271 ? 21.328 -17.969 -29.5 1 41.84 271 SER B C 1
ATOM 4545 O O . SER B 1 271 ? 21.062 -17.781 -30.688 1 41.84 271 SER B O 1
ATOM 4547 N N . VAL B 1 272 ? 21.172 -17.031 -28.594 1 40.06 272 VAL B N 1
ATOM 4548 C CA . VAL B 1 272 ? 20.781 -15.719 -29.094 1 40.06 272 VAL B CA 1
ATOM 4549 C C . VAL B 1 272 ? 21.969 -15.039 -29.75 1 40.06 272 VAL B C 1
ATOM 4551 O O . VAL B 1 272 ? 21.812 -14.023 -30.438 1 40.06 272 VAL B O 1
ATOM 4554 N N . SER B 1 273 ? 23.188 -15.422 -29.391 1 36.34 273 SER B N 1
ATOM 4555 C CA . SER B 1 273 ? 24.25 -14.68 -30.047 1 36.34 273 SER B CA 1
ATOM 4556 C C . SER B 1 273 ? 24.469 -15.156 -31.484 1 36.34 273 SER B C 1
ATOM 4558 O O . SER B 1 273 ? 25.125 -14.484 -32.281 1 36.34 273 SER B O 1
ATOM 4560 N N . GLY B 1 274 ? 24.172 -16.438 -31.766 1 33.75 274 GLY B N 1
ATOM 4561 C CA . GLY B 1 274 ? 24.625 -16.906 -33.062 1 33.75 274 GLY B CA 1
ATOM 4562 C C . GLY B 1 274 ? 23.656 -16.562 -34.188 1 33.75 274 GLY B C 1
ATOM 4563 O O . GLY B 1 274 ? 23.828 -17.016 -35.312 1 33.75 274 GLY B O 1
ATOM 4564 N N . ALA B 1 275 ? 22.406 -16.297 -33.938 1 35.31 275 ALA B N 1
ATOM 4565 C CA . ALA B 1 275 ? 21.594 -16.172 -35.125 1 35.31 275 ALA B CA 1
ATOM 4566 C C . ALA B 1 275 ? 21.984 -14.93 -35.938 1 35.31 275 ALA B C 1
ATOM 4568 O O . ALA B 1 275 ? 21.562 -13.812 -35.594 1 35.31 275 ALA B O 1
ATOM 4569 N N . GLN B 1 276 ? 23.234 -14.766 -36.281 1 30.3 276 GLN B N 1
ATOM 4570 C CA . GLN B 1 276 ? 23.656 -13.805 -37.281 1 30.3 276 GLN B CA 1
ATOM 4571 C C . GLN B 1 276 ? 22.766 -13.883 -38.531 1 30.3 276 GLN B C 1
ATOM 4573 O O . GLN B 1 276 ? 22.312 -14.969 -38.906 1 30.3 276 GLN B O 1
ATOM 4578 N N . HIS B 1 277 ? 22.281 -12.727 -39 1 33.62 277 HIS B N 1
ATOM 4579 C CA . HIS B 1 277 ? 21.484 -12.211 -40.125 1 33.62 277 HIS B CA 1
ATOM 4580 C C . HIS B 1 277 ? 21.891 -12.859 -41.438 1 33.62 277 HIS B C 1
ATOM 4582 O O . HIS B 1 277 ? 22.891 -12.484 -42.031 1 33.62 277 HIS B O 1
ATOM 4588 N N . ARG B 1 278 ? 21.875 -14.156 -41.531 1 27.45 278 ARG B N 1
ATOM 4589 C CA . ARG B 1 278 ? 22.078 -14.531 -42.938 1 27.45 278 ARG B CA 1
ATOM 4590 C C . ARG B 1 278 ? 20.969 -13.977 -43.812 1 27.45 278 ARG B C 1
ATOM 4592 O O . ARG B 1 278 ? 19.797 -14.336 -43.656 1 27.45 278 ARG B O 1
ATOM 4599 N N . SER B 1 279 ? 21.094 -12.625 -44.188 1 30.94 279 SER B N 1
ATOM 4600 C CA . SER B 1 279 ? 20.328 -11.93 -45.219 1 30.94 279 SER B CA 1
ATOM 4601 C C . SER B 1 279 ? 20.172 -12.805 -46.438 1 30.94 279 SER B C 1
ATOM 4603 O O . SER B 1 279 ? 21.156 -13.117 -47.125 1 30.94 279 SER B O 1
ATOM 4605 N N . ARG B 1 280 ? 19.312 -13.891 -46.375 1 28.48 280 ARG B N 1
ATOM 4606 C CA . ARG B 1 280 ? 19.016 -14.648 -47.594 1 28.48 280 ARG B CA 1
ATOM 4607 C C . ARG B 1 280 ? 18.484 -13.734 -48.688 1 28.48 280 ARG B C 1
ATOM 4609 O O . ARG B 1 280 ? 17.453 -13.086 -48.531 1 28.48 280 ARG B O 1
ATOM 4616 N N . ARG B 1 281 ? 19.312 -13.07 -49.5 1 28.16 281 ARG B N 1
ATOM 4617 C CA . ARG B 1 281 ? 19.016 -12.406 -50.75 1 28.16 281 ARG B CA 1
ATOM 4618 C C . ARG B 1 281 ? 18.203 -13.305 -51.656 1 28.16 281 ARG B C 1
ATOM 4620 O O . ARG B 1 281 ? 18.734 -14.242 -52.281 1 28.16 281 ARG B O 1
ATOM 4627 N N . LYS B 1 282 ? 16.922 -13.758 -51.188 1 27.86 282 LYS B N 1
ATOM 4628 C CA . LYS B 1 282 ? 16.094 -14.492 -52.125 1 27.86 282 LYS B CA 1
ATOM 4629 C C . LYS B 1 282 ? 15.82 -13.656 -53.375 1 27.86 282 LYS B C 1
ATOM 4631 O O . LYS B 1 282 ? 15.32 -12.539 -53.281 1 27.86 282 LYS B O 1
ATOM 4636 N N . SER B 1 283 ? 16.625 -13.805 -54.406 1 24.88 283 SER B N 1
ATOM 4637 C CA . SER B 1 283 ? 16.484 -13.352 -55.781 1 24.88 283 SER B CA 1
ATOM 4638 C C . SER B 1 283 ? 15.141 -13.742 -56.344 1 24.88 283 SER B C 1
ATOM 4640 O O . SER B 1 283 ? 14.828 -14.93 -56.469 1 24.88 283 SER B O 1
ATOM 4642 N N . LYS B 1 284 ? 14.031 -13.023 -55.875 1 25.66 284 LYS B N 1
ATOM 4643 C CA . LYS B 1 284 ? 12.68 -13.164 -56.438 1 25.66 284 LYS B CA 1
ATOM 4644 C C . LYS B 1 284 ? 12.688 -13.141 -57.938 1 25.66 284 LYS B C 1
ATOM 4646 O O . LYS B 1 284 ? 13.07 -12.133 -58.562 1 25.66 284 LYS B O 1
ATOM 4651 N N . GLY B 1 285 ? 12.93 -14.219 -58.594 1 23.27 285 GLY B N 1
ATOM 4652 C CA . GLY B 1 285 ? 12.758 -14.359 -60.031 1 23.27 285 GLY B CA 1
ATOM 4653 C C . GLY B 1 285 ? 11.383 -13.945 -60.5 1 23.27 285 GLY B C 1
ATOM 4654 O O . GLY B 1 285 ? 10.406 -14.023 -59.75 1 23.27 285 GLY B O 1
ATOM 4655 N N . GLU B 1 286 ? 11.266 -12.93 -61.406 1 26.03 286 GLU B N 1
ATOM 4656 C CA . GLU B 1 286 ? 10.25 -12.219 -62.188 1 26.03 286 GLU B CA 1
ATOM 4657 C C . GLU B 1 286 ? 9.305 -13.188 -62.875 1 26.03 286 GLU B C 1
ATOM 4659 O O . GLU B 1 286 ? 9.703 -13.875 -63.812 1 26.03 286 GLU B O 1
ATOM 4664 N N . GLN B 1 287 ? 8.539 -14.039 -62.125 1 23.75 287 GLN B N 1
ATOM 4665 C CA . GLN B 1 287 ? 7.699 -14.922 -62.938 1 23.75 287 GLN B CA 1
ATOM 4666 C C . GLN B 1 287 ? 6.746 -14.109 -63.812 1 23.75 287 GLN B C 1
ATOM 4668 O O . GLN B 1 287 ? 6.168 -13.125 -63.344 1 23.75 287 GLN B O 1
ATOM 4673 N N . LYS B 1 288 ? 6.754 -14.281 -65.125 1 25.56 288 LYS B N 1
ATOM 4674 C CA . LYS B 1 288 ? 6.109 -13.859 -66.375 1 25.56 288 LYS B CA 1
ATOM 4675 C C . LYS B 1 288 ? 4.609 -14.133 -66.312 1 25.56 288 LYS B C 1
ATOM 4677 O O . LYS B 1 288 ? 4.176 -15.273 -66.5 1 25.56 288 LYS B O 1
ATOM 4682 N N . LEU B 1 289 ? 3.91 -13.641 -65.25 1 23.36 289 LEU B N 1
ATOM 4683 C CA . LEU B 1 289 ? 2.5 -14 -65.312 1 23.36 289 LEU B CA 1
ATOM 4684 C C . LEU B 1 289 ? 1.869 -13.453 -66.562 1 23.36 289 LEU B C 1
ATOM 4686 O O . LEU B 1 289 ? 1.91 -12.242 -66.812 1 23.36 289 LEU B O 1
ATOM 4690 N N . LYS B 1 290 ? 1.672 -14.25 -67.625 1 23.56 290 LYS B N 1
ATOM 4691 C CA . LYS B 1 290 ? 0.984 -14.156 -68.875 1 23.56 290 LYS B CA 1
ATOM 4692 C C . LYS B 1 290 ? -0.441 -13.641 -68.688 1 23.56 290 LYS B C 1
ATOM 4694 O O . LYS B 1 290 ? -1.194 -14.156 -67.875 1 23.56 290 LYS B O 1
ATOM 4699 N N . VAL B 1 291 ? -0.7 -12.383 -69.062 1 23.86 291 VAL B N 1
ATOM 4700 C CA . VAL B 1 291 ? -1.87 -11.516 -69.188 1 23.86 291 VAL B CA 1
ATOM 4701 C C . VAL B 1 291 ? -2.959 -12.234 -70 1 23.86 291 VAL B C 1
ATOM 4703 O O . VAL B 1 291 ? -2.764 -12.57 -71.188 1 23.86 291 VAL B O 1
ATOM 4706 N N . VAL B 1 292 ? -3.674 -13.156 -69.375 1 20.52 292 VAL B N 1
ATOM 4707 C CA . VAL B 1 292 ? -4.75 -13.844 -70.125 1 20.52 292 VAL B CA 1
ATOM 4708 C C . VAL B 1 292 ? -5.805 -12.836 -70.562 1 20.52 292 VAL B C 1
ATOM 4710 O O . VAL B 1 292 ? -6.41 -12.148 -69.688 1 20.52 292 VAL B O 1
ATOM 4713 N N . ARG B 1 293 ? -5.73 -12.297 -71.75 1 22.78 293 ARG B N 1
ATOM 4714 C CA . ARG B 1 293 ? -6.605 -11.367 -72.438 1 22.78 293 ARG B CA 1
ATOM 4715 C C . ARG B 1 293 ? -8 -11.961 -72.625 1 22.78 293 ARG B C 1
ATOM 4717 O O . ARG B 1 293 ? -8.211 -12.789 -73.5 1 22.78 293 ARG B O 1
ATOM 4724 N N . SER B 1 294 ? -8.594 -12.531 -71.5 1 19.61 294 SER B N 1
ATOM 4725 C CA . SER B 1 294 ? -9.844 -13.18 -71.875 1 19.61 294 SER B CA 1
ATOM 4726 C C . SER B 1 294 ? -10.766 -12.195 -72.625 1 19.61 294 SER B C 1
ATOM 4728 O O . SER B 1 294 ? -10.836 -11.023 -72.25 1 19.61 294 SER B O 1
ATOM 4730 N N . GLY B 1 295 ? -11.328 -12.547 -73.812 1 19.3 295 GLY B N 1
ATOM 4731 C CA . GLY B 1 295 ? -12.086 -12.141 -75 1 19.3 295 GLY B CA 1
ATOM 4732 C C . GLY B 1 295 ? -13.422 -11.516 -74.625 1 19.3 295 GLY B C 1
ATOM 4733 O O . GLY B 1 295 ? -13.828 -11.508 -73.5 1 19.3 295 GLY B O 1
ATOM 4734 N N . SER B 1 296 ? -14.523 -11.734 -75.5 1 21.69 296 SER B N 1
ATOM 4735 C CA . SER B 1 296 ? -15.414 -11.016 -76.438 1 21.69 296 SER B CA 1
ATOM 4736 C C . SER B 1 296 ? -16.797 -10.828 -75.812 1 21.69 296 SER B C 1
ATOM 4738 O O . SER B 1 296 ? -17.594 -10.023 -76.312 1 21.69 296 SER B O 1
ATOM 4740 N N . SER B 1 297 ? -17.328 -11.5 -74.75 1 20.69 297 SER B N 1
ATOM 4741 C CA . SER B 1 297 ? -18.656 -11.938 -75.188 1 20.69 297 SER B CA 1
ATOM 4742 C C . SER B 1 297 ? -19.609 -10.758 -75.312 1 20.69 297 SER B C 1
ATOM 4744 O O . SER B 1 297 ? -19.453 -9.727 -74.688 1 20.69 297 SER B O 1
ATOM 4746 N N . SER B 1 298 ? -20.688 -10.898 -76.25 1 20.8 298 SER B N 1
ATOM 4747 C CA . SER B 1 298 ? -21.688 -10.344 -77.188 1 20.8 298 SER B CA 1
ATOM 4748 C C . SER B 1 298 ? -22.781 -9.602 -76.438 1 20.8 298 SER B C 1
ATOM 4750 O O . SER B 1 298 ? -22.891 -9.742 -75.188 1 20.8 298 SER B O 1
ATOM 4752 N N . ASP B 1 299 ? -24.125 -9.461 -77.125 1 21.61 299 ASP B N 1
ATOM 4753 C CA . ASP B 1 299 ? -25.031 -8.5 -77.812 1 21.61 299 ASP B CA 1
ATOM 4754 C C . ASP B 1 299 ? -26.266 -8.25 -76.938 1 21.61 299 ASP B C 1
ATOM 4756 O O . ASP B 1 299 ? -26.844 -7.172 -76.938 1 21.61 299 ASP B O 1
ATOM 4760 N N . LYS B 1 300 ? -26.906 -9.164 -76.188 1 19.97 300 LYS B N 1
ATOM 4761 C CA . LYS B 1 300 ? -28.328 -9.328 -76.438 1 19.97 300 LYS B CA 1
ATOM 4762 C C . LYS B 1 300 ? -29.141 -8.273 -75.688 1 19.97 300 LYS B C 1
ATOM 4764 O O . LYS B 1 300 ? -29.391 -8.406 -74.438 1 19.97 300 LYS B O 1
ATOM 4769 N N . ARG B 1 301 ? -28.875 -7.031 -75.875 1 21.48 301 ARG B N 1
ATOM 4770 C CA . ARG B 1 301 ? -29.953 -6.148 -75.438 1 21.48 301 ARG B CA 1
ATOM 4771 C C . ARG B 1 301 ? -31.25 -6.465 -76.188 1 21.48 301 ARG B C 1
ATOM 4773 O O . ARG B 1 301 ? -31.281 -6.461 -77.438 1 21.48 301 ARG B O 1
ATOM 4780 N N . ARG B 1 302 ? -32.188 -7.219 -75.625 1 21.92 302 ARG B N 1
ATOM 4781 C CA . ARG B 1 302 ? -33.656 -7.344 -75.688 1 21.92 302 ARG B CA 1
ATOM 4782 C C . ARG B 1 302 ? -34.312 -5.984 -75.875 1 21.92 302 ARG B C 1
ATOM 4784 O O . ARG B 1 302 ? -33.812 -4.965 -75.438 1 21.92 302 ARG B O 1
ATOM 4791 N N . LYS B 1 303 ? -35.469 -5.977 -76.625 1 23.2 303 LYS B N 1
ATOM 4792 C CA . LYS B 1 303 ? -36.562 -5.258 -77.312 1 23.2 303 LYS B CA 1
ATOM 4793 C C . LYS B 1 303 ? -37.219 -4.273 -76.312 1 23.2 303 LYS B C 1
ATOM 4795 O O . LYS B 1 303 ? -37.469 -3.129 -76.688 1 23.2 303 LYS B O 1
ATOM 4800 N N . SER B 1 304 ? -38.344 -4.652 -75.5 1 22.42 304 SER B N 1
ATOM 4801 C CA . SER B 1 304 ? -39.594 -3.895 -75.5 1 22.42 304 SER B CA 1
ATOM 4802 C C . SER B 1 304 ? -39.406 -2.574 -74.75 1 22.42 304 SER B C 1
ATOM 4804 O O . SER B 1 304 ? -39.75 -1.513 -75.312 1 22.42 304 SER B O 1
ATOM 4806 N N . ALA B 1 305 ? -40.531 -2.18 -74.062 1 18.72 305 ALA B N 1
ATOM 4807 C CA . ALA B 1 305 ? -40.875 -0.988 -73.25 1 18.72 305 ALA B CA 1
ATOM 4808 C C . ALA B 1 305 ? -39.906 -0.794 -72.125 1 18.72 305 ALA B C 1
ATOM 4810 O O . ALA B 1 305 ? -39.562 -1.757 -71.438 1 18.72 305 ALA B O 1
#

Organism: Acidobacterium capsulatum (strain ATCC 51196 / DSM 11244 / BCRC 80197 / JCM 7670 / NBRC 15755 / NCIMB 13165 / 161) (NCBI:txid240015)

InterPro domains:
  IPR006164 Ku70/Ku80, DNA-binding domain [PF02735] (15-200)
 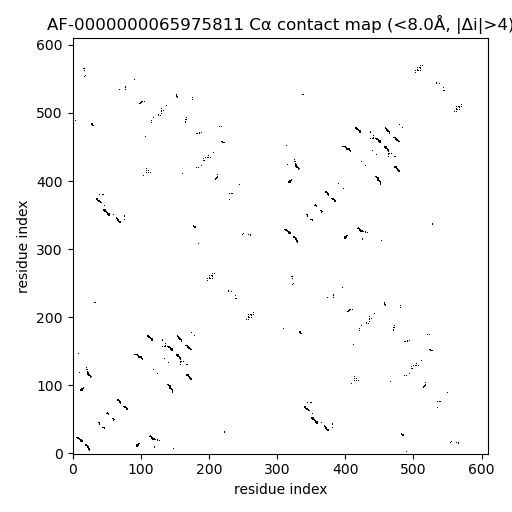 IPR006164 Ku70/Ku80, DNA-binding domain [SM00559] (57-191)
  IPR009187 Non-homologous end joining protein Ku, prokaryotic type [MF_01875] (5-263)
  IPR009187 Non-homologous end joining protein Ku, prokaryotic type [PIRSF006493] (3-288)
  IPR009187 Non-homologous end joining protein Ku, prokaryotic type [PTHR41251] (4-296)
  IPR009187 Non-homologous end joining protein Ku, prokaryotic type [TIGR02772] (5-265)
  IPR016194 SPOC-like, C-terminal domain superfamily [G3DSA:2.40.290.10] (7-184)
  IPR016194 SPOC-like, C-terminal domain superfamily [SSF100939] (5-269)